Protein AF-0000000068386065 (afdb_homodimer)

pLDDT: mean 86.58, std 13.6, range [22.91, 98.44]

Nearest PDB structures (foldseek):
  5y2v-assembly1_C  TM=6.156E-01  e=4.822E-22  Synechocystis sp. PCC 6803 substr. Kazusa
  6g4r-assembly1_E  TM=5.738E-01  e=4.727E-23  Corynebacterium glutamicum
  6g1d-assembly1_A  TM=5.839E-01  e=2.574E-22  Corynebacterium glutamicum
  1ixc-assembly1_B-2  TM=5.830E-01  e=2.316E-21  Cupriavidus necator
  3fxq-assembly1_A  TM=6.318E-01  e=1.726E-20  Comamonas testosteroni

Radius of gyration: 25.47 Å; Cα contacts (8 Å, |Δi|>4): 1152; chains: 2; bounding box: 67×70×61 Å

Structure (mmCIF, N/CA/C/O backbone):
data_AF-0000000068386065-model_v1
#
loop_
_entity.id
_entity.type
_entity.pdbx_description
1 polymer 'HTH-type transcriptional regulator TtuA'
#
loop_
_atom_site.group_PDB
_atom_site.id
_atom_site.type_symbol
_atom_site.label_atom_id
_atom_site.label_alt_id
_atom_site.label_comp_id
_atom_site.label_asym_id
_atom_site.label_entity_id
_atom_site.label_seq_id
_atom_site.pdbx_PDB_ins_code
_atom_site.Cartn_x
_atom_site.Cartn_y
_atom_site.Cartn_z
_atom_site.occupancy
_atom_site.B_iso_or_equiv
_atom_site.auth_seq_id
_atom_site.auth_comp_id
_atom_site.auth_asym_id
_atom_site.auth_atom_id
_atom_site.pdbx_PDB_model_num
ATOM 1 N N . MET A 1 1 ? 26.328 -14.094 -19.797 1 71.75 1 MET A N 1
ATOM 2 C CA . MET A 1 1 ? 26.078 -14.953 -18.641 1 71.75 1 MET A CA 1
ATOM 3 C C . MET A 1 1 ? 25.328 -14.188 -17.547 1 71.75 1 MET A C 1
ATOM 5 O O . MET A 1 1 ? 24.297 -14.656 -17.062 1 71.75 1 MET A O 1
ATOM 9 N N . ILE A 1 2 ? 25.672 -12.969 -17.375 1 74.25 2 ILE A N 1
ATOM 10 C CA . ILE A 1 2 ? 25.078 -12.211 -16.281 1 74.25 2 ILE A CA 1
ATOM 11 C C . ILE A 1 2 ? 23.594 -11.977 -16.547 1 74.25 2 ILE A C 1
ATOM 13 O O . ILE A 1 2 ? 22.766 -12.117 -15.656 1 74.25 2 ILE A O 1
ATOM 17 N N . ASP A 1 3 ? 23.312 -11.727 -17.766 1 85.31 3 ASP A N 1
ATOM 18 C CA . ASP A 1 3 ? 21.922 -11.508 -18.141 1 85.31 3 ASP A CA 1
ATOM 19 C C . ASP A 1 3 ? 21.078 -12.758 -17.891 1 85.31 3 ASP A C 1
ATOM 21 O O . ASP A 1 3 ? 19.922 -12.656 -17.453 1 85.31 3 ASP A O 1
ATOM 25 N N . LYS A 1 4 ? 21.703 -13.789 -18.219 1 86.62 4 LYS A N 1
ATOM 26 C CA . LYS A 1 4 ? 21 -15.047 -18 1 86.62 4 LYS A CA 1
ATOM 27 C C . LYS A 1 4 ? 20.766 -15.312 -16.516 1 86.62 4 LYS A C 1
ATOM 29 O O . LYS A 1 4 ? 19.719 -15.836 -16.125 1 86.62 4 LYS A O 1
ATOM 34 N N . LEU A 1 5 ? 21.734 -14.969 -15.719 1 84.88 5 LEU A N 1
ATOM 35 C CA . LEU A 1 5 ? 21.578 -15.102 -14.273 1 84.88 5 LEU A CA 1
ATOM 36 C C . LEU A 1 5 ? 20.484 -14.18 -13.758 1 84.88 5 LEU A C 1
ATOM 38 O O . LEU A 1 5 ? 19.719 -14.555 -12.867 1 84.88 5 LEU A O 1
ATOM 42 N N . GLU A 1 6 ? 20.391 -13.031 -14.312 1 88.75 6 GLU A N 1
ATOM 43 C CA . GLU A 1 6 ? 19.312 -12.102 -13.969 1 88.75 6 GLU A CA 1
ATOM 44 C C . GLU A 1 6 ? 17.938 -12.68 -14.344 1 88.75 6 GLU A C 1
ATOM 46 O O . GLU A 1 6 ? 16.984 -12.578 -13.57 1 88.75 6 GLU A O 1
ATOM 51 N N . PHE A 1 7 ? 17.953 -13.219 -15.531 1 89.62 7 PHE A N 1
ATOM 52 C CA . PHE A 1 7 ? 16.719 -13.859 -15.984 1 89.62 7 PHE A CA 1
ATOM 53 C C . PHE A 1 7 ? 16.328 -15 -15.055 1 89.62 7 PHE A C 1
ATOM 55 O O . PHE A 1 7 ? 15.148 -15.172 -14.75 1 89.62 7 PHE A O 1
ATOM 62 N N . PHE A 1 8 ? 17.234 -15.711 -14.617 1 90.38 8 PHE A N 1
ATOM 63 C CA . PHE A 1 8 ? 17 -16.859 -13.742 1 90.38 8 PHE A CA 1
ATOM 64 C C . PHE A 1 8 ? 16.453 -16.391 -12.398 1 90.38 8 PHE A C 1
ATOM 66 O O . PHE A 1 8 ? 15.531 -17.016 -11.852 1 90.38 8 PHE A O 1
ATOM 73 N N . ILE A 1 9 ? 17 -15.344 -11.844 1 86.38 9 ILE A N 1
ATOM 74 C CA . ILE A 1 9 ? 16.5 -14.781 -10.594 1 86.38 9 ILE A CA 1
ATOM 75 C C . ILE A 1 9 ? 15.047 -14.344 -10.766 1 86.38 9 ILE A C 1
ATOM 77 O O . ILE A 1 9 ? 14.195 -14.641 -9.922 1 86.38 9 ILE A O 1
ATOM 81 N N . ALA A 1 10 ? 14.781 -13.609 -11.836 1 89.38 10 ALA A N 1
ATOM 82 C CA . ALA A 1 10 ? 13.43 -13.156 -12.133 1 89.38 10 ALA A CA 1
ATOM 83 C C . ALA A 1 10 ? 12.461 -14.336 -12.234 1 89.38 10 ALA A C 1
ATOM 85 O O . ALA A 1 10 ? 11.344 -14.273 -11.719 1 89.38 10 ALA A O 1
ATOM 86 N N . LEU A 1 11 ? 12.914 -15.359 -12.883 1 88.94 11 LEU A N 1
ATOM 87 C CA . LEU A 1 11 ? 12.094 -16.547 -13.055 1 88.94 11 LEU A CA 1
ATOM 88 C C . LEU A 1 11 ? 11.836 -17.219 -11.711 1 88.94 11 LEU A C 1
ATOM 90 O O . LEU A 1 11 ? 10.711 -17.656 -11.438 1 88.94 11 LEU A O 1
ATOM 94 N N . ALA A 1 12 ? 12.82 -17.359 -10.922 1 86.62 12 ALA A N 1
ATOM 95 C CA . ALA A 1 12 ? 12.68 -17.969 -9.609 1 86.62 12 ALA A CA 1
ATOM 96 C C . ALA A 1 12 ? 11.672 -17.219 -8.75 1 86.62 12 ALA A C 1
ATOM 98 O O . ALA A 1 12 ? 10.938 -17.828 -7.969 1 86.62 12 ALA A O 1
ATOM 99 N N . ARG A 1 13 ? 11.695 -16.047 -8.969 1 83 13 ARG A N 1
ATOM 100 C CA . ARG A 1 13 ? 10.805 -15.18 -8.203 1 83 13 ARG A CA 1
ATOM 101 C C . ARG A 1 13 ? 9.383 -15.234 -8.75 1 83 13 ARG A C 1
ATOM 103 O O . ARG A 1 13 ? 8.43 -15.422 -7.996 1 83 13 ARG A O 1
ATOM 110 N N . ALA A 1 14 ? 9.312 -14.992 -10.031 1 82.5 14 ALA A N 1
ATOM 111 C CA . ALA A 1 14 ? 8.016 -14.906 -10.688 1 82.5 14 ALA A CA 1
ATOM 112 C C . ALA A 1 14 ? 7.355 -16.281 -10.781 1 82.5 14 ALA A C 1
ATOM 114 O O . ALA A 1 14 ? 6.129 -16.391 -10.875 1 82.5 14 ALA A O 1
ATOM 115 N N . GLU A 1 15 ? 8.18 -17.25 -10.852 1 81.44 15 GLU A N 1
ATOM 116 C CA . GLU A 1 15 ? 7.781 -18.641 -11.008 1 81.44 15 GLU A CA 1
ATOM 117 C C . GLU A 1 15 ? 6.918 -18.844 -12.25 1 81.44 15 GLU A C 1
ATOM 119 O O . GLU A 1 15 ? 5.984 -19.641 -12.25 1 81.44 15 GLU A O 1
ATOM 124 N N . HIS A 1 16 ? 7.113 -17.953 -13.164 1 80.62 16 HIS A N 1
ATOM 125 C CA . HIS A 1 16 ? 6.406 -17.922 -14.438 1 80.62 16 HIS A CA 1
ATOM 126 C C . HIS A 1 16 ? 7.277 -17.328 -15.539 1 80.62 16 HIS A C 1
ATOM 128 O O . HIS A 1 16 ? 7.703 -16.172 -15.445 1 80.62 16 HIS A O 1
ATOM 134 N N . PHE A 1 17 ? 7.449 -18.172 -16.594 1 84.62 17 PHE A N 1
ATOM 135 C CA . PHE A 1 17 ? 8.359 -17.734 -17.656 1 84.62 17 PHE A CA 1
ATOM 136 C C . PHE A 1 17 ? 7.863 -16.453 -18.312 1 84.62 17 PHE A C 1
ATOM 138 O O . PHE A 1 17 ? 8.648 -15.531 -18.547 1 84.62 17 PHE A O 1
ATOM 145 N N . GLY A 1 18 ? 6.57 -16.422 -18.531 1 84.75 18 GLY A N 1
ATOM 146 C CA . GLY A 1 18 ? 6.016 -15.234 -19.156 1 84.75 18 GLY A CA 1
ATOM 147 C C . GLY A 1 18 ? 6.148 -13.984 -18.312 1 84.75 18 GLY A C 1
ATOM 148 O O . GLY A 1 18 ? 6.609 -12.945 -18.781 1 84.75 18 GLY A O 1
ATOM 149 N N . ARG A 1 19 ? 5.816 -14.102 -17.109 1 85.19 19 ARG A N 1
ATOM 150 C CA . ARG A 1 19 ? 5.902 -12.969 -16.188 1 85.19 19 ARG A CA 1
ATOM 151 C C . ARG A 1 19 ? 7.348 -12.531 -15.992 1 85.19 19 ARG A C 1
ATOM 153 O O . ARG A 1 19 ? 7.637 -11.336 -15.922 1 85.19 19 ARG A O 1
ATOM 160 N N . ALA A 1 20 ? 8.148 -13.469 -15.812 1 88.06 20 ALA A N 1
ATOM 161 C CA . ALA A 1 20 ? 9.57 -13.172 -15.656 1 88.06 20 ALA A CA 1
ATOM 162 C C . ALA A 1 20 ? 10.109 -12.422 -16.875 1 88.06 20 ALA A C 1
ATOM 164 O O . ALA A 1 20 ? 10.875 -11.469 -16.734 1 88.06 20 ALA A O 1
ATOM 165 N N . ALA A 1 21 ? 9.641 -12.836 -18.016 1 88.5 21 ALA A N 1
ATOM 166 C CA . ALA A 1 21 ? 10.07 -12.18 -19.25 1 88.5 21 ALA A CA 1
ATOM 167 C C . ALA A 1 21 ? 9.602 -10.734 -19.281 1 88.5 21 ALA A C 1
ATOM 169 O O . ALA A 1 21 ? 10.367 -9.836 -19.656 1 88.5 21 ALA A O 1
ATOM 170 N N . GLU A 1 22 ? 8.406 -10.547 -18.859 1 84.94 22 GLU A N 1
ATOM 171 C CA . GLU A 1 22 ? 7.844 -9.203 -18.797 1 84.94 22 GLU A CA 1
ATOM 172 C C . GLU A 1 22 ? 8.641 -8.305 -17.844 1 84.94 22 GLU A C 1
ATOM 174 O O . GLU A 1 22 ? 8.945 -7.16 -18.172 1 84.94 22 GLU A O 1
ATOM 179 N N . GLU A 1 23 ? 8.984 -8.875 -16.828 1 81.81 23 GLU A N 1
ATOM 180 C CA . GLU A 1 23 ? 9.758 -8.148 -15.82 1 81.81 23 GLU A CA 1
ATOM 181 C C . GLU A 1 23 ? 11.133 -7.766 -16.344 1 81.81 23 GLU A C 1
ATOM 183 O O . GLU A 1 23 ? 11.688 -6.727 -15.984 1 81.81 23 GLU A O 1
ATOM 188 N N . CYS A 1 24 ? 11.617 -8.641 -17.172 1 87.19 24 CYS A N 1
ATOM 189 C CA . CYS A 1 24 ? 12.969 -8.438 -17.688 1 87.19 24 CYS A CA 1
ATOM 190 C C . CYS A 1 24 ? 12.938 -7.672 -19 1 87.19 24 CYS A C 1
ATOM 192 O O . CYS A 1 24 ? 13.984 -7.348 -19.562 1 87.19 24 CYS A O 1
ATOM 194 N N . GLY A 1 25 ? 11.75 -7.406 -19.5 1 84 25 GLY A N 1
ATOM 195 C CA . GLY A 1 25 ? 11.617 -6.648 -20.734 1 84 25 GLY A CA 1
ATOM 196 C C . GLY A 1 25 ? 11.984 -7.449 -21.969 1 84 25 GLY A C 1
ATOM 197 O O . GLY A 1 25 ? 12.547 -6.906 -22.922 1 84 25 GLY A O 1
ATOM 198 N N . VAL A 1 26 ? 11.805 -8.719 -21.906 1 87.5 26 VAL A N 1
ATOM 199 C CA . VAL A 1 26 ? 12.117 -9.578 -23.047 1 87.5 26 VAL A CA 1
ATOM 200 C C . VAL A 1 26 ? 10.922 -10.492 -23.344 1 87.5 26 VAL A C 1
ATOM 202 O O . VAL A 1 26 ? 9.945 -10.508 -22.594 1 87.5 26 VAL A O 1
ATOM 205 N N . SER A 1 27 ? 10.93 -11.062 -24.5 1 89.5 27 SER A N 1
ATOM 206 C CA . SER A 1 27 ? 9.875 -12.016 -24.828 1 89.5 27 SER A CA 1
ATOM 207 C C . SER A 1 27 ? 10.047 -13.32 -24.062 1 89.5 27 SER A C 1
ATOM 209 O O . SER A 1 27 ? 11.148 -13.648 -23.609 1 89.5 27 SER A O 1
ATOM 211 N N . GLN A 1 28 ? 8.992 -13.969 -23.891 1 88.19 28 GLN A N 1
ATOM 212 C CA . GLN A 1 28 ? 9.023 -15.227 -23.141 1 88.19 28 GLN A CA 1
ATOM 213 C C . GLN A 1 28 ? 9.945 -16.234 -23.828 1 88.19 28 GLN A C 1
ATOM 215 O O . GLN A 1 28 ? 10.742 -16.906 -23.156 1 88.19 28 GLN A O 1
ATOM 220 N N . PRO A 1 29 ? 9.922 -16.406 -25.172 1 89.81 29 PRO A N 1
ATOM 221 C CA . PRO A 1 29 ? 10.859 -17.344 -25.797 1 89.81 29 PRO A CA 1
ATOM 222 C C . PRO A 1 29 ? 12.32 -16.953 -25.562 1 89.81 29 PRO A C 1
ATOM 224 O O . PRO A 1 29 ? 13.172 -17.828 -25.406 1 89.81 29 PRO A O 1
ATOM 227 N N . SER A 1 30 ? 12.562 -15.664 -25.547 1 88.25 30 SER A N 1
ATOM 228 C CA . SER A 1 30 ? 13.922 -15.18 -25.297 1 88.25 30 SER A CA 1
ATOM 229 C C . SER A 1 30 ? 14.391 -15.57 -23.891 1 88.25 30 SER A C 1
ATOM 231 O O . SER A 1 30 ? 15.516 -16.031 -23.719 1 88.25 30 SER A O 1
ATOM 233 N N . LEU A 1 31 ? 13.531 -15.359 -22.938 1 91.31 31 LEU A N 1
ATOM 234 C CA . LEU A 1 31 ? 13.875 -15.719 -21.562 1 91.31 31 LEU A CA 1
ATOM 235 C C . LEU A 1 31 ? 14.07 -17.234 -21.438 1 91.31 31 LEU A C 1
ATOM 237 O O . LEU A 1 31 ? 15.023 -17.688 -20.797 1 91.31 31 LEU A O 1
ATOM 241 N N . SER A 1 32 ? 13.156 -17.984 -22.016 1 90.31 32 SER A N 1
ATO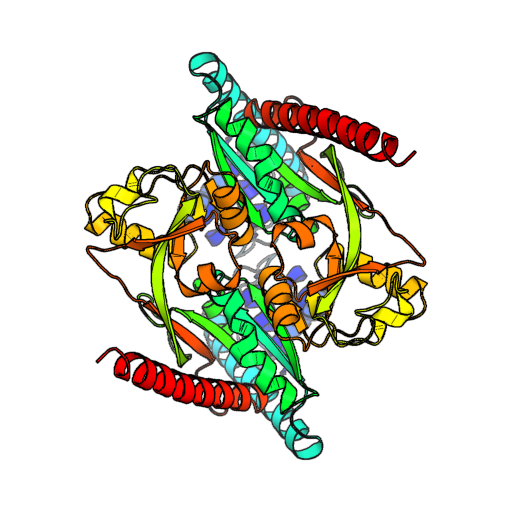M 242 C CA . SER A 1 32 ? 13.234 -19.438 -21.969 1 90.31 32 SER A CA 1
ATOM 243 C C . SER A 1 32 ? 14.539 -19.953 -22.578 1 90.31 32 SER A C 1
ATOM 245 O O . SER A 1 32 ? 15.188 -20.844 -22.031 1 90.31 32 SER A O 1
ATOM 247 N N . ALA A 1 33 ? 14.883 -19.406 -23.719 1 90.06 33 ALA A N 1
ATOM 248 C CA . ALA A 1 33 ? 16.125 -19.781 -24.391 1 90.06 33 ALA A CA 1
ATOM 249 C C . ALA A 1 33 ? 17.344 -19.438 -23.531 1 90.06 33 ALA A C 1
ATOM 251 O O . ALA A 1 33 ? 18.297 -20.203 -23.484 1 90.06 33 ALA A O 1
ATOM 252 N N . ALA A 1 34 ? 17.266 -18.312 -22.969 1 90.44 34 ALA A N 1
ATOM 253 C CA . ALA A 1 34 ? 18.375 -17.875 -22.125 1 90.44 34 ALA A CA 1
ATOM 254 C C . ALA A 1 34 ? 18.562 -18.828 -20.953 1 90.44 34 ALA A C 1
ATOM 256 O O . ALA A 1 34 ? 19.703 -19.141 -20.578 1 90.44 34 ALA A O 1
ATOM 257 N N . ILE A 1 35 ? 17.484 -19.25 -20.391 1 91.44 35 ILE A N 1
ATOM 258 C CA . ILE A 1 35 ? 17.547 -20.172 -19.25 1 91.44 35 ILE A CA 1
ATOM 259 C C . ILE A 1 35 ? 18.125 -21.516 -19.703 1 91.44 35 ILE A C 1
ATOM 261 O O . ILE A 1 35 ? 18.953 -22.094 -19.016 1 91.44 35 ILE A O 1
ATOM 265 N N . ARG A 1 36 ? 17.688 -22 -20.812 1 90.12 36 ARG A N 1
ATOM 266 C CA . ARG A 1 36 ? 18.234 -23.25 -21.359 1 90.12 36 ARG A CA 1
ATOM 267 C C . ARG A 1 36 ? 19.734 -23.125 -21.625 1 90.12 36 ARG A C 1
ATOM 269 O O . ARG A 1 36 ? 20.484 -24.062 -21.359 1 90.12 36 ARG A O 1
ATOM 276 N N . GLN A 1 37 ? 20.094 -22.047 -22.172 1 87.56 37 GLN A N 1
ATOM 277 C CA . GLN A 1 37 ? 21.516 -21.797 -22.422 1 87.56 37 GLN A CA 1
ATOM 278 C C . GLN A 1 37 ? 22.312 -21.797 -21.125 1 87.56 37 GLN A C 1
ATOM 280 O O . GLN A 1 37 ? 23.438 -22.297 -21.078 1 87.56 37 GLN A O 1
ATOM 285 N N . LEU A 1 38 ? 21.766 -21.172 -20.172 1 88.75 38 LEU A N 1
ATOM 286 C CA . LEU A 1 38 ? 22.406 -21.141 -18.859 1 88.75 38 LEU A CA 1
ATOM 287 C C . LEU A 1 38 ? 22.578 -22.547 -18.312 1 88.75 38 LEU A C 1
ATOM 289 O O . LEU A 1 38 ? 23.641 -22.891 -17.766 1 88.75 38 LEU A O 1
ATOM 293 N N . GLU A 1 39 ? 21.516 -23.359 -18.406 1 89.25 39 GLU A N 1
ATOM 294 C CA . GLU A 1 39 ? 21.562 -24.75 -17.969 1 89.25 39 GLU A CA 1
ATOM 295 C C . GLU A 1 39 ? 22.641 -25.531 -18.734 1 89.25 39 GLU A C 1
ATOM 297 O O . GLU A 1 39 ? 23.406 -26.297 -18.141 1 89.25 39 GLU A O 1
ATOM 302 N N . ASP A 1 40 ? 22.703 -25.312 -20 1 84.69 40 ASP A N 1
ATOM 303 C CA . ASP A 1 40 ? 23.703 -25.953 -20.844 1 84.69 40 ASP A CA 1
ATOM 304 C C . ASP A 1 40 ? 25.109 -25.562 -20.438 1 84.69 40 ASP A C 1
ATOM 306 O O . ASP A 1 40 ? 26 -26.406 -20.359 1 84.69 40 ASP A O 1
ATOM 310 N N . GLN A 1 41 ? 25.312 -24.359 -20.219 1 83.19 41 GLN A N 1
ATOM 311 C CA . GLN A 1 41 ? 26.609 -23.828 -19.828 1 83.19 41 GLN A CA 1
ATOM 312 C C . GLN A 1 41 ? 27.062 -24.406 -18.484 1 83.19 41 GLN A C 1
ATOM 314 O O . GLN A 1 41 ? 28.25 -24.672 -18.281 1 83.19 41 GLN A O 1
ATOM 319 N N . LEU A 1 42 ? 26.094 -24.562 -17.641 1 85.12 42 LEU A N 1
ATOM 320 C CA . LEU A 1 42 ? 26.391 -25.062 -16.297 1 85.12 42 LEU A CA 1
ATOM 321 C C . LEU A 1 42 ? 26.391 -26.578 -16.266 1 85.12 42 LEU A C 1
ATOM 323 O O . LEU A 1 42 ? 26.906 -27.188 -15.32 1 85.12 42 LEU A O 1
ATOM 327 N N . GLY A 1 43 ? 25.766 -27.234 -17.203 1 83.62 43 GLY A N 1
ATOM 328 C CA . GLY A 1 43 ? 25.734 -28.688 -17.344 1 83.62 43 GLY A CA 1
ATOM 329 C C . GLY A 1 43 ? 24.719 -29.344 -16.438 1 83.62 43 GLY A C 1
ATOM 330 O O . GLY A 1 43 ? 24.828 -30.547 -16.141 1 83.62 43 GLY A O 1
ATOM 331 N N . VAL A 1 44 ? 23.953 -28.531 -15.836 1 84.56 44 VAL A N 1
ATOM 332 C CA . VAL A 1 44 ? 22.938 -29.078 -14.945 1 84.56 44 VAL A CA 1
ATOM 333 C C . VAL A 1 44 ? 21.594 -28.422 -15.258 1 84.56 44 VAL A C 1
ATOM 335 O O . VAL A 1 44 ? 21.531 -27.312 -15.797 1 84.56 44 VAL A O 1
ATOM 338 N N . GLY A 1 45 ? 20.5 -29.125 -14.977 1 88.88 45 GLY A N 1
ATOM 339 C CA . GLY A 1 45 ? 19.172 -28.531 -15.023 1 88.88 45 GLY A CA 1
ATOM 340 C C . GLY A 1 45 ? 18.859 -27.656 -13.82 1 88.88 45 GLY A C 1
ATOM 341 O O . GLY A 1 45 ? 19.203 -28 -12.688 1 88.88 45 GLY A O 1
ATOM 342 N N . LEU A 1 46 ? 18.359 -26.5 -14.172 1 89 46 LEU A N 1
ATOM 343 C CA . LEU A 1 46 ? 18.078 -25.547 -13.094 1 89 46 LEU A CA 1
ATOM 344 C C . LEU A 1 46 ? 16.594 -25.516 -12.758 1 89 46 LEU A C 1
ATOM 346 O O . LEU A 1 46 ? 16.219 -25.25 -11.617 1 89 46 LEU A O 1
ATOM 350 N N . VAL A 1 47 ? 15.875 -25.672 -13.789 1 89.94 47 VAL A N 1
ATOM 351 C CA . VAL A 1 47 ? 14.43 -25.516 -13.664 1 89.94 47 VAL A CA 1
ATOM 352 C C . VAL A 1 47 ? 13.742 -26.844 -13.961 1 89.94 47 VAL A C 1
ATOM 354 O O . VAL A 1 47 ? 14.125 -27.547 -14.906 1 89.94 47 VAL A O 1
ATOM 357 N N . VAL A 1 48 ? 12.992 -27.219 -13 1 81.25 48 VAL A N 1
ATOM 358 C CA . VAL A 1 48 ? 12.172 -28.391 -13.289 1 81.25 48 VAL A CA 1
ATOM 359 C C . VAL A 1 48 ? 11.109 -28.047 -14.32 1 81.25 48 VAL A C 1
ATOM 361 O O . VAL A 1 48 ? 10.219 -27.234 -14.055 1 81.25 48 VAL A O 1
ATOM 364 N N . ARG A 1 49 ? 11.594 -28.438 -15.555 1 69.69 49 ARG A N 1
ATOM 365 C CA . ARG A 1 49 ? 10.766 -28.047 -16.688 1 69.69 49 ARG A CA 1
ATOM 366 C C . ARG A 1 49 ? 9.805 -29.156 -17.078 1 69.69 49 ARG A C 1
ATOM 368 O O . ARG A 1 49 ? 10.211 -30.328 -17.172 1 69.69 49 ARG A O 1
ATOM 375 N N . ALA A 1 50 ? 8.656 -29.094 -16.812 1 60 50 ALA A N 1
ATOM 376 C CA . ALA A 1 50 ? 7.68 -29.844 -17.594 1 60 50 ALA A CA 1
ATOM 377 C C . ALA A 1 50 ? 6.977 -28.953 -18.609 1 60 50 ALA A C 1
ATOM 379 O O . ALA A 1 50 ? 7.617 -28.125 -19.266 1 60 50 ALA A O 1
ATOM 380 N N . ALA A 1 51 ? 5.934 -28.969 -18.859 1 56.41 51 ALA A N 1
ATOM 381 C CA . ALA A 1 51 ? 5.203 -28.062 -19.734 1 56.41 51 ALA A CA 1
ATOM 382 C C . ALA A 1 51 ? 5.223 -26.641 -19.188 1 56.41 51 ALA A C 1
ATOM 384 O O . ALA A 1 51 ? 5.152 -25.672 -19.953 1 56.41 51 ALA A O 1
ATOM 385 N N . ARG A 1 52 ? 5.469 -26.375 -17.969 1 62.47 52 ARG A N 1
ATOM 386 C CA . ARG A 1 52 ? 5.531 -25.062 -17.312 1 62.47 52 ARG A CA 1
ATOM 387 C C . ARG A 1 52 ? 6.547 -25.062 -16.172 1 62.47 52 ARG A C 1
ATOM 389 O O . ARG A 1 52 ? 7.152 -26.094 -15.875 1 62.47 52 ARG A O 1
ATOM 396 N N . TYR A 1 53 ? 6.91 -23.891 -15.625 1 71.31 53 TYR A N 1
ATOM 397 C CA . TYR A 1 53 ? 7.848 -23.719 -14.523 1 71.31 53 TYR A CA 1
ATOM 398 C C . TYR A 1 53 ? 7.406 -24.531 -13.312 1 71.31 53 TYR A C 1
ATOM 400 O O . TYR A 1 53 ? 6.262 -24.422 -12.859 1 71.31 53 TYR A O 1
ATOM 408 N N . GLN A 1 54 ? 8.102 -25.516 -12.859 1 70.25 54 GLN A N 1
ATOM 409 C CA . GLN A 1 54 ? 7.73 -26.359 -11.734 1 70.25 54 GLN A CA 1
ATOM 410 C C . GLN A 1 54 ? 8.664 -26.141 -10.547 1 70.25 54 GLN A C 1
ATOM 412 O O . GLN A 1 54 ? 8.719 -26.969 -9.633 1 70.25 54 GLN A O 1
ATOM 417 N N . GLY A 1 55 ? 9.242 -25.156 -10.5 1 82.44 55 GLY A N 1
ATOM 418 C CA . GLY A 1 55 ? 10.195 -24.875 -9.438 1 82.44 55 GLY A CA 1
ATOM 419 C C . GLY A 1 55 ? 11.641 -25.078 -9.859 1 82.44 55 GLY A C 1
ATOM 420 O O . GLY A 1 55 ? 11.922 -25.266 -11.039 1 82.44 55 GLY A O 1
ATOM 421 N N . LEU A 1 56 ? 12.484 -25.047 -8.836 1 86.75 56 LEU A N 1
ATOM 422 C CA . LEU A 1 56 ? 13.914 -25.172 -9.102 1 86.75 56 LEU A CA 1
ATOM 423 C C . LEU A 1 56 ? 14.406 -26.562 -8.711 1 86.75 56 LEU A C 1
ATOM 425 O O . LEU A 1 56 ? 13.898 -27.172 -7.762 1 86.75 56 LEU A O 1
ATOM 429 N N . THR A 1 57 ? 15.242 -27.172 -9.461 1 84.88 57 THR A N 1
ATOM 430 C CA . THR A 1 57 ? 15.992 -28.344 -9.031 1 84.88 57 THR A CA 1
ATOM 431 C C . THR A 1 57 ? 16.891 -28.016 -7.84 1 84.88 57 THR A C 1
ATOM 433 O O . THR A 1 57 ? 17.094 -26.844 -7.512 1 84.88 57 THR A O 1
ATOM 436 N N . PRO A 1 58 ? 17.344 -29.062 -7.098 1 81.38 58 PRO A N 1
ATOM 437 C CA . PRO A 1 58 ? 18.328 -28.781 -6.055 1 81.38 58 PRO A CA 1
ATOM 438 C C . PRO A 1 58 ? 19.5 -27.969 -6.566 1 81.38 58 PRO A C 1
ATOM 440 O O . PRO A 1 58 ? 19.984 -27.062 -5.875 1 81.38 58 PRO A O 1
ATOM 443 N N . GLU A 1 59 ? 19.969 -28.375 -7.688 1 83.5 59 GLU A N 1
ATOM 444 C CA . GLU A 1 59 ? 21.016 -27.594 -8.32 1 83.5 59 GLU A CA 1
ATOM 445 C C . GLU A 1 59 ? 20.547 -26.172 -8.625 1 83.5 59 GLU A C 1
ATOM 447 O O . GLU A 1 59 ? 21.312 -25.219 -8.484 1 83.5 59 GLU A O 1
ATOM 452 N N . GLY A 1 60 ? 19.312 -26.078 -9.047 1 87.56 60 GLY A N 1
ATOM 453 C CA . GLY A 1 60 ? 18.734 -24.766 -9.297 1 87.56 60 GLY A CA 1
ATOM 454 C C . GLY A 1 60 ? 18.734 -23.875 -8.07 1 87.56 60 GLY A C 1
ATOM 455 O O . GLY A 1 60 ? 19 -22.672 -8.172 1 87.56 60 GLY A O 1
ATOM 456 N N . GLN A 1 61 ? 18.562 -24.438 -6.984 1 85.19 61 GLN A N 1
ATOM 457 C CA . GLN A 1 61 ? 18.562 -23.688 -5.734 1 85.19 61 GLN A CA 1
ATOM 458 C C . GLN A 1 61 ? 19.969 -23.172 -5.414 1 85.19 61 GLN A C 1
ATOM 460 O O . GLN A 1 61 ? 20.125 -22.031 -4.965 1 85.19 61 GLN A O 1
ATOM 465 N N . ARG A 1 62 ? 20.922 -23.984 -5.617 1 81.44 62 ARG A N 1
ATOM 466 C CA . ARG A 1 62 ? 22.297 -23.594 -5.387 1 81.44 62 ARG A CA 1
ATOM 467 C C . ARG A 1 62 ? 22.719 -22.484 -6.352 1 81.44 62 ARG A C 1
ATOM 469 O O . ARG A 1 62 ? 23.359 -21.516 -5.945 1 81.44 62 ARG A O 1
ATOM 476 N N . VAL A 1 63 ? 22.328 -22.688 -7.578 1 83.62 63 VAL A N 1
ATOM 477 C CA . VAL A 1 63 ? 22.688 -21.703 -8.594 1 83.62 63 VAL A CA 1
ATOM 478 C C . VAL A 1 63 ? 22 -20.375 -8.297 1 83.62 63 VAL A C 1
ATOM 480 O O . VAL A 1 63 ? 22.562 -19.297 -8.531 1 83.62 63 VAL A O 1
ATOM 483 N N . LEU A 1 64 ? 20.797 -20.484 -7.781 1 88.06 64 LEU A N 1
ATOM 484 C CA . LEU A 1 64 ? 20.094 -19.266 -7.434 1 88.06 64 LEU A CA 1
ATOM 485 C C . LEU A 1 64 ? 20.875 -18.438 -6.418 1 88.06 64 LEU A C 1
ATOM 487 O O . LEU A 1 64 ? 20.969 -17.219 -6.535 1 88.06 64 LEU A O 1
ATOM 491 N N . GLU A 1 65 ? 21.469 -19.094 -5.504 1 80.75 65 GLU A N 1
ATOM 492 C CA . GLU A 1 65 ? 22.312 -18.422 -4.52 1 80.75 65 GLU A CA 1
ATOM 493 C C . GLU A 1 65 ? 23.516 -17.75 -5.188 1 80.75 65 GLU A C 1
ATOM 495 O O . GLU A 1 65 ? 23.828 -16.594 -4.895 1 80.75 65 GLU A O 1
ATOM 500 N N . TRP A 1 66 ? 24.078 -18.453 -6.055 1 79.38 66 TRP A N 1
ATOM 501 C CA . TRP A 1 66 ? 25.219 -17.906 -6.793 1 79.38 66 TRP A CA 1
ATOM 502 C C . TRP A 1 66 ? 24.797 -16.766 -7.695 1 79.38 66 TRP A C 1
ATOM 504 O O . TRP A 1 66 ? 25.5 -15.75 -7.801 1 79.38 66 TRP A O 1
ATOM 514 N N . ALA A 1 67 ? 23.672 -17 -8.328 1 85.88 67 ALA A N 1
ATOM 515 C CA . ALA A 1 67 ? 23.156 -15.969 -9.234 1 85.88 67 ALA A CA 1
ATOM 516 C C . ALA A 1 67 ? 22.953 -14.648 -8.5 1 85.88 67 ALA A C 1
ATOM 518 O O . ALA A 1 67 ? 23.359 -13.594 -8.992 1 85.88 67 ALA A O 1
ATOM 519 N N . ARG A 1 68 ? 22.391 -14.758 -7.387 1 84.25 68 ARG A N 1
ATOM 520 C CA . ARG A 1 68 ? 22.172 -13.57 -6.574 1 84.25 68 ARG A CA 1
ATOM 521 C C . ARG A 1 68 ? 23.484 -12.898 -6.203 1 84.25 68 ARG A C 1
ATOM 523 O O . ARG A 1 68 ? 23.594 -11.672 -6.262 1 84.25 68 ARG A O 1
ATOM 530 N N . ARG A 1 69 ? 24.438 -13.672 -5.887 1 79.19 69 ARG A N 1
ATOM 531 C CA . ARG A 1 69 ? 25.75 -13.141 -5.516 1 79.19 69 ARG A CA 1
ATOM 532 C C . ARG A 1 69 ? 26.438 -12.484 -6.711 1 79.19 69 ARG A C 1
ATOM 534 O O . ARG A 1 69 ? 26.906 -11.352 -6.617 1 79.19 69 ARG A O 1
ATOM 541 N N . ILE A 1 70 ? 26.453 -13.164 -7.781 1 77.31 70 ILE A N 1
ATOM 542 C CA . ILE A 1 70 ? 27.172 -12.719 -8.961 1 77.31 70 ILE A CA 1
ATOM 543 C C . ILE A 1 70 ? 26.5 -11.469 -9.539 1 77.31 70 ILE A C 1
ATOM 545 O O . ILE A 1 70 ? 27.188 -10.492 -9.859 1 77.31 70 ILE A O 1
ATOM 549 N N . VAL A 1 71 ? 25.234 -11.555 -9.648 1 81.25 71 VAL A N 1
ATOM 550 C CA . VAL A 1 71 ? 24.5 -10.398 -10.164 1 81.25 71 VAL A CA 1
ATOM 551 C C . VAL A 1 71 ? 24.688 -9.211 -9.234 1 81.25 71 VAL A C 1
ATOM 553 O O . VAL A 1 71 ? 24.922 -8.086 -9.688 1 81.25 71 VAL A O 1
ATOM 556 N N . GLY A 1 72 ? 24.562 -9.445 -7.973 1 79.69 72 GLY A N 1
ATOM 557 C CA . GLY A 1 72 ? 24.812 -8.398 -6.992 1 79.69 72 GLY A CA 1
ATOM 558 C C . GLY A 1 72 ? 26.188 -7.789 -7.094 1 79.69 72 GLY A C 1
ATOM 559 O O . GLY A 1 72 ? 26.344 -6.566 -7.082 1 79.69 72 GLY A O 1
ATOM 560 N N . ASP A 1 73 ? 27.188 -8.633 -7.254 1 74.56 73 ASP A N 1
ATOM 561 C CA . ASP A 1 73 ? 28.562 -8.18 -7.383 1 74.56 73 ASP A CA 1
ATOM 562 C C . ASP A 1 73 ? 28.75 -7.363 -8.664 1 74.56 73 ASP A C 1
ATOM 564 O O . ASP A 1 73 ? 29.453 -6.352 -8.664 1 74.56 73 ASP A O 1
ATOM 568 N N . THR A 1 74 ? 28.172 -7.832 -9.664 1 75.38 74 THR A N 1
ATOM 569 C CA . THR A 1 74 ? 28.281 -7.133 -10.938 1 75.38 74 THR A CA 1
ATOM 570 C C . THR A 1 74 ? 27.656 -5.746 -10.844 1 75.38 74 THR A C 1
ATOM 572 O O . THR A 1 74 ? 28.219 -4.77 -11.344 1 75.38 74 THR A O 1
ATOM 575 N N . ARG A 1 75 ? 26.531 -5.734 -10.242 1 77.44 75 ARG A N 1
ATOM 576 C CA . ARG A 1 75 ? 25.875 -4.445 -10.039 1 77.44 75 ARG A CA 1
ATOM 577 C C . ARG A 1 75 ? 26.766 -3.506 -9.227 1 77.44 75 ARG A C 1
ATOM 579 O O . ARG A 1 75 ? 26.906 -2.33 -9.57 1 77.44 75 ARG A O 1
ATOM 586 N N . THR A 1 76 ? 27.328 -3.992 -8.25 1 74.12 76 THR A N 1
ATOM 587 C CA . THR A 1 76 ? 28.219 -3.215 -7.395 1 74.12 76 THR A CA 1
ATOM 588 C C . THR A 1 76 ? 29.422 -2.689 -8.188 1 74.12 76 THR A C 1
ATOM 590 O O . THR A 1 76 ? 29.766 -1.513 -8.086 1 74.12 76 THR A O 1
ATOM 593 N N . MET A 1 77 ? 29.984 -3.502 -8.906 1 69.56 77 MET A N 1
ATOM 594 C CA . MET A 1 77 ? 31.125 -3.129 -9.734 1 69.56 77 MET A CA 1
ATOM 595 C C . MET A 1 77 ? 30.766 -2.002 -10.695 1 69.56 77 MET A C 1
ATOM 597 O O . MET A 1 77 ? 31.484 -1.005 -10.781 1 69.56 77 MET A O 1
ATOM 601 N N . ARG A 1 78 ? 29.688 -2.146 -11.359 1 73.19 78 ARG A N 1
ATOM 602 C CA . ARG A 1 78 ? 29.25 -1.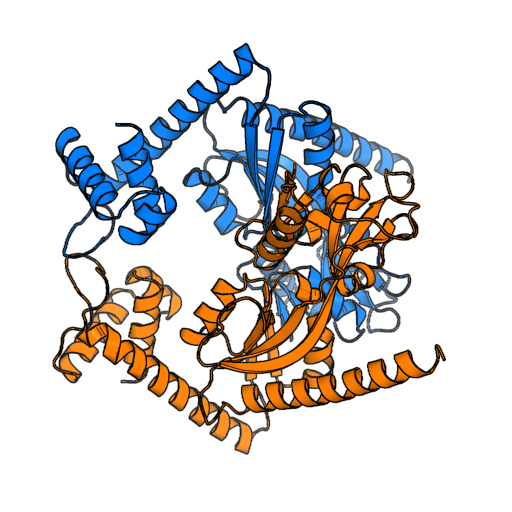139 -12.312 1 73.19 78 ARG A CA 1
ATOM 603 C C . ARG A 1 78 ? 29 0.2 -11.625 1 73.19 78 ARG A C 1
ATOM 605 O O . ARG A 1 78 ? 29.391 1.249 -12.141 1 73.19 78 ARG A O 1
ATOM 612 N N . GLU A 1 79 ? 28.359 0.135 -10.539 1 76.81 79 GLU A N 1
ATOM 613 C CA . GLU A 1 79 ? 28.062 1.351 -9.789 1 76.81 79 GLU A CA 1
ATOM 614 C C . GLU A 1 79 ? 29.328 2.021 -9.281 1 76.81 79 GLU A C 1
ATOM 616 O O . GLU A 1 79 ? 29.438 3.25 -9.273 1 76.81 79 GLU A O 1
ATOM 621 N N . GLU A 1 80 ? 30.281 1.265 -8.906 1 71.38 80 GLU A N 1
ATOM 622 C CA . GLU A 1 80 ? 31.547 1.808 -8.438 1 71.38 80 GLU A CA 1
ATOM 623 C C . GLU A 1 80 ? 32.281 2.529 -9.555 1 71.38 80 GLU A C 1
ATOM 625 O O . GLU A 1 80 ? 32.844 3.615 -9.352 1 71.38 80 GLU A O 1
ATOM 630 N N . MET A 1 81 ? 32.312 1.901 -10.602 1 72.12 81 MET A N 1
ATOM 631 C CA . MET A 1 81 ? 32.969 2.514 -11.742 1 72.12 81 MET A CA 1
ATOM 632 C C . MET A 1 81 ? 32.312 3.826 -12.125 1 72.12 81 MET A C 1
ATOM 634 O O . MET A 1 81 ? 33 4.809 -12.43 1 72.12 81 MET A O 1
ATOM 638 N N . ARG A 1 82 ? 31.047 3.826 -12.078 1 71.31 82 ARG A N 1
ATOM 639 C CA . ARG A 1 82 ? 30.297 5.027 -12.422 1 71.31 82 ARG A CA 1
ATOM 640 C C . ARG A 1 82 ? 30.531 6.133 -11.391 1 71.31 82 ARG A C 1
ATOM 642 O O . ARG A 1 82 ? 30.734 7.293 -11.758 1 71.31 82 ARG A O 1
ATOM 649 N N . ALA A 1 83 ? 30.5 5.777 -10.195 1 76.94 83 ALA A N 1
ATOM 650 C CA . ALA A 1 83 ? 30.672 6.734 -9.102 1 76.94 83 ALA A CA 1
ATOM 651 C C . ALA A 1 83 ? 32.062 7.344 -9.109 1 76.94 83 ALA A C 1
ATOM 653 O O . ALA A 1 83 ? 32.25 8.523 -8.797 1 76.94 83 ALA A O 1
ATOM 654 N N . ALA A 1 84 ? 33 6.629 -9.398 1 70.94 84 ALA A N 1
ATOM 655 C CA . ALA A 1 84 ? 34.406 7.102 -9.469 1 70.94 84 ALA A CA 1
ATOM 656 C C . ALA A 1 84 ? 34.562 8.133 -10.578 1 70.9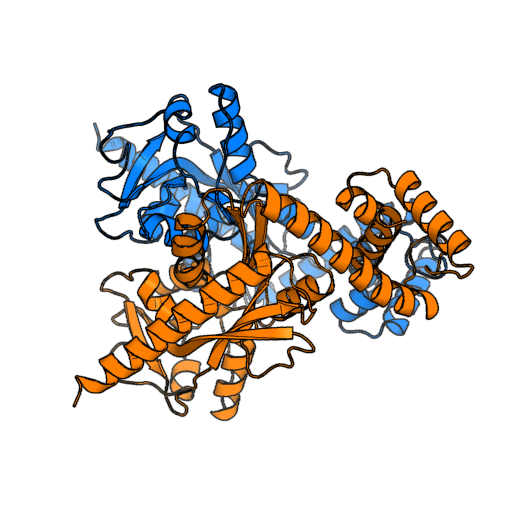4 84 ALA A C 1
ATOM 658 O O . ALA A 1 84 ? 35.344 9.078 -10.445 1 70.94 84 ALA A O 1
ATOM 659 N N . ARG A 1 85 ? 33.75 8.047 -11.5 1 66.94 85 ARG A N 1
ATOM 660 C CA . ARG A 1 85 ? 33.875 8.922 -12.656 1 66.94 85 ARG A CA 1
ATOM 661 C C . ARG A 1 85 ? 33.031 10.172 -12.508 1 66.94 85 ARG A C 1
ATOM 663 O O . ARG A 1 85 ? 33.469 11.281 -12.812 1 66.94 85 ARG A O 1
ATOM 670 N N . LYS A 1 86 ? 31.797 10.07 -12.008 1 76.31 86 LYS A N 1
ATOM 671 C CA . LYS A 1 86 ? 30.828 11.164 -12.109 1 76.31 86 LYS A CA 1
ATOM 672 C C . LYS A 1 86 ? 30.25 11.516 -10.742 1 76.31 86 LYS A C 1
ATOM 674 O O . LYS A 1 86 ? 29.453 12.438 -10.625 1 76.31 86 LYS A O 1
ATOM 679 N N . GLY A 1 87 ? 30.75 10.93 -9.758 1 80.69 87 GLY A N 1
ATOM 680 C CA . GLY A 1 87 ? 30.109 11.133 -8.469 1 80.69 87 GLY A CA 1
ATOM 681 C C . GLY A 1 87 ? 28.953 10.18 -8.234 1 80.69 87 GLY A C 1
ATOM 682 O O . GLY A 1 87 ? 28.625 9.367 -9.102 1 80.69 87 GLY A O 1
ATOM 683 N N . LEU A 1 88 ? 28.453 10.297 -7.066 1 87.94 88 LEU A N 1
ATOM 684 C CA . LEU A 1 88 ? 27.375 9.375 -6.715 1 87.94 88 LEU A CA 1
ATOM 685 C C . LEU A 1 88 ? 26.078 9.742 -7.449 1 87.94 88 LEU A C 1
ATOM 687 O O . LEU A 1 88 ? 25.609 10.883 -7.363 1 87.94 88 LEU A O 1
ATOM 691 N N . ALA A 1 89 ? 25.672 8.844 -8.305 1 88.5 89 ALA A N 1
ATOM 692 C CA . ALA A 1 89 ? 24.422 9 -9.062 1 88.5 89 ALA A CA 1
ATOM 693 C C . ALA A 1 89 ? 23.688 7.672 -9.195 1 88.5 89 ALA A C 1
ATOM 695 O O . ALA A 1 89 ? 24.297 6.605 -9.086 1 88.5 89 ALA A O 1
ATOM 696 N N . GLY A 1 90 ? 22.391 7.785 -9.328 1 91.25 90 GLY A N 1
ATOM 697 C CA . GLY A 1 90 ? 21.641 6.551 -9.523 1 91.25 90 GLY A CA 1
ATOM 698 C C . GLY A 1 90 ? 20.297 6.559 -8.828 1 91.25 90 GLY A C 1
ATOM 699 O O . GLY A 1 90 ? 19.75 7.621 -8.523 1 91.25 90 GLY A O 1
ATOM 700 N N . HIS A 1 91 ? 19.797 5.363 -8.75 1 93.44 91 HIS A N 1
ATOM 701 C CA . HIS A 1 91 ? 18.453 5.188 -8.234 1 93.44 91 HIS A CA 1
ATOM 702 C C . HIS A 1 91 ? 18.422 4.191 -7.078 1 93.44 91 HIS A C 1
ATOM 704 O O . HIS A 1 91 ? 18.984 3.098 -7.184 1 93.44 91 HIS A O 1
ATOM 710 N N . ILE A 1 92 ? 17.859 4.652 -5.949 1 95.81 92 ILE A N 1
ATOM 711 C CA . ILE A 1 92 ? 17.766 3.777 -4.789 1 95.81 92 ILE A CA 1
ATOM 712 C C . ILE A 1 92 ? 16.328 3.312 -4.609 1 95.81 92 ILE A C 1
ATOM 714 O O . ILE A 1 92 ? 15.406 4.133 -4.543 1 95.81 92 ILE A O 1
ATOM 718 N N . ARG A 1 93 ? 16.141 2.029 -4.574 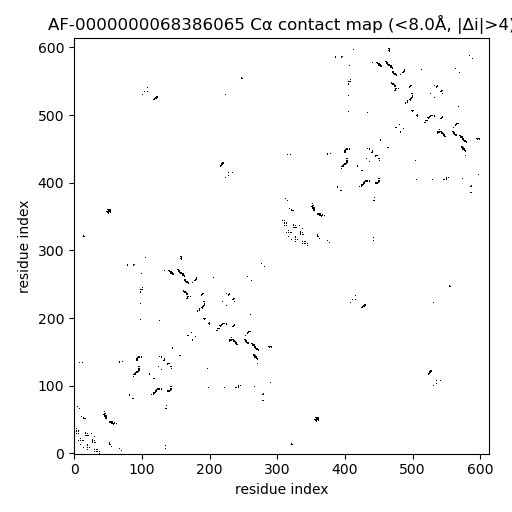1 97.5 93 ARG A N 1
ATOM 719 C CA . ARG A 1 93 ? 14.852 1.426 -4.281 1 97.5 93 ARG A CA 1
ATOM 720 C C . ARG A 1 93 ? 14.727 1.073 -2.801 1 97.5 93 ARG A C 1
ATOM 722 O O . ARG A 1 93 ? 15.453 0.205 -2.305 1 97.5 93 ARG A O 1
ATOM 729 N N . LEU A 1 94 ? 13.734 1.731 -2.109 1 98.06 94 LEU A N 1
ATOM 730 C CA . LEU A 1 94 ? 13.523 1.566 -0.676 1 98.06 94 LEU A CA 1
ATOM 731 C C . LEU A 1 94 ? 12.148 0.972 -0.397 1 98.06 94 LEU A C 1
ATOM 733 O O . LEU A 1 94 ? 11.133 1.507 -0.848 1 98.06 94 LEU A O 1
ATOM 737 N N . ALA A 1 95 ? 12.117 -0.181 0.239 1 98.44 95 ALA A N 1
ATOM 738 C CA . ALA A 1 95 ? 10.859 -0.722 0.748 1 98.44 95 ALA A CA 1
ATOM 739 C C . ALA A 1 95 ? 10.703 -0.432 2.238 1 98.44 95 ALA A C 1
ATOM 741 O O . ALA A 1 95 ? 11.641 -0.62 3.016 1 98.44 95 ALA A O 1
ATOM 742 N N . VAL A 1 96 ? 9.469 0.024 2.625 1 98.12 96 VAL A N 1
ATOM 743 C CA . VAL A 1 96 ? 9.281 0.55 3.973 1 98.12 96 VAL A CA 1
ATOM 744 C C . VAL A 1 96 ? 7.973 0.026 4.559 1 98.12 96 VAL A C 1
ATOM 746 O O . VAL A 1 96 ? 6.949 -0.015 3.869 1 98.12 96 VAL A O 1
ATOM 749 N N . ILE A 1 97 ? 8.039 -0.392 5.789 1 96.75 97 ILE A N 1
ATOM 750 C CA . ILE A 1 97 ? 6.809 -0.8 6.457 1 96.75 97 ILE A CA 1
ATOM 751 C C . ILE A 1 97 ? 5.891 0.408 6.633 1 96.75 97 ILE A C 1
ATOM 753 O O . ILE A 1 97 ? 6.363 1.535 6.797 1 96.75 97 ILE A O 1
ATOM 757 N N . PRO A 1 98 ? 4.594 0.185 6.715 1 95.81 98 PRO A N 1
ATOM 758 C CA . PRO A 1 98 ? 3.627 1.284 6.699 1 95.81 98 PRO A CA 1
ATOM 759 C C . PRO A 1 98 ? 3.83 2.266 7.852 1 95.81 98 PRO A C 1
ATOM 761 O O . PRO A 1 98 ? 3.719 3.48 7.66 1 95.81 98 PRO A O 1
ATOM 764 N N . THR A 1 99 ? 4.211 1.846 9.016 1 93.38 99 THR A N 1
ATOM 765 C CA . THR A 1 99 ? 4.293 2.701 10.195 1 93.38 99 THR A CA 1
ATOM 766 C C . THR A 1 99 ? 5.512 3.613 10.117 1 93.38 99 THR A C 1
ATOM 768 O O . THR A 1 99 ? 5.621 4.582 10.867 1 93.38 99 THR A O 1
ATOM 771 N N . ALA A 1 100 ? 6.414 3.338 9.195 1 94.56 100 ALA A N 1
ATOM 772 C CA . ALA A 1 100 ? 7.664 4.09 9.133 1 94.56 100 ALA A CA 1
ATOM 773 C C . ALA A 1 100 ? 7.676 5.039 7.941 1 94.56 100 ALA A C 1
ATOM 775 O O . ALA A 1 100 ? 8.633 5.793 7.746 1 94.56 100 ALA A O 1
ATOM 776 N N . LEU A 1 101 ? 6.66 5.051 7.156 1 95.25 101 LEU A N 1
ATOM 777 C CA . LEU A 1 101 ? 6.637 5.781 5.891 1 95.25 101 LEU A CA 1
ATOM 778 C C . LEU A 1 101 ? 6.84 7.273 6.121 1 95.25 101 LEU A C 1
ATOM 780 O O . LEU A 1 101 ? 7.547 7.934 5.355 1 95.25 101 LEU A O 1
ATOM 784 N N . ALA A 1 102 ? 6.254 7.801 7.156 1 91.62 102 ALA A N 1
ATOM 785 C CA . ALA A 1 102 ? 6.301 9.234 7.418 1 91.62 102 ALA A CA 1
ATOM 786 C C . ALA A 1 102 ? 7.699 9.672 7.848 1 91.62 102 ALA A C 1
ATOM 788 O O . ALA A 1 102 ? 8.016 10.867 7.855 1 91.62 102 ALA A O 1
ATOM 789 N N . MET A 1 103 ? 8.586 8.734 8.133 1 91.75 103 MET A N 1
ATOM 790 C CA . MET A 1 103 ? 9.914 9.047 8.641 1 91.75 103 MET A CA 1
ATOM 791 C C . MET A 1 103 ? 10.945 9.016 7.516 1 91.75 103 MET A C 1
ATOM 793 O O . MET A 1 103 ? 12.102 9.398 7.711 1 91.75 103 MET A O 1
ATOM 797 N N . VAL A 1 104 ? 10.57 8.672 6.336 1 95.25 104 VAL A N 1
ATOM 798 C CA . VAL A 1 104 ? 11.477 8.422 5.223 1 95.25 104 VAL A CA 1
ATOM 799 C C . VAL A 1 104 ? 12.234 9.703 4.871 1 95.25 104 VAL A C 1
ATOM 801 O O . VAL A 1 104 ? 13.43 9.664 4.574 1 95.25 104 VAL A O 1
ATOM 804 N N . PRO A 1 105 ? 11.57 10.883 4.949 1 94.25 105 PRO A N 1
ATOM 805 C CA . PRO A 1 105 ? 12.289 12.102 4.574 1 94.25 105 PRO A CA 1
ATOM 806 C C . PRO A 1 105 ? 13.484 12.383 5.477 1 94.25 105 PRO A C 1
ATOM 808 O O . PRO A 1 105 ? 14.438 13.047 5.059 1 94.25 105 PRO A O 1
ATOM 811 N N . ARG A 1 106 ? 13.445 11.867 6.672 1 91.12 106 ARG A N 1
ATOM 812 C CA . ARG A 1 106 ? 14.578 12.07 7.57 1 91.12 106 ARG A CA 1
ATOM 813 C C . ARG A 1 106 ? 15.867 11.508 6.961 1 91.12 106 ARG A C 1
ATOM 815 O O . ARG A 1 106 ? 16.953 11.984 7.266 1 91.12 106 ARG A O 1
ATOM 822 N N . LEU A 1 107 ? 15.688 10.57 6.141 1 94.38 107 LEU A N 1
ATOM 823 C CA . LEU A 1 107 ? 16.828 9.945 5.473 1 94.38 107 LEU A CA 1
ATOM 824 C C . LEU A 1 107 ? 17.016 10.531 4.078 1 94.38 107 LEU A C 1
ATOM 826 O O . LEU A 1 107 ? 18.125 10.938 3.721 1 94.38 107 LEU A O 1
ATOM 830 N N . THR A 1 108 ? 16.016 10.672 3.287 1 96.44 108 THR A N 1
ATOM 831 C CA . THR A 1 108 ? 16.109 11 1.868 1 96.44 108 THR A CA 1
ATOM 832 C C . THR A 1 108 ? 16.438 12.477 1.672 1 96.44 108 THR A C 1
ATOM 834 O O . THR A 1 108 ? 17.109 12.844 0.708 1 96.44 108 THR A O 1
ATOM 837 N N . GLU A 1 109 ? 15.906 13.328 2.561 1 94.44 109 GLU A N 1
ATOM 838 C CA . GLU A 1 109 ? 16.109 14.766 2.395 1 94.44 109 GLU A CA 1
ATOM 839 C C . GLU A 1 109 ? 17.578 15.125 2.42 1 94.44 109 GLU A C 1
ATOM 841 O O . GLU A 1 109 ? 18.109 15.711 1.466 1 94.44 109 GLU A O 1
ATOM 846 N N . SER A 1 110 ? 18.266 14.742 3.488 1 92.56 110 SER A N 1
ATOM 847 C CA . SER A 1 110 ? 19.688 15.039 3.619 1 92.56 110 SER A CA 1
ATOM 848 C C . SER A 1 110 ? 20.516 14.289 2.578 1 92.56 110 SER A C 1
ATOM 850 O O . SER A 1 110 ? 21.484 14.82 2.047 1 92.56 110 SER A O 1
ATOM 852 N N . PHE A 1 111 ? 20.141 13.156 2.262 1 95.5 111 PHE A N 1
ATOM 853 C CA . PHE A 1 111 ? 20.859 12.328 1.295 1 95.5 111 PHE A CA 1
ATOM 854 C C . PHE A 1 111 ? 20.859 12.984 -0.082 1 95.5 111 PHE A C 1
ATOM 856 O O . PHE A 1 111 ? 21.906 13.102 -0.721 1 95.5 111 PHE A O 1
ATOM 863 N N . GLN A 1 112 ? 19.688 13.383 -0.514 1 94.19 112 GLN A N 1
ATOM 864 C CA . GLN A 1 112 ? 19.578 13.961 -1.848 1 94.19 112 GLN A CA 1
ATOM 865 C C . GLN A 1 112 ? 20.172 15.367 -1.893 1 94.19 112 GLN A C 1
ATOM 867 O O . GLN A 1 112 ? 20.562 15.852 -2.959 1 94.19 112 GLN A O 1
ATOM 872 N N . ALA A 1 113 ? 20.203 16.078 -0.737 1 93.38 113 ALA A N 1
ATOM 873 C CA . ALA A 1 113 ? 20.906 17.359 -0.672 1 93.38 113 ALA A CA 1
ATOM 874 C C . ALA A 1 113 ? 22.391 17.188 -0.955 1 93.38 113 ALA A C 1
ATOM 876 O O . ALA A 1 113 ? 23 18 -1.642 1 93.38 113 ALA A O 1
ATOM 877 N N . ARG A 1 114 ? 22.969 16.125 -0.488 1 92 114 ARG A N 1
ATOM 878 C CA . ARG A 1 114 ? 24.391 15.82 -0.669 1 92 114 ARG A CA 1
ATOM 879 C C . ARG A 1 114 ? 24.641 15.18 -2.031 1 92 114 ARG A C 1
ATOM 881 O O . ARG A 1 114 ? 25.719 15.336 -2.604 1 92 114 ARG A O 1
ATOM 888 N N . HIS A 1 115 ? 23.656 14.477 -2.5 1 93.62 115 HIS A N 1
ATOM 889 C CA . HIS A 1 115 ? 23.781 13.766 -3.766 1 93.62 115 HIS A CA 1
ATOM 890 C C . HIS A 1 115 ? 22.594 14.055 -4.676 1 93.62 115 HIS A C 1
ATOM 892 O O . HIS A 1 115 ? 21.734 13.188 -4.871 1 93.62 115 HIS A O 1
ATOM 898 N N . PRO A 1 116 ? 22.594 15.125 -5.352 1 92.06 116 PRO A N 1
ATOM 899 C CA . PRO A 1 116 ? 21.422 15.602 -6.094 1 92.06 116 PRO A CA 1
ATOM 900 C C . PRO A 1 116 ? 21.078 14.711 -7.285 1 92.06 116 PRO A C 1
ATOM 902 O O . PRO A 1 116 ? 19.953 14.766 -7.801 1 92.06 116 PRO A O 1
ATOM 905 N N . ASP A 1 117 ? 22.031 13.867 -7.676 1 91.81 117 ASP A N 1
ATOM 906 C CA . ASP A 1 117 ? 21.797 13.047 -8.859 1 91.81 117 ASP A CA 1
ATOM 907 C C . ASP A 1 117 ? 21.266 11.672 -8.477 1 91.81 117 ASP A C 1
ATOM 909 O O . ASP A 1 117 ? 21.125 10.797 -9.328 1 91.81 117 ASP A O 1
ATOM 913 N N . VAL A 1 118 ? 20.953 11.516 -7.203 1 94.5 118 VAL A N 1
ATOM 914 C CA . VAL A 1 118 ? 20.359 10.266 -6.738 1 94.5 118 VAL A CA 1
ATOM 915 C C . VAL A 1 118 ? 18.844 10.43 -6.609 1 94.5 118 VAL A C 1
ATOM 917 O O . VAL A 1 118 ? 18.359 11.445 -6.098 1 94.5 118 VAL A O 1
ATOM 920 N N . THR A 1 119 ? 18.141 9.5 -7.176 1 95.94 119 THR A N 1
ATOM 921 C CA . THR A 1 119 ? 16.688 9.484 -7.062 1 95.94 119 THR A CA 1
ATOM 922 C C . THR A 1 119 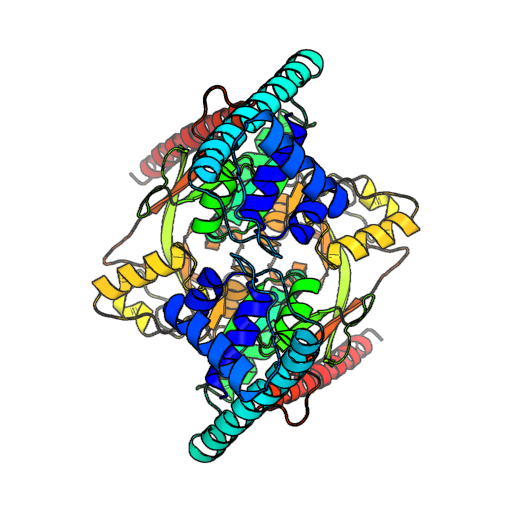? 16.219 8.289 -6.234 1 95.94 119 THR A C 1
ATOM 924 O O . THR A 1 119 ? 17 7.355 -5.996 1 95.94 119 THR A O 1
ATOM 927 N N . PHE A 1 120 ? 14.969 8.367 -5.688 1 97.56 120 PHE A N 1
ATOM 928 C CA . PHE A 1 120 ? 14.445 7.316 -4.828 1 97.56 120 PHE A CA 1
ATOM 929 C C . PHE A 1 120 ? 13.117 6.789 -5.359 1 97.56 120 PHE A C 1
ATOM 931 O O . PHE A 1 120 ? 12.305 7.555 -5.867 1 97.56 120 PHE A O 1
ATOM 938 N N . SER A 1 121 ? 12.945 5.531 -5.262 1 98 121 SER A N 1
ATOM 939 C CA . SER A 1 121 ? 11.633 4.887 -5.223 1 98 121 SER A CA 1
ATOM 940 C C . SER A 1 121 ? 11.352 4.289 -3.85 1 98 121 SER A C 1
ATOM 942 O O . SER A 1 121 ? 12.109 3.447 -3.365 1 98 121 SER A O 1
ATOM 944 N N . VAL A 1 122 ? 10.289 4.754 -3.213 1 98.38 122 VAL A N 1
ATOM 945 C CA . VAL A 1 122 ? 9.914 4.297 -1.88 1 98.38 122 VAL A CA 1
ATOM 946 C C . VAL A 1 122 ? 8.578 3.551 -1.948 1 98.38 122 VAL A C 1
ATOM 948 O O . VAL A 1 122 ? 7.559 4.125 -2.328 1 98.38 122 VAL A O 1
ATOM 951 N N . THR A 1 123 ? 8.617 2.312 -1.541 1 98 123 THR A N 1
ATOM 952 C CA . THR A 1 123 ? 7.391 1.528 -1.623 1 98 123 THR A CA 1
ATOM 953 C C . THR A 1 123 ? 6.98 1.02 -0.244 1 98 123 THR A C 1
ATOM 955 O O . THR A 1 123 ? 7.832 0.63 0.558 1 98 123 THR A O 1
ATOM 958 N N . SER A 1 124 ? 5.676 1.079 0.034 1 97.88 124 SER A N 1
ATOM 959 C CA . SER A 1 124 ? 5.102 0.485 1.237 1 97.88 124 SER A CA 1
ATOM 960 C C . SER A 1 124 ? 4.98 -1.028 1.102 1 97.88 124 SER A C 1
ATOM 962 O O . SER A 1 124 ? 4.363 -1.524 0.156 1 97.88 124 SER A O 1
ATOM 964 N N . ARG A 1 125 ? 5.613 -1.74 2.031 1 97.06 125 ARG A N 1
ATOM 965 C CA . ARG A 1 125 ? 5.637 -3.199 2.008 1 97.06 125 ARG A CA 1
ATOM 966 C C . ARG A 1 125 ? 5.531 -3.77 3.418 1 97.06 125 ARG A C 1
ATOM 968 O O . ARG A 1 125 ? 5.824 -3.078 4.398 1 97.06 125 ARG A O 1
ATOM 975 N N . THR A 1 126 ? 5.074 -5.031 3.506 1 95.81 126 THR A N 1
ATOM 976 C CA . THR A 1 126 ? 5.156 -5.742 4.777 1 95.81 126 THR A CA 1
ATOM 977 C C . THR A 1 126 ? 6.605 -6.066 5.125 1 95.81 126 THR A C 1
ATOM 979 O O . THR A 1 126 ? 7.473 -6.07 4.246 1 95.81 126 THR A O 1
ATOM 982 N N . SER A 1 127 ? 6.77 -6.371 6.383 1 95.06 127 SER A N 1
ATOM 983 C CA . SER A 1 127 ? 8.109 -6.742 6.824 1 95.06 127 SER A CA 1
ATOM 984 C C . SER A 1 127 ? 8.625 -7.969 6.074 1 95.06 127 SER A C 1
ATOM 986 O O . SER A 1 127 ? 9.789 -8.031 5.695 1 95.06 127 SER A O 1
ATOM 988 N N . LEU A 1 128 ? 7.793 -8.93 5.828 1 92.38 128 LEU A N 1
ATOM 989 C CA . LEU A 1 128 ? 8.164 -10.141 5.105 1 92.38 128 LEU A CA 1
ATOM 990 C C . LEU A 1 128 ? 8.539 -9.82 3.662 1 92.38 128 LEU A C 1
ATOM 992 O O . LEU A 1 128 ? 9.516 -10.352 3.135 1 92.38 128 LEU A O 1
ATOM 996 N N . GLN A 1 129 ? 7.781 -8.984 3.059 1 93.56 129 GLN A N 1
ATOM 997 C CA . GLN A 1 129 ? 8.078 -8.57 1.691 1 93.56 129 GLN A CA 1
ATOM 998 C C . GLN A 1 129 ? 9.414 -7.828 1.621 1 93.56 129 GLN A C 1
ATOM 1000 O O . GLN A 1 129 ? 10.18 -8.008 0.673 1 93.56 129 GLN A O 1
ATOM 1005 N N . VAL A 1 130 ? 9.68 -6.977 2.557 1 95.81 130 VAL A N 1
ATOM 1006 C CA . VAL A 1 130 ? 10.93 -6.234 2.604 1 95.81 130 VAL A CA 1
ATOM 1007 C C . VAL A 1 130 ? 12.109 -7.207 2.598 1 95.81 130 VAL A C 1
ATOM 1009 O O . VAL A 1 130 ? 13.031 -7.078 1.785 1 95.81 130 VAL A O 1
ATOM 1012 N N . LEU A 1 131 ? 12.062 -8.195 3.422 1 91.62 131 LEU A N 1
ATOM 1013 C CA . LEU A 1 131 ? 13.156 -9.156 3.531 1 91.62 131 LEU A CA 1
ATOM 1014 C C . LEU A 1 131 ? 13.289 -9.977 2.25 1 91.62 131 LEU A C 1
ATOM 1016 O O . LEU A 1 131 ? 14.398 -10.18 1.754 1 91.62 131 LEU A O 1
ATOM 1020 N N . GLY A 1 132 ? 12.172 -10.406 1.771 1 88.88 132 GLY A N 1
ATOM 1021 C CA . GLY A 1 132 ? 12.195 -11.148 0.52 1 88.88 132 GLY A CA 1
ATOM 1022 C C . GLY A 1 132 ? 12.758 -10.344 -0.639 1 88.88 132 GLY A C 1
ATOM 1023 O O . GLY A 1 132 ? 13.523 -10.867 -1.451 1 88.88 132 GLY A O 1
ATOM 1024 N N . GLN A 1 133 ? 12.422 -9.117 -0.736 1 92.38 133 GLN A N 1
ATOM 1025 C CA . GLN A 1 133 ? 12.859 -8.258 -1.831 1 92.38 133 GLN A CA 1
ATOM 1026 C C . GLN A 1 133 ? 14.344 -7.941 -1.719 1 92.38 133 GLN A C 1
ATOM 1028 O O . GLN A 1 133 ? 15.023 -7.754 -2.73 1 92.38 133 GLN A O 1
ATOM 1033 N N . ILE A 1 134 ? 14.859 -7.836 -0.522 1 89.75 134 ILE A N 1
ATOM 1034 C CA . ILE A 1 134 ? 16.297 -7.676 -0.324 1 89.75 134 ILE A CA 1
ATOM 1035 C C . ILE A 1 134 ? 17.031 -8.906 -0.841 1 89.75 134 ILE A C 1
ATOM 1037 O O . ILE A 1 134 ? 18.016 -8.789 -1.582 1 89.75 134 ILE A O 1
ATOM 1041 N N . GLU A 1 135 ? 16.562 -10.023 -0.523 1 83 135 GLU A N 1
ATOM 1042 C CA . GLU A 1 135 ? 17.188 -11.289 -0.909 1 83 135 GLU A CA 1
ATOM 1043 C C . GLU A 1 135 ? 17.188 -11.461 -2.424 1 83 135 GLU A C 1
ATOM 1045 O O . GLU A 1 135 ? 18.156 -11.977 -2.994 1 83 135 GLU A O 1
ATOM 1050 N N . ASN A 1 136 ? 16.109 -11 -3 1 81.88 136 ASN A N 1
ATOM 1051 C CA . ASN A 1 136 ? 15.938 -11.164 -4.438 1 81.88 136 ASN A CA 1
ATOM 1052 C C . ASN A 1 136 ? 16.516 -9.977 -5.207 1 81.88 136 ASN A C 1
ATOM 1054 O O . ASN A 1 136 ? 16.344 -9.883 -6.426 1 81.88 136 ASN A O 1
ATOM 1058 N N . LEU A 1 137 ? 17.125 -9.078 -4.555 1 84.38 137 LEU A N 1
ATOM 1059 C CA . LEU A 1 137 ? 17.781 -7.918 -5.137 1 84.38 137 LEU A CA 1
ATOM 1060 C C . LEU A 1 137 ? 16.781 -7.035 -5.883 1 84.38 137 LEU A C 1
ATOM 1062 O O . LEU A 1 137 ? 17.125 -6.441 -6.91 1 84.38 137 LEU A O 1
ATOM 1066 N N . GLU A 1 138 ? 15.555 -7.078 -5.336 1 90.31 138 GLU A N 1
ATOM 1067 C CA . GLU A 1 138 ? 14.492 -6.27 -5.941 1 90.31 138 GLU A CA 1
ATOM 1068 C C . GLU A 1 138 ? 14.5 -4.848 -5.383 1 90.31 138 GLU A C 1
ATOM 1070 O O . GLU A 1 138 ? 13.922 -3.939 -5.984 1 90.31 138 GLU A O 1
ATOM 1075 N N . ILE A 1 139 ? 15.094 -4.715 -4.211 1 94.62 139 ILE A N 1
ATOM 1076 C CA . ILE A 1 139 ? 15.273 -3.408 -3.586 1 94.62 139 ILE A CA 1
ATOM 1077 C C . ILE A 1 139 ? 16.719 -3.271 -3.096 1 94.62 139 ILE A C 1
ATOM 1079 O O . ILE A 1 139 ? 17.453 -4.258 -3.02 1 94.62 139 ILE A O 1
ATOM 1083 N N . ASP A 1 140 ? 17.109 -2.045 -2.867 1 94.06 140 ASP A N 1
ATOM 1084 C CA . ASP A 1 140 ? 18.469 -1.768 -2.422 1 94.06 140 ASP A CA 1
ATOM 1085 C C . ASP A 1 140 ? 18.562 -1.768 -0.898 1 94.06 140 ASP A C 1
ATOM 1087 O O . ASP A 1 140 ? 19.594 -2.129 -0.333 1 94.06 140 ASP A O 1
ATOM 1091 N N . ALA A 1 141 ? 17.484 -1.329 -0.264 1 96.75 141 ALA A N 1
ATOM 1092 C CA . ALA A 1 141 ? 17.406 -1.301 1.194 1 96.75 141 ALA A CA 1
ATOM 1093 C C . ALA A 1 141 ? 15.953 -1.279 1.664 1 96.75 141 ALA A C 1
ATOM 1095 O O . ALA A 1 141 ? 15.039 -1.076 0.863 1 96.75 141 ALA A O 1
ATOM 1096 N N . GLY A 1 142 ? 15.805 -1.587 2.912 1 97.69 142 GLY A N 1
ATOM 1097 C CA . GLY A 1 142 ? 14.492 -1.542 3.523 1 97.69 142 GLY A CA 1
ATOM 1098 C C . GLY A 1 142 ? 14.484 -0.875 4.887 1 97.69 142 GLY A C 1
ATOM 1099 O O . GLY A 1 142 ? 15.539 -0.696 5.5 1 97.69 142 GLY A O 1
ATOM 1100 N N . ILE A 1 143 ? 13.336 -0.365 5.301 1 97.19 143 ILE A N 1
ATOM 1101 C CA . ILE A 1 143 ? 13.109 0.083 6.668 1 97.19 143 ILE A CA 1
ATOM 1102 C C . ILE A 1 143 ? 12.047 -0.788 7.328 1 97.19 143 ILE A C 1
ATOM 1104 O O . ILE A 1 143 ? 10.898 -0.836 6.867 1 97.19 143 ILE A O 1
ATOM 1108 N N . SER A 1 144 ? 12.461 -1.508 8.344 1 96.62 144 SER A N 1
ATOM 1109 C CA . SER A 1 144 ? 11.578 -2.453 9.016 1 96.62 144 SER A CA 1
ATOM 1110 C C . SER A 1 144 ? 11.938 -2.602 10.484 1 96.62 144 SER A C 1
ATOM 1112 O O . SER A 1 144 ? 12.859 -1.941 10.977 1 96.62 144 SER A O 1
ATOM 1114 N N . TYR A 1 145 ? 11.102 -3.406 11.156 1 95.12 145 TYR A N 1
ATOM 1115 C CA . TYR A 1 145 ? 11.414 -3.736 12.547 1 95.12 145 TYR A CA 1
ATOM 1116 C C . TYR A 1 145 ? 12.703 -4.547 12.633 1 95.12 145 TYR A C 1
ATOM 1118 O O . TYR A 1 145 ? 12.945 -5.434 11.812 1 95.12 145 TYR A O 1
ATOM 1126 N N . LEU A 1 146 ? 13.508 -4.242 13.602 1 94 146 LEU A N 1
ATOM 1127 C CA . LEU A 1 146 ? 14.773 -4.945 13.773 1 94 146 LEU A CA 1
ATOM 1128 C C . LEU A 1 146 ? 14.656 -6.02 14.852 1 94 146 LEU A C 1
ATOM 1130 O O . LEU A 1 146 ? 15.555 -6.852 15.008 1 94 146 LEU A O 1
ATOM 1134 N N . ASP A 1 147 ? 13.531 -5.957 15.5 1 85.62 147 ASP A N 1
ATOM 1135 C CA . ASP A 1 147 ? 13.359 -6.949 16.562 1 85.62 147 ASP A CA 1
ATOM 1136 C C . ASP A 1 147 ? 12.125 -7.812 16.297 1 85.62 147 ASP A C 1
ATOM 1138 O O . ASP A 1 147 ? 11.438 -7.645 15.289 1 85.62 147 ASP A O 1
ATOM 1142 N N . ASN A 1 148 ? 11.953 -8.93 17.047 1 72.75 148 ASN A N 1
ATOM 1143 C CA . ASN A 1 148 ? 10.773 -9.789 17.141 1 72.75 148 ASN A CA 1
ATOM 1144 C C . ASN A 1 148 ? 10.773 -10.859 16.062 1 72.75 148 ASN A C 1
ATOM 1146 O O . ASN A 1 148 ? 10.219 -11.945 16.25 1 72.75 148 ASN A O 1
ATOM 1150 N N . GLU A 1 149 ? 11.32 -10.484 14.883 1 74.06 149 GLU A N 1
ATOM 1151 C CA . GLU A 1 149 ? 11.352 -11.477 13.812 1 74.06 149 GLU A CA 1
ATOM 1152 C C . GLU A 1 149 ? 12.75 -11.609 13.219 1 74.06 149 GLU A C 1
ATOM 1154 O O . GLU A 1 149 ? 13.5 -10.633 13.172 1 74.06 149 GLU A O 1
ATOM 1159 N N . PRO A 1 150 ? 13.023 -12.859 12.883 1 79.62 150 PRO A N 1
ATOM 1160 C CA . PRO A 1 150 ? 14.359 -13.062 12.305 1 79.62 150 PRO A CA 1
ATOM 1161 C C . PRO A 1 150 ? 14.562 -12.273 11.016 1 79.62 150 PRO A C 1
ATOM 1163 O O . PRO A 1 150 ? 13.68 -12.242 10.156 1 79.62 150 PRO A O 1
ATOM 1166 N N . LEU A 1 151 ? 15.68 -11.68 10.93 1 83.38 151 LEU A N 1
ATOM 1167 C CA . LEU A 1 151 ? 16 -10.875 9.758 1 83.38 151 LEU A CA 1
ATOM 1168 C C . LEU A 1 151 ? 16.875 -11.656 8.781 1 83.38 151 LEU A C 1
ATOM 1170 O O . LEU A 1 151 ? 16.953 -11.32 7.598 1 83.38 151 LEU A O 1
ATOM 1174 N N . GLY A 1 152 ? 17.422 -12.664 9.219 1 80.69 152 GLY A N 1
ATOM 1175 C CA . GLY A 1 152 ? 18.391 -13.359 8.398 1 80.69 152 GLY A CA 1
ATOM 1176 C C . GLY A 1 152 ? 19.719 -12.633 8.281 1 80.69 152 GLY A C 1
ATOM 1177 O O . GLY A 1 152 ? 20.188 -12.023 9.25 1 80.69 152 GLY A O 1
ATOM 1178 N N . ARG A 1 153 ? 20.453 -12.844 7.129 1 81.94 153 ARG A N 1
ATOM 1179 C CA . ARG A 1 153 ? 21.766 -12.234 6.906 1 81.94 153 ARG A CA 1
ATOM 1180 C C . ARG A 1 153 ? 21.609 -10.852 6.273 1 81.94 153 ARG A C 1
ATOM 1182 O O . ARG A 1 153 ? 21.609 -10.719 5.051 1 81.94 153 ARG A O 1
ATOM 1189 N N . VAL A 1 154 ? 21.469 -9.875 7.18 1 90.12 154 VAL A N 1
ATOM 1190 C CA . VAL A 1 154 ? 21.312 -8.508 6.688 1 90.12 154 VAL A CA 1
ATOM 1191 C C . VAL A 1 154 ? 22.172 -7.562 7.531 1 90.12 154 VAL A C 1
ATOM 1193 O O . VAL A 1 154 ? 22.516 -7.879 8.672 1 90.12 154 VAL A O 1
ATOM 1196 N N . THR A 1 155 ? 22.578 -6.5 6.941 1 92.31 155 THR A N 1
ATOM 1197 C CA . THR A 1 155 ? 23.141 -5.367 7.664 1 92.31 155 THR A CA 1
ATOM 1198 C C . THR A 1 155 ? 22.031 -4.441 8.164 1 92.31 155 THR A C 1
ATOM 1200 O O . THR A 1 155 ? 21.078 -4.172 7.445 1 92.31 155 THR A O 1
ATOM 1203 N N . THR A 1 156 ? 22.188 -4.051 9.422 1 94.31 156 THR A N 1
ATOM 1204 C CA . THR A 1 156 ? 21.125 -3.217 9.984 1 94.31 156 THR A CA 1
ATOM 1205 C C . THR A 1 156 ? 21.719 -1.946 10.594 1 94.31 156 THR A C 1
ATOM 1207 O O . THR A 1 156 ? 22.859 -1.942 11.055 1 94.31 156 THR A O 1
ATOM 1210 N N . VAL A 1 157 ? 20.984 -0.829 10.562 1 95.19 157 VAL A N 1
ATOM 1211 C CA . VAL A 1 157 ? 21.25 0.419 11.273 1 95.19 157 VAL A CA 1
ATOM 1212 C C . VAL A 1 157 ? 19.984 0.871 12.008 1 95.19 157 VAL A C 1
ATOM 1214 O O . VAL A 1 157 ? 19 1.246 11.383 1 95.19 157 VAL A O 1
ATOM 1217 N N . PRO A 1 158 ? 20.016 0.83 13.375 1 94.94 158 PRO A N 1
ATOM 1218 C CA . PRO A 1 158 ? 18.859 1.337 14.109 1 94.94 158 PRO A CA 1
ATOM 1219 C C . PRO A 1 158 ? 18.578 2.811 13.82 1 94.94 158 PRO A C 1
ATOM 1221 O O . PRO A 1 158 ? 19.5 3.619 13.758 1 94.94 158 PRO A O 1
ATOM 1224 N N . LEU A 1 159 ? 17.328 3.133 13.602 1 94.31 159 LEU A N 1
ATOM 1225 C CA . LEU A 1 159 ? 16.953 4.512 13.312 1 94.31 159 LEU A CA 1
ATOM 1226 C C . LEU A 1 159 ? 16.188 5.125 14.484 1 94.31 159 LEU A C 1
ATOM 1228 O O . LEU A 1 159 ? 16.484 6.242 14.906 1 94.31 159 LEU A O 1
ATOM 1232 N N . TYR A 1 160 ? 15.148 4.449 14.977 1 91.25 160 TYR A N 1
ATOM 1233 C CA . TYR A 1 160 ? 14.352 4.945 16.094 1 91.25 160 TYR A CA 1
ATOM 1234 C C . TYR A 1 160 ? 13.547 3.82 16.734 1 91.25 160 TYR A C 1
ATOM 1236 O O . TYR A 1 160 ? 13.5 2.707 16.203 1 91.25 160 TYR A O 1
ATOM 1244 N N . SER A 1 161 ? 12.961 4.145 17.891 1 91.81 161 SER A N 1
ATOM 1245 C CA . SER A 1 161 ? 12.07 3.213 18.562 1 91.81 161 SER A CA 1
ATOM 1246 C C . SER A 1 161 ? 10.625 3.693 18.531 1 91.81 161 SER A C 1
ATOM 1248 O O . SER A 1 161 ? 10.359 4.891 18.672 1 91.81 161 SER A O 1
ATOM 1250 N N . GLU A 1 162 ? 9.75 2.662 18.312 1 89.69 162 GLU A N 1
ATOM 1251 C CA . GLU A 1 162 ? 8.32 2.957 18.297 1 89.69 162 GLU A CA 1
ATOM 1252 C C . GLU A 1 162 ? 7.664 2.562 19.609 1 89.69 162 GLU A C 1
ATOM 1254 O O . GLU A 1 162 ? 7.945 1.492 20.156 1 89.69 162 GLU A O 1
ATOM 1259 N N . ARG A 1 163 ? 6.891 3.553 20.141 1 92.06 163 ARG A N 1
ATOM 1260 C CA . ARG A 1 163 ? 6.02 3.283 21.281 1 92.06 163 ARG A CA 1
ATOM 1261 C C . ARG A 1 163 ? 4.551 3.377 20.875 1 92.06 163 ARG A C 1
ATOM 1263 O O . ARG A 1 163 ? 4.168 4.262 20.109 1 92.06 163 ARG A O 1
ATOM 1270 N N . TYR A 1 164 ? 3.752 2.432 21.438 1 93.25 164 TYR A N 1
ATOM 1271 C CA . TYR A 1 164 ? 2.371 2.33 20.969 1 93.25 164 TYR A CA 1
ATOM 1272 C C . TYR A 1 164 ? 1.451 3.209 21.812 1 93.25 164 TYR A C 1
ATOM 1274 O O . TYR A 1 164 ? 1.586 3.271 23.031 1 93.25 164 TYR A O 1
ATOM 1282 N N . HIS A 1 165 ? 0.563 3.857 21.156 1 95.31 165 HIS A N 1
ATOM 1283 C CA . HIS A 1 165 ? -0.419 4.762 21.75 1 95.31 165 HIS A CA 1
ATOM 1284 C C . HIS A 1 165 ? -1.819 4.469 21.219 1 95.31 165 HIS A C 1
ATOM 1286 O O . HIS A 1 165 ? -1.975 3.973 20.094 1 95.31 165 HIS A O 1
ATOM 1292 N N . LEU A 1 166 ? -2.756 4.715 22.094 1 96.75 166 LEU A N 1
ATOM 1293 C CA . LEU A 1 166 ? -4.141 4.812 21.656 1 96.75 166 LEU A CA 1
ATOM 1294 C C . LEU A 1 166 ? -4.391 6.133 20.938 1 96.75 166 LEU A C 1
ATOM 1296 O O . LEU A 1 166 ? -4.082 7.203 21.469 1 96.75 166 LEU A O 1
ATOM 1300 N N . ILE A 1 167 ? -4.844 6.051 19.75 1 95.12 167 ILE A N 1
ATOM 1301 C CA . ILE A 1 167 ? -5.266 7.23 19 1 95.12 167 ILE A CA 1
ATOM 1302 C C . ILE A 1 167 ? -6.781 7.227 18.844 1 95.12 167 ILE A C 1
ATOM 1304 O O . ILE A 1 167 ? -7.352 6.293 18.266 1 95.12 167 ILE A O 1
ATOM 1308 N N . THR A 1 168 ? -7.379 8.266 19.344 1 95.44 168 THR A N 1
ATOM 1309 C CA . THR A 1 168 ? -8.836 8.336 19.312 1 95.44 168 THR A CA 1
ATOM 1310 C C . THR A 1 168 ? -9.305 9.789 19.266 1 95.44 168 THR A C 1
ATOM 1312 O O . THR A 1 168 ? -8.5 10.711 19.438 1 95.44 168 THR A O 1
ATOM 1315 N N . ALA A 1 169 ? -10.562 10 18.891 1 93.06 169 ALA A N 1
ATOM 1316 C CA . ALA A 1 169 ? -11.133 11.344 18.859 1 93.06 169 ALA A CA 1
ATOM 1317 C C . ALA A 1 169 ? -11.453 11.828 20.281 1 93.06 169 ALA A C 1
ATOM 1319 O O . ALA A 1 169 ? -11.727 11.016 21.172 1 93.06 169 ALA A O 1
ATOM 1320 N N . GLY A 1 170 ? -11.391 13.133 20.406 1 92.19 170 GLY A N 1
ATOM 1321 C CA . GLY A 1 170 ? -11.844 13.711 21.672 1 92.19 170 GLY A CA 1
ATOM 1322 C C . GLY A 1 170 ? -13.297 13.406 21.984 1 92.19 170 GLY A C 1
ATOM 1323 O O . GLY A 1 170 ? -14.117 13.297 21.062 1 92.19 170 GLY A O 1
ATOM 1324 N N . GLY A 1 171 ? -13.594 13.25 23.266 1 91.75 171 GLY A N 1
ATOM 1325 C CA . GLY A 1 171 ? -14.977 13.023 23.672 1 91.75 171 GLY A CA 1
ATOM 1326 C C . GLY A 1 171 ? -15.398 11.57 23.562 1 91.75 171 GLY A C 1
ATOM 1327 O O . GLY A 1 171 ? -16.562 11.242 23.781 1 91.75 171 GLY A O 1
ATOM 1328 N N . THR A 1 172 ? -14.492 10.711 23.188 1 93.25 172 THR A N 1
ATOM 1329 C CA . THR A 1 172 ? -14.781 9.281 23.062 1 93.25 172 THR A CA 1
ATOM 1330 C C . THR A 1 172 ? -14.266 8.523 24.281 1 93.25 172 THR A C 1
ATOM 1332 O O . THR A 1 172 ? -13.523 9.078 25.109 1 93.25 172 THR A O 1
ATOM 1335 N N . PRO A 1 173 ? -14.664 7.34 24.453 1 93.44 173 PRO A N 1
ATOM 1336 C CA . PRO A 1 173 ? -14.195 6.57 25.609 1 93.44 173 PRO A CA 1
ATOM 1337 C C . PRO A 1 173 ? -12.672 6.531 25.719 1 93.44 173 PRO A C 1
ATOM 1339 O O . PRO A 1 173 ? -11.984 6.363 24.719 1 93.44 173 PRO A O 1
ATOM 1342 N N . LEU A 1 174 ? -12.172 6.758 26.906 1 96.06 174 LEU A N 1
ATOM 1343 C CA . LEU A 1 174 ? -10.773 6.656 27.297 1 96.06 174 LEU A CA 1
ATOM 1344 C C . LEU A 1 174 ? -9.984 7.863 26.797 1 96.06 174 LEU A C 1
ATOM 1346 O O . LEU A 1 174 ? -8.797 7.996 27.094 1 96.06 174 LEU A O 1
ATOM 1350 N N . ALA A 1 175 ? -10.617 8.789 26.078 1 95.12 175 ALA A N 1
ATOM 1351 C CA . ALA A 1 175 ? -9.93 9.898 25.438 1 95.12 175 ALA A CA 1
ATOM 1352 C C . ALA A 1 175 ? -9.312 10.844 26.469 1 95.12 175 ALA A C 1
ATOM 1354 O O . ALA A 1 175 ? -8.344 11.539 26.172 1 95.12 175 ALA A O 1
ATOM 1355 N N . ASP A 1 176 ? -9.828 10.82 27.641 1 94.5 176 ASP A N 1
ATOM 1356 C CA . ASP A 1 176 ? -9.383 11.797 28.625 1 94.5 176 ASP A CA 1
ATOM 1357 C C . ASP A 1 176 ? -8.484 11.148 29.672 1 94.5 176 ASP A C 1
ATOM 1359 O O . ASP A 1 176 ? -8.117 11.789 30.672 1 94.5 176 ASP A O 1
ATOM 1363 N N . GLN A 1 177 ? -8.141 9.977 29.453 1 96.44 177 GLN A N 1
ATOM 1364 C CA . GLN A 1 177 ? -7.25 9.281 30.391 1 96.44 177 GLN A CA 1
ATOM 1365 C C . GLN A 1 177 ? -5.797 9.688 30.156 1 96.44 177 GLN A C 1
ATOM 1367 O O . GLN A 1 177 ? -5.402 10.008 29.031 1 96.44 177 GLN A O 1
ATOM 1372 N N . GLU A 1 178 ? -5.082 9.68 31.203 1 96.19 178 GLU A N 1
ATOM 1373 C CA . GLU A 1 178 ? -3.65 9.953 31.094 1 96.19 178 GLU A CA 1
ATOM 1374 C C . GLU A 1 178 ? -2.914 8.789 30.438 1 96.19 178 GLU A C 1
ATOM 1376 O O . GLU A 1 178 ? -1.952 8.992 29.688 1 96.19 178 GLU A O 1
ATOM 1381 N N . SER A 1 179 ? -3.328 7.621 30.781 1 97.31 179 SER A N 1
ATOM 1382 C CA . SER A 1 179 ? -2.836 6.375 30.203 1 97.31 179 SER A CA 1
ATOM 1383 C C . SER A 1 179 ? -3.92 5.305 30.203 1 97.31 179 SER A C 1
ATOM 1385 O O . SER A 1 179 ? -4.91 5.41 30.922 1 97.31 179 SER A O 1
ATOM 1387 N N . VAL A 1 180 ? -3.781 4.344 29.328 1 98 180 VAL A N 1
ATOM 1388 C CA . VAL A 1 180 ? -4.73 3.238 29.234 1 98 180 VAL A CA 1
ATOM 1389 C C . VAL A 1 180 ? -3.975 1.914 29.156 1 98 180 VAL A C 1
ATOM 1391 O O . VAL A 1 180 ? -2.789 1.886 28.812 1 98 180 VAL A O 1
ATOM 1394 N N . THR A 1 181 ? -4.656 0.859 29.516 1 97.62 181 THR A N 1
ATOM 1395 C CA . THR A 1 181 ? -4.062 -0.47 29.406 1 97.62 181 THR A CA 1
ATOM 1396 C C . THR A 1 181 ? -4.484 -1.152 28.109 1 97.62 181 THR A C 1
ATOM 1398 O O . THR A 1 181 ? -5.469 -0.755 27.484 1 97.62 181 THR A O 1
ATOM 1401 N N . TRP A 1 182 ? -3.705 -2.191 27.766 1 97.5 182 TRP A N 1
ATOM 1402 C CA . TRP A 1 182 ? -4.051 -3 26.609 1 97.5 182 TRP A CA 1
ATOM 1403 C C . TRP A 1 182 ? -5.441 -3.604 26.75 1 97.5 182 TRP A C 1
ATOM 1405 O O . TRP A 1 182 ? -6.207 -3.668 25.781 1 97.5 182 TRP A O 1
ATOM 1415 N N . LYS A 1 183 ? -5.758 -4.016 27.906 1 96.94 183 LYS A N 1
ATOM 1416 C CA . LYS A 1 183 ? -7.066 -4.598 28.203 1 96.94 183 LYS A CA 1
ATOM 1417 C C . LYS A 1 183 ? -8.18 -3.586 27.953 1 96.94 183 LYS A C 1
ATOM 1419 O O . LYS A 1 183 ? -9.203 -3.91 27.344 1 96.94 183 LYS A O 1
ATOM 1424 N N . GLN A 1 184 ? -8.031 -2.412 28.438 1 97.19 184 GLN A N 1
ATOM 1425 C CA . GLN A 1 184 ? -9.023 -1.362 28.25 1 97.19 184 GLN A CA 1
ATOM 1426 C C . GLN A 1 184 ? -9.227 -1.047 26.781 1 97.19 184 GLN A C 1
ATOM 1428 O O . GLN A 1 184 ? -10.359 -0.899 26.312 1 97.19 184 GLN A O 1
ATOM 1433 N N . VAL A 1 185 ? -8.148 -1.002 26.047 1 97.69 185 VAL A N 1
ATOM 1434 C CA . VAL A 1 185 ? -8.164 -0.607 24.641 1 97.69 185 VAL A CA 1
ATOM 1435 C C . VAL A 1 185 ? -8.883 -1.669 23.812 1 97.69 185 VAL A C 1
ATOM 1437 O O . VAL A 1 185 ? -9.555 -1.348 22.828 1 97.69 185 VAL A O 1
ATOM 1440 N N . SER A 1 186 ? -8.766 -2.91 24.219 1 96.25 186 SER A N 1
ATOM 1441 C CA . SER A 1 186 ? -9.312 -4.027 23.469 1 96.25 186 SER A CA 1
ATOM 1442 C C . SER A 1 186 ? -10.836 -3.945 23.375 1 96.25 186 SER A C 1
ATOM 1444 O O . SER A 1 186 ? -11.445 -4.57 22.516 1 96.25 186 SER A O 1
ATOM 1446 N N . GLY A 1 187 ? -11.422 -3.172 24.234 1 95.69 187 GLY A N 1
ATOM 1447 C CA . GLY A 1 187 ? -12.875 -3.074 24.266 1 95.69 187 GLY A CA 1
ATOM 1448 C C . GLY A 1 187 ? -13.422 -2.002 23.328 1 95.69 187 GLY A C 1
ATOM 1449 O O . GLY A 1 187 ? -14.633 -1.898 23.141 1 95.69 187 GLY A O 1
ATOM 1450 N N . LEU A 1 188 ? -12.57 -1.264 22.734 1 97.06 188 LEU A N 1
ATOM 1451 C CA . LEU A 1 188 ? -12.977 -0.167 21.859 1 97.06 188 LEU A CA 1
ATOM 1452 C C . LEU A 1 188 ? -13.273 -0.672 20.453 1 97.06 188 LEU A C 1
ATOM 1454 O O . LEU A 1 188 ? -12.891 -1.79 20.094 1 97.06 188 LEU A O 1
ATOM 1458 N N . ARG A 1 189 ? -14.062 0.147 19.719 1 96.81 189 ARG A N 1
ATOM 1459 C CA . ARG A 1 189 ? -14.203 -0.089 18.281 1 96.81 189 ARG A CA 1
ATOM 1460 C C . ARG A 1 189 ? -12.914 0.259 17.547 1 96.81 189 ARG A C 1
ATOM 1462 O O . ARG A 1 189 ? -12.617 1.436 17.328 1 96.81 189 ARG A O 1
ATOM 1469 N N . LEU A 1 190 ? -12.25 -0.828 17.094 1 98 190 LEU A N 1
ATOM 1470 C CA . LEU A 1 190 ? -10.891 -0.617 16.625 1 98 190 LEU A CA 1
ATOM 1471 C C . LEU A 1 190 ? -10.812 -0.764 15.102 1 98 190 LEU A C 1
ATOM 1473 O O . LEU A 1 190 ? -11.5 -1.6 14.516 1 98 190 LEU A O 1
ATOM 1477 N N . CYS A 1 191 ? -10.039 0.063 14.469 1 98.19 191 CYS A N 1
ATOM 1478 C CA . CYS A 1 191 ? -9.469 -0.176 13.148 1 98.19 191 CYS A CA 1
ATOM 1479 C C . CYS A 1 191 ? -7.969 -0.411 13.227 1 98.19 191 CYS A C 1
ATOM 1481 O O . CYS A 1 191 ? -7.246 0.372 13.852 1 98.19 191 CYS A O 1
ATOM 1483 N N . LEU A 1 192 ? -7.492 -1.515 12.68 1 98.31 192 LEU A N 1
ATOM 1484 C CA . LEU A 1 192 ? -6.102 -1.935 12.789 1 98.31 192 LEU A CA 1
ATOM 1485 C C . LEU A 1 192 ? -5.543 -2.346 11.43 1 98.31 192 LEU A C 1
ATOM 1487 O O . LEU A 1 192 ? -6.293 -2.48 10.461 1 98.31 192 LEU A O 1
ATOM 1491 N N . LEU A 1 193 ? -4.203 -2.438 11.383 1 97.81 193 LEU A N 1
ATOM 1492 C CA . LEU A 1 193 ? -3.574 -2.947 10.172 1 97.81 193 LEU A CA 1
ATOM 1493 C C . LEU A 1 193 ? -3.906 -4.422 9.969 1 97.81 193 LEU A C 1
ATOM 1495 O O . LEU A 1 193 ? -4.312 -5.109 10.906 1 97.81 193 LEU A O 1
ATOM 1499 N N . THR A 1 194 ? -3.744 -4.906 8.742 1 96.88 194 THR A N 1
ATOM 1500 C CA . THR A 1 194 ? -4.035 -6.293 8.406 1 96.88 194 THR A CA 1
ATOM 1501 C C . THR A 1 194 ? -3.082 -7.238 9.133 1 96.88 194 THR A C 1
ATOM 1503 O O . THR A 1 194 ? -1.973 -6.848 9.5 1 96.88 194 THR A O 1
ATOM 1506 N N . PRO A 1 195 ? -3.475 -8.461 9.25 1 94.5 195 PRO A N 1
ATOM 1507 C CA . PRO A 1 195 ? -2.715 -9.398 10.086 1 94.5 195 PRO A CA 1
ATOM 1508 C C . PRO A 1 195 ? -1.346 -9.727 9.492 1 94.5 195 PRO A C 1
ATOM 1510 O O . PRO A 1 195 ? -0.472 -10.234 10.203 1 94.5 195 PRO A O 1
ATOM 1513 N N . ASP A 1 196 ? -1.177 -9.469 8.219 1 92.56 196 ASP A N 1
ATOM 1514 C CA . ASP A 1 196 ? 0.108 -9.781 7.598 1 92.56 196 ASP A CA 1
ATOM 1515 C C . ASP A 1 196 ? 1.161 -8.734 7.965 1 92.56 196 ASP A C 1
ATOM 1517 O O . ASP A 1 196 ? 2.346 -8.914 7.672 1 92.56 196 ASP A O 1
ATOM 1521 N N . MET A 1 197 ? 0.75 -7.738 8.578 1 94.31 197 MET A N 1
ATOM 1522 C CA . MET A 1 197 ? 1.666 -6.684 9.008 1 94.31 197 MET A CA 1
ATOM 1523 C C . MET A 1 197 ? 2.299 -7.027 10.352 1 94.31 197 MET A C 1
ATOM 1525 O O . MET A 1 197 ? 1.622 -7.52 11.25 1 94.31 197 MET A O 1
ATOM 1529 N N . GLN A 1 198 ? 3.635 -6.82 10.461 1 92.56 198 GLN A N 1
ATOM 1530 C CA . GLN A 1 198 ? 4.324 -7.102 11.719 1 92.56 198 GLN A CA 1
ATOM 1531 C C . GLN A 1 198 ? 3.766 -6.242 12.852 1 92.56 198 GLN A C 1
ATOM 1533 O O . GLN A 1 198 ? 3.646 -6.711 13.992 1 92.56 198 GLN A O 1
ATOM 1538 N N . ASN A 1 199 ? 3.441 -4.98 12.594 1 93.5 199 ASN A N 1
ATOM 1539 C CA . ASN A 1 199 ? 2.803 -4.125 13.586 1 93.5 199 ASN A CA 1
ATOM 1540 C C . ASN A 1 199 ? 1.562 -4.785 14.18 1 93.5 199 ASN A C 1
ATOM 1542 O O . ASN A 1 199 ? 1.361 -4.762 15.391 1 93.5 199 ASN A O 1
ATOM 1546 N N . ARG A 1 200 ? 0.741 -5.402 13.367 1 95.88 200 ARG A N 1
ATOM 1547 C CA . ARG A 1 200 ? -0.47 -6.09 13.797 1 95.88 200 ARG A CA 1
ATOM 1548 C C . ARG A 1 200 ? -0.135 -7.281 14.688 1 95.88 200 ARG A C 1
ATOM 1550 O O . ARG A 1 200 ? -0.796 -7.512 15.703 1 95.88 200 ARG A O 1
ATOM 1557 N N . ARG A 1 201 ? 0.843 -8 14.289 1 94.5 201 ARG A N 1
ATOM 1558 C CA . ARG A 1 201 ? 1.255 -9.156 15.086 1 94.5 201 ARG A CA 1
ATOM 1559 C C . ARG A 1 201 ? 1.787 -8.711 16.438 1 94.5 201 ARG A C 1
ATOM 1561 O O . ARG A 1 201 ? 1.574 -9.391 17.453 1 94.5 201 ARG A O 1
ATOM 1568 N N . ILE A 1 202 ? 2.447 -7.617 16.484 1 93.94 202 ILE A N 1
ATOM 1569 C CA . ILE A 1 202 ? 2.947 -7.043 17.734 1 93.94 202 ILE A CA 1
ATOM 1570 C C . ILE A 1 202 ? 1.772 -6.648 18.625 1 93.94 202 ILE A C 1
ATOM 1572 O O . ILE A 1 202 ? 1.753 -6.977 19.812 1 93.94 202 ILE A O 1
ATOM 1576 N N . ILE A 1 203 ? 0.799 -5.996 18.078 1 95.62 203 ILE A N 1
ATOM 1577 C CA . ILE A 1 203 ? -0.393 -5.586 18.812 1 95.62 203 ILE A CA 1
ATOM 1578 C C . ILE A 1 203 ? -1.118 -6.82 19.344 1 95.62 203 ILE A C 1
ATOM 1580 O O . ILE A 1 203 ? -1.505 -6.859 20.516 1 95.62 203 ILE A O 1
ATOM 1584 N N . ASN A 1 204 ? -1.268 -7.824 18.484 1 96.06 204 ASN A N 1
ATOM 1585 C CA . ASN A 1 204 ? -1.917 -9.062 18.906 1 96.06 204 ASN A CA 1
ATOM 1586 C C . ASN A 1 204 ? -1.19 -9.703 20.078 1 96.06 204 ASN A C 1
ATOM 1588 O O . ASN A 1 204 ? -1.826 -10.211 21 1 96.06 204 ASN A O 1
ATOM 1592 N N . LYS A 1 205 ? 0.068 -9.695 20 1 94.44 205 LYS A N 1
ATOM 1593 C CA . LYS A 1 205 ? 0.877 -10.281 21.062 1 94.44 205 LYS A CA 1
ATOM 1594 C C . LYS A 1 205 ? 0.66 -9.555 22.391 1 94.44 205 LYS A C 1
ATOM 1596 O O . LYS A 1 205 ? 0.438 -10.188 23.422 1 94.44 205 LYS A O 1
ATOM 1601 N N . HIS A 1 206 ? 0.709 -8.258 22.359 1 95.06 206 HIS A N 1
ATOM 1602 C CA . HIS A 1 206 ? 0.529 -7.477 23.578 1 95.06 206 HIS A CA 1
ATOM 1603 C C . HIS A 1 206 ? -0.88 -7.645 24.125 1 95.06 206 HIS A C 1
ATOM 1605 O O . HIS A 1 206 ? -1.066 -7.711 25.344 1 95.06 206 HIS A O 1
ATOM 1611 N N . MET A 1 207 ? -1.866 -7.738 23.328 1 96.38 207 MET A N 1
ATOM 1612 C CA . MET A 1 207 ? -3.238 -7.969 23.766 1 96.38 207 MET A CA 1
ATOM 1613 C C . MET A 1 207 ? -3.385 -9.359 24.375 1 96.38 207 MET A C 1
ATOM 1615 O O . MET A 1 207 ? -4.012 -9.523 25.422 1 96.38 207 MET A O 1
ATOM 1619 N N . ALA A 1 208 ? -2.781 -10.289 23.719 1 95.88 208 ALA A N 1
ATOM 1620 C CA . ALA A 1 208 ? -2.807 -11.648 24.234 1 95.88 208 ALA A CA 1
ATOM 1621 C C . ALA A 1 208 ? -2.166 -11.711 25.625 1 95.88 208 ALA A C 1
ATOM 1623 O O . ALA A 1 208 ? -2.676 -12.391 26.516 1 95.88 208 ALA A O 1
ATOM 1624 N N . GLU A 1 209 ? -1.101 -11.078 25.766 1 95.19 209 GLU A N 1
ATOM 1625 C CA . GLU A 1 209 ? -0.398 -11.023 27.047 1 95.19 209 GLU A CA 1
ATOM 1626 C C . GLU A 1 209 ? -1.267 -10.383 28.125 1 95.19 209 GLU A C 1
ATOM 1628 O O . GLU A 1 209 ? -1.13 -10.703 29.312 1 95.19 209 GLU A O 1
ATOM 1633 N N . ALA A 1 210 ? -2.143 -9.539 27.719 1 95.31 210 ALA A N 1
ATOM 1634 C CA . ALA A 1 210 ? -3.064 -8.883 28.641 1 95.31 210 ALA A CA 1
ATOM 1635 C C . ALA A 1 210 ? -4.336 -9.703 28.828 1 95.31 210 ALA A C 1
ATOM 1637 O O . ALA A 1 210 ? -5.254 -9.289 29.531 1 95.31 210 ALA A O 1
ATOM 1638 N N . GLY A 1 211 ? -4.445 -10.797 28.109 1 96.19 211 GLY A N 1
ATOM 1639 C CA . GLY A 1 211 ? -5.555 -11.727 28.281 1 96.19 211 GLY A CA 1
ATOM 1640 C C . GLY A 1 211 ? -6.746 -11.398 27.406 1 96.19 211 GLY A C 1
ATOM 1641 O O . GLY A 1 211 ? -7.871 -11.805 27.703 1 96.19 211 GLY A O 1
ATOM 1642 N N . VAL A 1 212 ? -6.527 -10.578 26.453 1 96.56 212 VAL A N 1
ATOM 1643 C CA . VAL A 1 212 ? -7.613 -10.172 25.562 1 96.56 212 VAL A CA 1
ATOM 1644 C C . VAL A 1 212 ? -7.207 -10.383 24.109 1 96.56 212 VAL A C 1
ATOM 1646 O O . VAL A 1 212 ? -6.074 -10.773 23.828 1 96.56 212 VAL A O 1
ATOM 1649 N N . GLU A 1 213 ? -8.242 -10.188 23.203 1 95.88 213 GLU A N 1
ATOM 1650 C CA . GLU A 1 213 ? -7.996 -10.336 21.766 1 95.88 213 GLU A CA 1
ATOM 1651 C C . GLU A 1 213 ? -8.445 -9.094 21 1 95.88 213 GLU A C 1
ATOM 1653 O O . GLU A 1 213 ? -9.438 -8.461 21.359 1 95.88 213 GLU A O 1
ATOM 1658 N N . ALA A 1 214 ? -7.699 -8.859 20 1 92.06 214 ALA A N 1
ATOM 1659 C CA . ALA A 1 214 ? -8.086 -7.77 19.094 1 92.06 214 ALA A CA 1
ATOM 1660 C C . ALA A 1 214 ? -9.273 -8.172 18.219 1 92.06 214 ALA A C 1
ATOM 1662 O O . ALA A 1 214 ? -9.25 -9.234 17.594 1 92.06 214 ALA A O 1
ATOM 1663 N N . LYS A 1 215 ? -10.266 -7.375 18.219 1 94.06 215 LYS A N 1
ATOM 1664 C CA . LYS A 1 215 ? -11.422 -7.605 17.359 1 94.06 215 LYS A CA 1
ATOM 1665 C C . LYS A 1 215 ? -11.773 -6.352 16.562 1 94.06 215 LYS A C 1
ATOM 1667 O O . LYS A 1 215 ? -12.82 -5.746 16.781 1 94.06 215 LYS A O 1
ATOM 1672 N N . PRO A 1 216 ? -10.953 -6.059 15.602 1 97.12 216 PRO A N 1
ATOM 1673 C CA . PRO A 1 216 ? -11.234 -4.84 14.836 1 97.12 216 PRO A CA 1
ATOM 1674 C C . PRO A 1 216 ? -12.453 -4.98 13.93 1 97.12 216 PRO A C 1
ATOM 1676 O O . PRO A 1 216 ? -12.719 -6.062 13.406 1 97.12 216 PRO A O 1
ATOM 1679 N N . THR A 1 217 ? -13.156 -3.896 13.758 1 97 217 THR A N 1
ATOM 1680 C CA . THR A 1 217 ? -14.281 -3.873 12.828 1 97 217 THR A CA 1
ATOM 1681 C C . THR A 1 217 ? -13.828 -3.422 11.445 1 97 217 THR A C 1
ATOM 1683 O O . THR A 1 217 ? -14.586 -3.521 10.477 1 97 217 THR A O 1
ATOM 1686 N N . LEU A 1 218 ? -12.594 -2.934 11.391 1 97.88 218 LEU A N 1
ATOM 1687 C CA . LEU A 1 218 ? -11.977 -2.514 10.133 1 97.88 218 LEU A CA 1
ATOM 1688 C C . LEU A 1 218 ? -10.477 -2.785 10.148 1 97.88 218 LEU A C 1
ATOM 1690 O O . LEU A 1 218 ? -9.805 -2.525 11.141 1 97.88 218 LEU A O 1
ATOM 1694 N N . GLU A 1 219 ? -9.992 -3.363 9.094 1 98.12 219 GLU A N 1
ATOM 1695 C CA . GLU A 1 219 ? -8.562 -3.592 8.922 1 98.12 219 GLU A CA 1
ATOM 1696 C C . GLU A 1 219 ? -8.07 -3.049 7.586 1 98.12 219 GLU A C 1
ATOM 1698 O O . GLU A 1 219 ? -8.812 -3.035 6.605 1 98.12 219 GLU A O 1
ATOM 1703 N N . SER A 1 220 ? -6.812 -2.572 7.59 1 98.38 220 SER A N 1
ATOM 1704 C CA . SER A 1 220 ? -6.266 -2.004 6.363 1 98.38 220 SER A CA 1
ATOM 1705 C C . SER A 1 220 ? -4.746 -2.121 6.332 1 98.38 220 SER A C 1
ATOM 1707 O O . SER A 1 220 ? -4.102 -2.213 7.379 1 98.38 220 SER A O 1
ATOM 1709 N N . ASN A 1 221 ? -4.211 -2.166 5.121 1 97.31 221 ASN A N 1
ATOM 1710 C CA . ASN A 1 221 ? -2.764 -2.072 4.973 1 97.31 221 ASN A CA 1
ATOM 1711 C C . ASN A 1 221 ? -2.314 -0.627 4.773 1 97.31 221 ASN A C 1
ATOM 1713 O O . ASN A 1 221 ? -1.166 -0.375 4.402 1 97.31 221 ASN A O 1
ATOM 1717 N N . SER A 1 222 ? -3.209 0.286 4.988 1 96 222 SER A N 1
ATOM 1718 C CA . SER A 1 222 ? -2.945 1.705 4.781 1 96 222 SER A CA 1
ATOM 1719 C C . SER A 1 222 ? -3.184 2.506 6.055 1 96 222 SER A C 1
ATOM 1721 O O . SER A 1 222 ? -4.281 2.482 6.613 1 96 222 SER A O 1
ATOM 1723 N N . MET A 1 223 ? -2.164 3.268 6.367 1 92.81 223 MET A N 1
ATOM 1724 C CA . MET A 1 223 ? -2.305 4.133 7.535 1 92.81 223 MET A CA 1
ATOM 1725 C C . MET A 1 223 ? -3.301 5.254 7.262 1 92.81 223 MET A C 1
ATOM 1727 O O . MET A 1 223 ? -3.982 5.723 8.18 1 92.81 223 MET A O 1
ATOM 1731 N N . ILE A 1 224 ? -3.467 5.629 6.09 1 92.38 224 ILE A N 1
ATOM 1732 C CA . ILE A 1 224 ? -4.41 6.672 5.703 1 92.38 224 ILE A CA 1
ATOM 1733 C C . ILE A 1 224 ? -5.836 6.23 6.035 1 92.38 224 ILE A C 1
ATOM 1735 O O . ILE A 1 224 ? -6.629 7.016 6.555 1 92.38 224 ILE A O 1
ATOM 1739 N N . VAL A 1 225 ? -6.109 5.023 5.746 1 95 225 VAL A N 1
ATOM 1740 C CA . VAL A 1 225 ? -7.438 4.492 6.031 1 95 225 VAL A CA 1
ATOM 1741 C C . VAL A 1 225 ? -7.688 4.512 7.539 1 95 225 VAL A C 1
ATOM 1743 O O . VAL A 1 225 ? -8.758 4.922 7.988 1 95 225 VAL A O 1
ATOM 1746 N N . LEU A 1 226 ? -6.738 4.117 8.305 1 94.81 226 LEU A N 1
ATOM 1747 C CA . LEU A 1 226 ? -6.902 4.125 9.758 1 94.81 226 LEU A CA 1
ATOM 1748 C C . LEU A 1 226 ? -7.125 5.543 10.273 1 94.81 226 LEU A C 1
ATOM 1750 O O . LEU A 1 226 ? -8.094 5.801 10.992 1 94.81 226 LEU A O 1
ATOM 1754 N N . PHE A 1 227 ? -6.324 6.43 9.797 1 90.38 227 PHE A N 1
ATOM 1755 C CA . PHE A 1 227 ? -6.418 7.816 10.25 1 90.38 227 PHE A CA 1
ATOM 1756 C C . PHE A 1 227 ? -7.766 8.422 9.867 1 90.38 227 PHE A C 1
ATOM 1758 O O . PHE A 1 227 ? -8.375 9.133 10.672 1 90.38 227 PHE A O 1
ATOM 1765 N N . SER A 1 228 ? -8.141 8.227 8.695 1 91.38 228 SER A N 1
ATOM 1766 C CA . SER A 1 228 ? -9.391 8.812 8.227 1 91.38 228 SER A CA 1
ATOM 1767 C C . SER A 1 228 ? -10.586 8.266 9.008 1 91.38 228 SER A C 1
ATOM 1769 O O . SER A 1 228 ? -11.562 8.984 9.234 1 91.38 228 SER A O 1
ATOM 1771 N N . HIS A 1 229 ? -10.5 7.066 9.398 1 94.25 229 HIS A N 1
ATOM 1772 C CA . HIS A 1 229 ? -11.578 6.492 10.203 1 94.25 229 HIS A CA 1
ATOM 1773 C C . HIS A 1 229 ? -11.555 7.035 11.625 1 94.25 229 HIS A C 1
ATOM 1775 O O . HIS A 1 229 ? -12.609 7.301 12.203 1 94.25 229 HIS A O 1
ATOM 1781 N N . ILE A 1 230 ? -10.398 7.223 12.203 1 92.81 230 ILE A N 1
ATOM 1782 C CA . ILE A 1 230 ? -10.281 7.809 13.539 1 92.81 230 ILE A CA 1
ATOM 1783 C C . ILE A 1 230 ? -10.93 9.188 13.547 1 92.81 230 ILE A C 1
ATOM 1785 O O . ILE A 1 230 ? -11.633 9.547 14.5 1 92.81 230 ILE A O 1
ATOM 1789 N N . ARG A 1 231 ? -10.75 9.898 12.516 1 89.25 231 ARG A N 1
ATOM 1790 C CA . ARG A 1 231 ? -11.219 11.273 12.414 1 89.25 231 ARG A CA 1
ATOM 1791 C C . ARG A 1 231 ? -12.75 11.328 12.43 1 89.25 231 ARG A C 1
ATOM 1793 O O . ARG A 1 231 ? -13.328 12.375 12.719 1 89.25 231 ARG A O 1
ATOM 1800 N N . THR A 1 232 ? -13.391 10.242 12.047 1 90.5 232 THR A N 1
ATOM 1801 C CA . THR A 1 232 ? -14.852 10.219 12.07 1 90.5 232 THR A CA 1
ATOM 1802 C C . THR A 1 232 ? -15.367 10.25 13.508 1 90.5 232 THR A C 1
ATOM 1804 O O . THR A 1 232 ? -16.547 10.539 13.734 1 90.5 232 THR A O 1
ATOM 1807 N N . GLY A 1 233 ? -14.523 9.859 14.438 1 92.06 233 GLY A N 1
ATOM 1808 C CA . GLY A 1 233 ? -14.922 9.766 15.836 1 92.06 233 GLY A CA 1
ATOM 1809 C C . GLY A 1 233 ? -15.578 8.438 16.172 1 92.06 233 GLY A C 1
ATOM 1810 O O . GLY A 1 233 ? -15.977 8.219 17.328 1 92.06 233 GLY A O 1
ATOM 1811 N N . GLN A 1 234 ? -15.617 7.562 15.258 1 94.06 234 GLN A N 1
ATOM 1812 C CA . GLN A 1 234 ? -16.328 6.305 15.469 1 94.06 234 GLN A CA 1
ATOM 1813 C C . GLN A 1 234 ? -15.359 5.16 15.727 1 94.06 234 GLN A C 1
ATOM 1815 O O . GLN A 1 234 ? -15.766 4.082 16.172 1 94.06 234 GLN A O 1
ATOM 1820 N N . TRP A 1 235 ? -14.094 5.391 15.391 1 96.69 235 TRP A N 1
ATOM 1821 C CA . TRP A 1 235 ? -13.078 4.352 15.555 1 96.69 235 TRP A CA 1
ATOM 1822 C C . TRP A 1 235 ? -11.898 4.863 16.375 1 96.69 235 TRP A C 1
ATOM 1824 O O . TRP A 1 235 ? -11.625 6.062 16.406 1 96.69 235 TRP A O 1
ATOM 1834 N N . ALA A 1 236 ? -11.297 3.967 17.047 1 97.12 236 ALA A N 1
ATOM 1835 C CA . ALA A 1 236 ? -9.977 4.164 17.641 1 97.12 236 ALA A CA 1
ATOM 1836 C C . ALA A 1 236 ? -8.953 3.219 17.031 1 97.12 236 ALA A C 1
ATOM 1838 O O . ALA A 1 236 ? -9.312 2.256 16.344 1 97.12 236 ALA A O 1
ATOM 1839 N N . SER A 1 237 ? -7.691 3.572 17.156 1 96.88 237 SER A N 1
ATOM 1840 C CA . SER A 1 237 ? -6.625 2.711 16.656 1 96.88 237 SER A CA 1
ATOM 1841 C C . SER A 1 237 ? -5.422 2.715 17.594 1 96.88 237 SER A C 1
ATOM 1843 O O . SER A 1 237 ? -5.402 3.457 18.578 1 96.88 237 SER A O 1
ATOM 1845 N N . ILE A 1 238 ? -4.535 1.762 17.422 1 96.31 238 ILE A N 1
ATOM 1846 C CA . ILE A 1 238 ? -3.254 1.65 18.109 1 96.31 238 ILE A CA 1
ATOM 1847 C C . ILE A 1 238 ? -2.113 1.927 17.141 1 96.31 238 ILE A C 1
ATOM 1849 O O . ILE A 1 238 ? -1.951 1.212 16.141 1 96.31 238 ILE A O 1
ATOM 1853 N N . MET A 1 239 ? -1.368 2.992 17.422 1 92.56 239 MET A N 1
ATOM 1854 C CA . MET A 1 239 ? -0.304 3.402 16.516 1 92.56 239 MET A CA 1
ATOM 1855 C C . MET A 1 239 ? 0.919 3.887 17.281 1 92.56 239 MET A C 1
ATOM 1857 O O . MET A 1 239 ? 0.812 4.262 18.453 1 92.56 239 MET A O 1
ATOM 1861 N N . PRO A 1 240 ? 2.061 3.83 16.516 1 89.69 240 PRO A N 1
ATOM 1862 C CA . PRO A 1 240 ? 3.223 4.484 17.125 1 89.69 240 PRO A CA 1
ATOM 1863 C C . PRO A 1 240 ? 3.043 5.996 17.25 1 89.69 240 PRO A C 1
ATOM 1865 O O . PRO A 1 240 ? 2.463 6.637 16.375 1 89.69 240 PRO A O 1
ATOM 1868 N N . ARG A 1 241 ? 3.578 6.52 18.297 1 85.75 241 ARG A N 1
ATOM 1869 C CA . ARG A 1 241 ? 3.445 7.938 18.609 1 85.75 241 ARG A CA 1
ATOM 1870 C C . ARG A 1 241 ? 3.973 8.805 17.469 1 85.75 241 ARG A C 1
ATOM 1872 O O . ARG A 1 241 ? 3.342 9.797 17.094 1 85.75 241 ARG A O 1
ATOM 1879 N N . ASN A 1 242 ? 5.109 8.477 16.922 1 80.44 242 ASN A N 1
ATOM 1880 C CA . ASN A 1 242 ? 5.766 9.289 15.898 1 80.44 242 ASN A CA 1
ATOM 1881 C C . ASN A 1 242 ? 4.871 9.469 14.672 1 80.44 242 ASN A C 1
ATOM 1883 O O . ASN A 1 242 ? 4.836 10.547 14.078 1 80.44 242 ASN A O 1
ATOM 1887 N N . LEU A 1 243 ? 4.215 8.469 14.352 1 78.94 243 LEU A N 1
ATOM 1888 C CA . LEU A 1 243 ? 3.334 8.516 13.195 1 78.94 243 LEU A CA 1
ATOM 1889 C C . LEU A 1 243 ? 2.145 9.438 13.453 1 78.94 243 LEU A C 1
ATOM 1891 O O . LEU A 1 243 ? 1.775 10.234 12.586 1 78.94 243 LEU A O 1
ATOM 1895 N N . ALA A 1 244 ? 1.638 9.375 14.625 1 74.69 244 ALA A N 1
ATOM 1896 C CA . ALA A 1 244 ? 0.485 10.188 14.992 1 74.69 244 ALA A CA 1
ATOM 1897 C C . ALA A 1 244 ? 0.841 11.672 14.984 1 74.69 244 ALA A C 1
ATOM 1899 O O . ALA A 1 244 ? 0.043 12.508 14.547 1 74.69 244 ALA A O 1
ATOM 1900 N N . GLU A 1 245 ? 2.02 11.961 15.305 1 73.19 245 GLU A N 1
ATOM 1901 C CA . GLU A 1 245 ? 2.473 13.344 15.383 1 73.19 245 GLU A CA 1
ATOM 1902 C C . GLU A 1 245 ? 2.775 13.906 14 1 73.19 245 GLU A C 1
ATOM 1904 O O . GLU A 1 245 ? 2.67 15.117 13.773 1 73.19 245 GLU A O 1
ATOM 1909 N N . SER A 1 246 ? 3.072 13.07 13.125 1 69.44 246 SER A N 1
ATOM 1910 C CA . SER A 1 246 ? 3.436 13.492 11.773 1 69.44 246 SER A CA 1
ATOM 1911 C C . SER A 1 246 ? 2.213 13.961 10.992 1 69.44 246 SER A C 1
ATOM 1913 O O . SER A 1 246 ? 2.326 14.797 10.094 1 69.44 246 SER A O 1
ATOM 1915 N N . PHE A 1 247 ? 1.072 13.461 11.18 1 65.81 247 PHE A N 1
ATOM 1916 C CA . PHE A 1 247 ? -0.125 13.781 10.414 1 65.81 247 PHE A CA 1
ATOM 1917 C C . PHE A 1 247 ? -0.817 15.016 10.984 1 65.81 247 PHE A C 1
ATOM 1919 O O . PHE A 1 247 ? -1.662 15.625 10.32 1 65.81 247 PHE A O 1
ATOM 1926 N N . GLY A 1 248 ? -0.263 15.664 11.852 1 62.66 248 GLY A N 1
ATOM 1927 C CA . GLY A 1 248 ? -0.843 16.875 12.398 1 62.66 248 GLY A CA 1
ATOM 1928 C C . GLY A 1 248 ? -2.312 16.734 12.75 1 62.66 248 GLY A C 1
ATOM 1929 O O . GLY A 1 248 ? -3.148 17.5 12.273 1 62.66 248 GLY A O 1
ATOM 1930 N N . PHE A 1 249 ? -2.643 15.977 13.539 1 62.62 249 PHE A N 1
ATOM 1931 C CA . PHE A 1 249 ? -4.039 15.781 13.898 1 62.62 249 PHE A CA 1
ATOM 1932 C C . PHE A 1 249 ? -4.645 17.062 14.453 1 62.62 249 PHE A C 1
ATOM 1934 O O . PHE A 1 249 ? -3.969 17.828 15.148 1 62.62 249 PHE A O 1
ATOM 1941 N N . PRO A 1 250 ? -5.852 17.344 13.773 1 62.88 250 PRO A N 1
ATOM 1942 C CA . PRO A 1 250 ? -6.555 18.469 14.406 1 62.88 250 PRO A CA 1
ATOM 1943 C C . PRO A 1 250 ? -6.711 18.281 15.914 1 62.88 250 PRO A C 1
ATOM 1945 O O . PRO A 1 250 ? -6.523 17.188 16.438 1 62.88 250 PRO A O 1
ATOM 1948 N N . LYS A 1 251 ? -6.84 19.391 16.547 1 62.97 251 LYS A N 1
ATOM 1949 C CA . LYS A 1 251 ? -6.973 19.5 18 1 62.97 251 LYS A CA 1
ATOM 1950 C C . LYS A 1 251 ? -8.023 18.531 18.516 1 62.97 251 LYS A C 1
ATOM 1952 O O . LYS A 1 251 ? -8.039 18.203 19.719 1 62.97 251 LYS A O 1
ATOM 1957 N N . GLN A 1 252 ? -8.57 17.75 17.672 1 81.75 252 GLN A N 1
ATOM 1958 C CA . GLN A 1 252 ? -9.672 16.906 18.125 1 81.75 252 GLN A CA 1
ATOM 1959 C C . GLN A 1 252 ? -9.227 15.445 18.266 1 81.75 252 GLN A C 1
ATOM 1961 O O . GLN A 1 252 ? -9.961 14.609 18.781 1 81.75 252 GLN A O 1
ATOM 1966 N N . ILE A 1 253 ? -7.992 15.141 18.047 1 88.5 253 ILE A N 1
ATOM 1967 C CA . ILE A 1 253 ? -7.504 13.766 18.156 1 88.5 253 ILE A CA 1
ATOM 1968 C C . ILE A 1 253 ? -6.617 13.633 19.391 1 88.5 253 ILE A C 1
ATOM 1970 O O . ILE A 1 253 ? -5.789 14.5 19.672 1 88.5 253 ILE A O 1
ATOM 1974 N N . LYS A 1 254 ? -6.812 12.617 20.203 1 92.81 254 LYS A N 1
ATOM 1975 C CA . LYS A 1 254 ? -6.066 12.336 21.422 1 92.81 254 LYS A CA 1
ATOM 1976 C C . LYS A 1 254 ? -5.062 11.203 21.203 1 92.81 254 LYS A C 1
ATOM 1978 O O . LYS A 1 254 ? -5.359 10.227 20.516 1 92.81 254 LYS A O 1
ATOM 1983 N N . ILE A 1 255 ? -3.904 11.422 21.75 1 93.38 255 ILE A N 1
ATOM 1984 C CA . ILE A 1 255 ? -2.816 10.445 21.734 1 93.38 255 ILE A CA 1
ATOM 1985 C C . ILE A 1 255 ? -2.494 10.008 23.156 1 93.38 255 ILE A C 1
ATOM 1987 O O . ILE A 1 255 ? -1.934 10.781 23.938 1 93.38 255 ILE A O 1
ATOM 1991 N N . ILE A 1 256 ? -2.799 8.75 23.531 1 95.88 256 ILE A N 1
ATOM 1992 C CA . ILE A 1 256 ? -2.732 8.297 24.906 1 95.88 256 ILE A CA 1
ATOM 1993 C C . ILE A 1 256 ? -1.793 7.098 25.016 1 95.88 256 ILE A C 1
ATOM 1995 O O . ILE A 1 256 ? -1.973 6.098 24.328 1 95.88 256 ILE A O 1
ATOM 1999 N N . PRO A 1 257 ? -0.817 7.168 25.906 1 96.25 257 PRO A N 1
ATOM 2000 C CA . PRO A 1 257 ? 0.101 6.035 26.047 1 96.25 257 PRO A CA 1
ATOM 2001 C C . PRO A 1 257 ? -0.602 4.762 26.516 1 96.25 257 PRO A C 1
ATOM 2003 O O . PRO A 1 257 ? -1.509 4.824 27.344 1 96.25 257 PRO A O 1
ATOM 2006 N N . ILE A 1 258 ? -0.236 3.648 25.891 1 97 258 ILE A N 1
ATOM 2007 C CA . ILE A 1 258 ? -0.713 2.346 26.328 1 97 258 ILE A CA 1
ATOM 2008 C C . ILE A 1 258 ? 0.326 1.702 27.25 1 97 258 ILE A C 1
ATOM 2010 O O . ILE A 1 258 ? 1.5 1.598 26.891 1 97 258 ILE A O 1
ATOM 2014 N N . THR A 1 259 ? -0.165 1.276 28.359 1 94.69 259 THR A N 1
ATOM 2015 C CA . THR A 1 259 ? 0.739 0.717 29.359 1 94.69 259 THR A CA 1
ATOM 2016 C C . THR A 1 259 ? 0.37 -0.73 29.672 1 94.69 259 THR A C 1
ATOM 2018 O O . THR A 1 259 ? -0.572 -1.275 29.094 1 94.69 259 THR A O 1
ATOM 2021 N N . GLU A 1 260 ? 1.262 -1.367 30.453 1 90.25 260 GLU A N 1
ATOM 2022 C CA . GLU A 1 260 ? 1.077 -2.736 30.922 1 90.25 260 GLU A CA 1
ATOM 2023 C C . GLU A 1 260 ? 1.037 -3.723 29.766 1 90.25 260 GLU A C 1
ATOM 2025 O O . GLU A 1 260 ? 0.109 -4.527 29.656 1 90.25 260 GLU A O 1
ATOM 2030 N N . PRO A 1 261 ? 2.012 -3.627 28.875 1 90.25 261 PRO A N 1
ATOM 2031 C CA . PRO A 1 261 ? 3.307 -2.961 29.031 1 90.25 261 PRO A CA 1
ATOM 2032 C C . PRO A 1 261 ? 3.43 -1.708 28.172 1 90.25 261 PRO A C 1
ATOM 2034 O O . PRO A 1 261 ? 2.578 -1.457 27.312 1 90.25 261 PRO A O 1
ATOM 2037 N N . ASP A 1 262 ? 4.375 -0.979 28.562 1 91.62 262 ASP A N 1
ATOM 2038 C CA . ASP A 1 262 ? 4.859 0.074 27.672 1 91.62 262 ASP A CA 1
ATOM 2039 C C . ASP A 1 262 ? 5.895 -0.468 26.688 1 91.62 262 ASP A C 1
ATOM 2041 O O . ASP A 1 262 ? 7.102 -0.347 26.922 1 91.62 262 ASP A O 1
ATOM 2045 N N . ALA A 1 263 ? 5.391 -1.005 25.656 1 88.94 263 ALA A N 1
ATOM 2046 C CA . ALA A 1 263 ? 6.234 -1.755 24.719 1 88.94 263 ALA A CA 1
ATOM 2047 C C . ALA A 1 263 ? 6.941 -0.821 23.75 1 88.94 263 ALA A C 1
ATOM 2049 O O . ALA A 1 263 ? 6.367 0.177 23.297 1 88.94 263 ALA A O 1
ATOM 2050 N N . GLU A 1 264 ? 8.164 -1.146 23.547 1 91.56 264 GLU A N 1
ATOM 2051 C CA . GLU A 1 264 ? 8.992 -0.43 22.594 1 91.56 264 GLU A CA 1
ATOM 2052 C C . GLU A 1 264 ? 9.594 -1.385 21.562 1 91.56 264 GLU A C 1
ATOM 2054 O O . GLU A 1 264 ? 10.047 -2.475 21.906 1 91.56 264 GLU A O 1
ATOM 2059 N N . HIS A 1 265 ? 9.539 -0.922 20.297 1 93 265 HIS A N 1
ATOM 2060 C CA . HIS A 1 265 ? 10.078 -1.758 19.234 1 93 265 HIS A CA 1
ATOM 2061 C C . HIS A 1 265 ? 11 -0.957 18.312 1 93 265 HIS A C 1
ATOM 2063 O O . HIS A 1 265 ? 10.648 0.145 17.891 1 93 265 HIS A O 1
ATOM 2069 N N . LEU A 1 266 ? 12.172 -1.544 18.016 1 94.12 266 LEU A N 1
ATOM 2070 C CA . LEU A 1 266 ? 13.219 -0.868 17.25 1 94.12 266 LEU A CA 1
ATOM 2071 C C . LEU A 1 266 ? 12.953 -0.976 15.758 1 94.12 266 LEU A C 1
ATOM 2073 O O . LEU A 1 266 ? 12.648 -2.059 15.258 1 94.12 266 LEU A O 1
ATOM 2077 N N . VAL A 1 267 ? 13.031 0.168 15.078 1 94.88 267 VAL A N 1
ATOM 2078 C CA . VAL A 1 267 ? 12.906 0.247 13.625 1 94.88 267 VAL A CA 1
ATOM 2079 C C . VAL A 1 267 ? 14.219 0.75 13.023 1 94.88 267 VAL A C 1
ATOM 2081 O O . VAL A 1 267 ? 14.859 1.641 13.578 1 94.88 267 VAL A O 1
ATOM 2084 N N . GLY A 1 268 ? 14.57 0.123 11.93 1 96.06 268 GLY A N 1
ATOM 2085 C CA . GLY A 1 268 ? 15.844 0.532 11.352 1 96.06 268 GLY A CA 1
ATOM 2086 C C . GLY A 1 268 ? 15.961 0.202 9.875 1 96.06 268 GLY A C 1
ATOM 2087 O O . GLY A 1 268 ? 15.039 -0.374 9.281 1 96.06 268 GLY A O 1
ATOM 2088 N N . LEU A 1 269 ? 17.109 0.689 9.344 1 97.25 269 LEU A N 1
ATOM 2089 C CA . LEU A 1 269 ? 17.484 0.408 7.957 1 97.25 269 LEU A CA 1
ATOM 2090 C C . LEU A 1 269 ? 18.078 -0.99 7.824 1 97.25 269 LEU A C 1
ATOM 2092 O O . LEU A 1 269 ? 18.875 -1.412 8.664 1 97.25 269 LEU A O 1
ATOM 2096 N N . ILE A 1 270 ? 17.609 -1.718 6.805 1 96.25 270 ILE A N 1
ATOM 2097 C CA . ILE A 1 270 ? 18.109 -3.061 6.512 1 96.25 270 ILE A CA 1
ATOM 2098 C C . ILE A 1 270 ? 18.641 -3.113 5.086 1 96.25 270 ILE A C 1
ATOM 2100 O O . ILE A 1 270 ? 18.047 -2.555 4.164 1 96.25 270 ILE A O 1
ATOM 2104 N N . ALA A 1 271 ? 19.797 -3.729 4.891 1 94.31 271 ALA A N 1
ATOM 2105 C CA . ALA A 1 271 ? 20.391 -3.965 3.576 1 94.31 271 ALA A CA 1
ATOM 2106 C C . ALA A 1 271 ? 21.031 -5.348 3.5 1 94.31 271 ALA A C 1
ATOM 2108 O O . ALA A 1 271 ? 21.219 -6.004 4.527 1 94.31 271 ALA A O 1
ATOM 2109 N N . THR A 1 272 ? 21.203 -5.766 2.221 1 85.62 272 THR A N 1
ATOM 2110 C CA . THR A 1 272 ? 21.828 -7.078 2.053 1 85.62 272 THR A CA 1
ATOM 2111 C C . THR A 1 272 ? 23.172 -7.137 2.777 1 85.62 272 THR A C 1
ATOM 2113 O O . THR A 1 272 ? 23.922 -6.164 2.766 1 85.62 272 THR A O 1
ATOM 2116 N N . HIS A 1 273 ? 23.359 -8.305 3.455 1 80.5 273 HIS A N 1
ATOM 2117 C CA . HIS A 1 273 ? 24.656 -8.516 4.098 1 80.5 273 HIS A CA 1
ATOM 2118 C C . HIS A 1 273 ? 25.703 -8.961 3.088 1 80.5 273 HIS A C 1
ATOM 2120 O O . HIS A 1 273 ? 26.047 -10.148 3.016 1 80.5 273 HIS A O 1
ATOM 2126 N N . ARG A 1 274 ? 26.047 -8.086 2.244 1 73.88 274 ARG A N 1
ATOM 2127 C CA . ARG A 1 274 ? 27.078 -8.406 1.258 1 73.88 274 ARG A CA 1
ATOM 2128 C C . ARG A 1 274 ? 28.125 -7.309 1.193 1 73.88 274 ARG A C 1
ATOM 2130 O O . ARG A 1 274 ? 27.797 -6.121 1.148 1 73.88 274 ARG A O 1
ATOM 2137 N N . GLU A 1 275 ? 29.391 -7.77 1.436 1 70.81 275 GLU A N 1
ATOM 2138 C CA . GLU A 1 275 ? 30.516 -6.855 1.224 1 70.81 275 GLU A CA 1
ATOM 2139 C C . GLU A 1 275 ? 31.281 -7.211 -0.04 1 70.81 275 GLU A C 1
ATOM 2141 O O . GLU A 1 275 ? 31.484 -8.391 -0.339 1 70.81 275 GLU A O 1
ATOM 2146 N N . PRO A 1 276 ? 31.5 -6.219 -0.812 1 76 276 PRO A N 1
ATOM 2147 C CA . PRO A 1 276 ? 31.234 -4.793 -0.634 1 76 276 PRO A CA 1
ATOM 2148 C C . PRO A 1 276 ? 29.812 -4.402 -1.062 1 76 276 PRO A C 1
ATOM 2150 O O . PRO A 1 276 ? 29.266 -4.996 -1.994 1 76 276 PRO A O 1
ATOM 2153 N N . HIS A 1 277 ? 29.297 -3.43 -0.378 1 83.5 277 HIS A N 1
ATOM 2154 C CA . HIS A 1 277 ? 28.062 -2.795 -0.827 1 83.5 277 HIS A CA 1
ATOM 2155 C C . HIS A 1 277 ? 28.297 -1.95 -2.074 1 83.5 277 HIS A C 1
ATOM 2157 O O . HIS A 1 277 ? 29.438 -1.536 -2.344 1 83.5 277 HIS A O 1
ATOM 2163 N N . THR A 1 278 ? 27.172 -1.827 -2.807 1 84.56 278 THR A N 1
ATOM 2164 C CA . THR A 1 278 ? 27.281 -0.818 -3.854 1 84.56 278 THR A CA 1
ATOM 2165 C C . THR A 1 278 ? 27.547 0.56 -3.254 1 84.56 278 THR A C 1
ATOM 2167 O O . THR A 1 278 ? 27.203 0.816 -2.1 1 84.56 278 THR A O 1
ATOM 2170 N N . PRO A 1 279 ? 28.109 1.461 -4.012 1 84.88 279 PRO A N 1
ATOM 2171 C CA . PRO A 1 279 ? 28.344 2.818 -3.52 1 84.88 279 PRO A CA 1
ATOM 2172 C C . PRO A 1 279 ? 27.078 3.496 -3.018 1 84.88 279 PRO A C 1
ATOM 2174 O O . PRO A 1 279 ? 27.094 4.176 -1.988 1 84.88 279 PRO A O 1
ATOM 2177 N N . LEU A 1 280 ? 26.031 3.311 -3.674 1 90.19 280 LEU A N 1
ATOM 2178 C CA . LEU A 1 280 ? 24.766 3.914 -3.277 1 90.19 280 LEU A CA 1
ATOM 2179 C C . LEU A 1 280 ? 24.297 3.377 -1.927 1 90.19 280 LEU A C 1
ATOM 2181 O O . LEU A 1 280 ? 23.922 4.148 -1.046 1 90.19 280 LEU A O 1
ATOM 2185 N N . VAL A 1 281 ? 24.375 2.09 -1.769 1 92.81 281 VAL A N 1
ATOM 2186 C CA . VAL A 1 281 ? 23.938 1.464 -0.525 1 92.81 281 VAL A CA 1
ATOM 2187 C C . VAL A 1 281 ? 24.875 1.856 0.611 1 92.81 281 VAL A C 1
ATOM 2189 O O . VAL A 1 281 ? 24.422 2.148 1.723 1 92.81 281 VAL A O 1
ATOM 2192 N N . SER A 1 282 ? 26.141 1.881 0.329 1 91.5 282 SER A N 1
ATOM 2193 C CA . SER A 1 282 ? 27.109 2.301 1.322 1 91.5 282 SER A CA 1
ATOM 2194 C C . SER A 1 282 ? 26.859 3.727 1.791 1 91.5 282 SER A C 1
ATOM 2196 O O . SER A 1 282 ? 26.906 4.012 2.99 1 91.5 282 SER A O 1
ATOM 2198 N N . ALA A 1 283 ? 26.594 4.562 0.841 1 93.06 283 ALA A N 1
ATOM 2199 C CA . ALA A 1 283 ? 26.312 5.957 1.171 1 93.06 283 ALA A CA 1
ATOM 2200 C C . ALA A 1 283 ? 25.031 6.078 2 1 93.06 283 ALA A C 1
ATOM 2202 O O . ALA A 1 283 ? 24.969 6.879 2.934 1 93.06 283 ALA A O 1
ATOM 2203 N N . LEU A 1 284 ? 24.062 5.305 1.658 1 95.44 284 LEU A N 1
ATOM 2204 C CA . LEU A 1 284 ? 22.797 5.32 2.385 1 95.44 284 LEU A CA 1
ATOM 2205 C C . LEU A 1 284 ? 22.984 4.84 3.82 1 95.44 284 LEU A C 1
ATOM 2207 O O . LEU A 1 284 ? 22.453 5.441 4.754 1 95.44 284 LEU A O 1
ATOM 2211 N N . LEU A 1 285 ? 23.75 3.77 3.998 1 95.06 285 LEU A N 1
ATOM 2212 C CA . LEU A 1 285 ? 24.062 3.248 5.324 1 95.06 285 LEU A CA 1
ATOM 2213 C C . LEU A 1 285 ? 24.828 4.277 6.152 1 95.06 285 LEU A C 1
ATOM 2215 O O . LEU A 1 285 ? 24.547 4.453 7.34 1 95.06 285 LEU A O 1
ATOM 2219 N N . HIS A 1 286 ? 25.703 4.914 5.512 1 93.88 286 HIS A N 1
ATOM 2220 C CA . HIS A 1 286 ? 26.469 5.965 6.184 1 93.88 286 HIS A CA 1
ATOM 2221 C C . HIS A 1 286 ? 25.547 7.098 6.641 1 93.88 286 HIS A C 1
ATOM 2223 O O . HIS A 1 286 ? 25.656 7.555 7.781 1 93.88 286 HIS A O 1
ATOM 2229 N N . GLU A 1 287 ? 24.656 7.52 5.746 1 94.75 287 GLU A N 1
ATOM 2230 C CA . GLU A 1 287 ? 23.688 8.555 6.086 1 94.75 287 GLU A CA 1
ATOM 2231 C C . GLU A 1 287 ? 22.828 8.141 7.277 1 94.75 287 GLU A C 1
ATOM 2233 O O . GLU A 1 287 ? 22.594 8.945 8.18 1 94.75 287 GLU A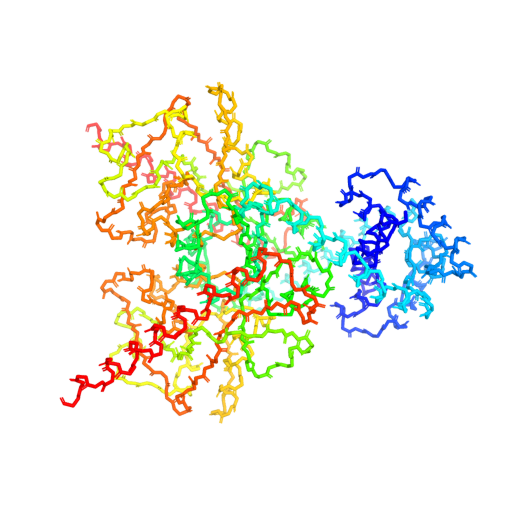 O 1
ATOM 2238 N N . ALA A 1 288 ? 22.375 6.934 7.254 1 95.5 288 ALA A N 1
ATOM 2239 C CA . ALA A 1 288 ? 21.531 6.414 8.328 1 95.5 288 ALA A CA 1
ATOM 2240 C C . ALA A 1 288 ? 22.281 6.422 9.656 1 95.5 288 ALA A C 1
ATOM 2242 O O . ALA A 1 288 ? 21.703 6.789 10.695 1 95.5 288 ALA A O 1
ATOM 2243 N N . ARG A 1 289 ? 23.5 6.066 9.664 1 94.56 289 ARG A N 1
ATOM 2244 C CA . ARG A 1 289 ? 24.312 6.035 10.875 1 94.56 289 ARG A CA 1
ATOM 2245 C C . ARG A 1 289 ? 24.516 7.438 11.43 1 94.56 289 ARG A C 1
ATOM 2247 O O . ARG A 1 289 ? 24.484 7.645 12.648 1 94.56 289 ARG A O 1
ATOM 2254 N N . GLN A 1 290 ? 24.688 8.352 10.586 1 90.75 290 GLN A N 1
ATOM 2255 C CA . GLN A 1 290 ? 24.875 9.734 11 1 90.75 290 GLN A CA 1
ATOM 2256 C C . GLN A 1 290 ? 23.609 10.289 11.656 1 90.75 290 GLN A C 1
ATOM 2258 O O . GLN A 1 290 ? 23.688 10.984 12.664 1 90.75 290 GLN A O 1
ATOM 2263 N N . ARG A 1 291 ? 22.5 9.93 11.094 1 88.5 291 ARG A N 1
ATOM 2264 C CA . ARG A 1 291 ? 21.219 10.406 11.617 1 88.5 291 ARG A CA 1
ATOM 2265 C C . ARG A 1 291 ? 20.891 9.75 12.953 1 88.5 291 ARG A C 1
ATOM 2267 O O . ARG A 1 291 ? 20.328 10.383 13.844 1 88.5 291 ARG A O 1
ATOM 2274 N N . ALA A 1 292 ? 21.125 8.477 12.992 1 85 292 ALA A N 1
ATOM 2275 C CA . ALA A 1 292 ? 20.891 7.75 14.242 1 85 292 ALA A CA 1
ATOM 2276 C C . ALA A 1 292 ? 21.75 8.312 15.367 1 85 292 ALA A C 1
ATOM 2278 O O . ALA A 1 292 ? 21.312 8.398 16.516 1 85 292 ALA A O 1
ATOM 2279 N N . ALA A 1 293 ? 22.891 8.656 15.047 1 74.69 293 ALA A N 1
ATOM 2280 C CA . ALA A 1 293 ? 23.812 9.211 16.031 1 74.69 293 ALA A CA 1
ATOM 2281 C C . ALA A 1 293 ? 23.359 10.594 16.484 1 74.69 293 ALA A C 1
ATOM 2283 O O . ALA A 1 293 ? 23.516 10.945 17.656 1 74.69 293 ALA A O 1
ATOM 2284 N N . GLU A 1 294 ? 22.719 11.289 15.57 1 68.06 294 GLU A N 1
ATOM 2285 C CA . GLU A 1 294 ? 22.234 12.625 15.914 1 68.06 294 GLU A CA 1
ATOM 2286 C C . GLU A 1 294 ? 21.016 12.547 16.828 1 68.06 294 GLU A C 1
ATOM 2288 O O . GLU A 1 294 ? 20.891 13.344 17.766 1 68.06 294 GLU A O 1
ATOM 2293 N N . LYS A 1 295 ? 20.109 11.578 16.547 1 61.56 295 LYS A N 1
ATOM 2294 C CA . LYS A 1 295 ? 18.922 11.438 17.359 1 61.56 295 LYS A CA 1
ATOM 2295 C C . LYS A 1 295 ? 19.25 10.805 18.719 1 61.56 295 LYS A C 1
ATOM 2297 O O . LYS A 1 295 ? 18.641 11.156 19.734 1 61.56 295 LYS A O 1
ATOM 2302 N N . ALA A 1 296 ? 19.984 9.719 18.641 1 48.81 296 ALA A N 1
ATOM 2303 C CA . ALA A 1 296 ? 20.484 9.211 19.922 1 48.81 296 ALA A CA 1
ATOM 2304 C C . ALA A 1 296 ? 21.125 10.328 20.734 1 48.81 296 ALA A C 1
ATOM 2306 O O . ALA A 1 296 ? 21 10.352 21.969 1 48.81 296 ALA A O 1
ATOM 2307 N N . PHE A 1 297 ? 21.562 11.195 19.984 1 37.81 297 PHE A N 1
ATOM 2308 C CA . PHE A 1 297 ? 22.078 12.391 20.641 1 37.81 297 PHE A CA 1
ATOM 2309 C C . PHE A 1 297 ? 20.953 13.289 21.109 1 37.81 297 PHE A C 1
ATOM 2311 O O . PHE A 1 297 ? 21.016 13.867 22.203 1 37.81 297 PHE A O 1
ATOM 2318 N N . ASP A 1 298 ? 19.906 13.422 20.281 1 38.47 298 ASP A N 1
ATOM 2319 C CA . ASP A 1 298 ? 18.797 14.273 20.734 1 38.47 298 ASP A CA 1
ATOM 2320 C C . ASP A 1 298 ? 17.984 13.586 21.828 1 38.47 298 ASP A C 1
ATOM 2322 O O . ASP A 1 298 ? 17.328 14.25 22.625 1 38.47 298 ASP A O 1
ATOM 2326 N N . ARG A 1 299 ? 17.781 12.391 21.75 1 45.75 299 ARG A N 1
ATOM 2327 C CA . ARG A 1 299 ? 17.094 11.75 22.875 1 45.75 299 ARG A CA 1
ATOM 2328 C C . ARG A 1 299 ? 17.875 11.938 24.156 1 45.75 299 ARG A C 1
ATOM 2330 O O . ARG A 1 299 ? 17.297 11.977 25.25 1 45.75 299 ARG A O 1
ATOM 2337 N N . ASN A 1 300 ? 19.094 11.758 24.078 1 34.91 300 ASN A N 1
ATOM 2338 C CA . ASN A 1 300 ? 19.906 12.039 25.266 1 34.91 300 ASN A CA 1
ATOM 2339 C C . ASN A 1 300 ? 19.75 13.484 25.719 1 34.91 300 ASN A C 1
ATOM 2341 O O . ASN A 1 300 ? 19.828 13.773 26.922 1 34.91 300 ASN A O 1
ATOM 2345 N N . PHE A 1 301 ? 19.547 14.383 24.812 1 33.31 301 PHE A N 1
ATOM 2346 C CA . PHE A 1 301 ? 19.406 15.766 25.25 1 33.31 301 PHE A CA 1
ATOM 2347 C C . PHE A 1 301 ? 17.984 16.047 25.719 1 33.31 301 PHE A C 1
ATOM 2349 O O . PHE A 1 301 ? 17.766 16.859 26.625 1 33.31 301 PHE A O 1
ATOM 2356 N N . LEU A 1 302 ? 16.984 15.539 25.031 1 34.25 302 LEU A N 1
ATOM 2357 C CA . LEU A 1 302 ? 15.656 15.836 25.547 1 34.25 302 LEU A CA 1
ATOM 2358 C C . LEU A 1 302 ? 15.406 15.086 26.859 1 34.25 302 LEU A C 1
ATOM 2360 O O . LEU A 1 302 ? 14.531 15.469 27.625 1 34.25 302 LEU A O 1
ATOM 2364 N N . SER A 1 303 ? 15.922 13.93 27.047 1 33.84 303 SER A N 1
ATOM 2365 C CA . SER A 1 303 ? 15.766 13.375 28.375 1 33.84 303 SER A CA 1
ATOM 2366 C C . SER A 1 303 ? 16.422 14.258 29.422 1 33.84 303 SER A C 1
ATOM 2368 O O . SER A 1 303 ? 16.172 14.102 30.625 1 33.84 303 SER A O 1
ATOM 2370 N N . ASN A 1 304 ? 17.422 15.016 29.031 1 30.92 304 ASN A N 1
ATOM 2371 C CA . ASN A 1 304 ? 18.031 15.773 30.125 1 30.92 304 ASN A CA 1
ATOM 2372 C C . ASN A 1 304 ? 17.156 16.938 30.562 1 30.92 304 ASN A C 1
ATOM 2374 O O . ASN A 1 304 ? 17.359 17.516 31.625 1 30.92 304 ASN A O 1
ATOM 2378 N N . ASP A 1 305 ? 16.422 17.688 29.688 1 30.31 305 ASP A N 1
ATOM 2379 C CA . ASP A 1 305 ? 15.867 18.875 30.312 1 30.31 305 ASP A CA 1
ATOM 2380 C C . ASP A 1 305 ? 14.664 18.531 31.188 1 30.31 305 ASP A C 1
ATOM 2382 O O . ASP A 1 305 ? 13.977 19.422 31.703 1 30.31 305 ASP A O 1
ATOM 2386 N N . GLY A 1 306 ? 14.031 17.281 31.172 1 28.75 306 GLY A N 1
ATOM 2387 C CA . GLY A 1 306 ? 13.078 17.141 32.25 1 28.75 306 GLY A CA 1
ATOM 2388 C C . GLY A 1 306 ? 13.734 16.891 33.594 1 28.75 306 GLY A C 1
ATOM 2389 O O . GLY A 1 306 ? 13.062 16.531 34.562 1 28.75 306 GLY A O 1
ATOM 2390 N N . ASN A 1 307 ? 15.094 16.922 33.75 1 22.91 307 ASN A N 1
ATOM 2391 C CA . ASN A 1 307 ? 15.359 17.156 35.188 1 22.91 307 ASN A CA 1
ATOM 2392 C C . ASN A 1 307 ? 15.094 18.594 35.562 1 22.91 307 ASN A C 1
ATOM 2394 O O . ASN A 1 307 ? 15.469 19.516 34.844 1 22.91 307 ASN A O 1
ATOM 2398 N N . MET B 1 1 ? -17.5 -30.422 -5.031 1 71.5 1 MET B N 1
ATOM 2399 C CA . MET B 1 1 ? -17.188 -29.812 -6.32 1 71.5 1 MET B CA 1
ATOM 2400 C C . MET B 1 1 ? -16.844 -28.328 -6.156 1 71.5 1 MET B C 1
ATOM 2402 O O . MET B 1 1 ? -15.812 -27.875 -6.648 1 71.5 1 MET B O 1
ATOM 2406 N N . ILE B 1 2 ? -17.516 -27.688 -5.281 1 74.06 2 ILE B N 1
ATOM 2407 C CA . ILE B 1 2 ? -17.328 -26.25 -5.152 1 74.06 2 ILE B CA 1
ATOM 2408 C C . ILE B 1 2 ? -15.938 -25.969 -4.582 1 74.06 2 ILE B C 1
ATOM 2410 O O . ILE B 1 2 ? -15.242 -25.062 -5.051 1 74.06 2 ILE B O 1
ATOM 2414 N N . ASP B 1 3 ? -15.555 -26.766 -3.676 1 85.19 3 ASP B N 1
ATOM 2415 C CA . ASP B 1 3 ? -14.234 -26.594 -3.076 1 85.19 3 ASP B CA 1
ATOM 2416 C C . ASP B 1 3 ? -13.133 -26.781 -4.117 1 85.19 3 ASP B C 1
ATOM 2418 O O . ASP B 1 3 ? -12.133 -26.047 -4.098 1 85.19 3 ASP B O 1
ATOM 2422 N N . LYS B 1 4 ? -13.406 -27.703 -4.898 1 86.69 4 LYS B N 1
ATOM 2423 C CA . LYS B 1 4 ? -12.414 -27.953 -5.945 1 86.69 4 LYS B CA 1
ATOM 2424 C C . LYS B 1 4 ? -12.344 -26.797 -6.93 1 86.69 4 LYS B C 1
ATOM 2426 O O . LYS B 1 4 ? -11.266 -26.438 -7.414 1 86.69 4 LYS B O 1
ATOM 2431 N N . LEU B 1 5 ? -13.484 -26.219 -7.234 1 84.94 5 LEU B N 1
ATOM 2432 C CA . LEU B 1 5 ? -13.516 -25.047 -8.102 1 84.94 5 LEU B CA 1
ATOM 2433 C C . LEU B 1 5 ? -12.797 -23.875 -7.445 1 84.94 5 LEU B C 1
ATOM 2435 O O . LEU B 1 5 ? -12.102 -23.109 -8.117 1 84.94 5 LEU B O 1
ATOM 2439 N N . GLU B 1 6 ? -12.938 -23.75 -6.18 1 88.81 6 GLU B N 1
ATOM 2440 C CA . GLU B 1 6 ? -12.227 -22.719 -5.434 1 88.81 6 GLU B CA 1
ATOM 2441 C C . GLU B 1 6 ? -10.719 -22.938 -5.5 1 88.81 6 GLU B C 1
ATOM 2443 O O . GLU B 1 6 ? -9.953 -21.984 -5.68 1 88.81 6 GLU B O 1
ATOM 2448 N N . PHE B 1 7 ? -10.391 -24.188 -5.293 1 89.62 7 PHE B N 1
ATOM 2449 C CA . PHE B 1 7 ? -8.984 -24.547 -5.391 1 89.62 7 PHE B CA 1
ATOM 2450 C C . PHE B 1 7 ? -8.43 -24.219 -6.773 1 89.62 7 PHE B C 1
ATOM 2452 O O . PHE B 1 7 ? -7.309 -23.734 -6.902 1 89.62 7 PHE B O 1
ATOM 2459 N N . PHE B 1 8 ? -9.172 -24.453 -7.742 1 90.25 8 PHE B N 1
ATOM 2460 C CA . PHE B 1 8 ? -8.766 -24.219 -9.125 1 90.25 8 PHE B CA 1
ATOM 2461 C C . PHE B 1 8 ? -8.57 -22.734 -9.383 1 90.25 8 PHE B C 1
ATOM 2463 O O . PHE B 1 8 ? -7.613 -22.328 -10.047 1 90.25 8 PHE B O 1
ATOM 2470 N N . ILE B 1 9 ? -9.461 -21.906 -8.898 1 86.62 9 ILE B N 1
ATOM 2471 C CA . ILE B 1 9 ? -9.328 -20.469 -9.023 1 86.62 9 ILE B CA 1
ATOM 2472 C C . ILE B 1 9 ? -8.039 -20 -8.344 1 86.62 9 ILE B C 1
ATOM 2474 O O . ILE B 1 9 ? -7.277 -19.219 -8.914 1 86.62 9 ILE B O 1
ATOM 2478 N N . ALA B 1 10 ? -7.828 -20.453 -7.125 1 89.31 10 ALA B N 1
ATOM 2479 C CA . ALA B 1 10 ? -6.621 -20.109 -6.379 1 89.31 10 ALA B CA 1
ATOM 2480 C C . ALA B 1 10 ? -5.367 -20.516 -7.152 1 89.31 10 ALA B C 1
ATOM 2482 O O . ALA B 1 10 ? -4.395 -19.75 -7.203 1 89.31 10 ALA B O 1
ATOM 2483 N N . LEU B 1 11 ? -5.418 -21.672 -7.707 1 88.94 11 LEU B N 1
ATOM 2484 C CA . LEU B 1 11 ? -4.281 -22.172 -8.477 1 88.94 11 LEU B CA 1
ATOM 2485 C C . LEU B 1 11 ? -4.047 -21.312 -9.719 1 88.94 11 LEU B C 1
ATOM 2487 O O . LEU B 1 11 ? -2.904 -20.984 -10.047 1 88.94 11 LEU B O 1
ATOM 2491 N N . ALA B 1 12 ? -5.082 -20.984 -10.406 1 86.69 12 ALA B N 1
ATOM 2492 C CA . ALA B 1 12 ? -4.973 -20.156 -11.602 1 86.69 12 ALA B CA 1
ATOM 2493 C C . ALA B 1 12 ? -4.352 -18.812 -11.281 1 86.69 12 ALA B C 1
ATOM 2495 O O . ALA B 1 12 ? -3.596 -18.266 -12.086 1 86.69 12 ALA B O 1
ATOM 2496 N N . ARG B 1 13 ? -4.652 -18.422 -10.188 1 83.06 13 ARG B N 1
ATOM 2497 C CA . ARG B 1 13 ? -4.156 -17.125 -9.75 1 83.06 13 ARG B CA 1
ATOM 2498 C C . ARG B 1 13 ? -2.711 -17.219 -9.273 1 83.06 13 ARG B C 1
ATOM 2500 O O . ARG B 1 13 ? -1.865 -16.422 -9.688 1 83.06 13 ARG B O 1
ATOM 2507 N N . ALA B 1 14 ? -2.531 -18.125 -8.383 1 82.62 14 ALA B N 1
ATOM 2508 C CA . ALA B 1 14 ? -1.22 -18.281 -7.754 1 82.62 14 ALA B CA 1
ATOM 2509 C C . ALA B 1 14 ? -0.203 -18.844 -8.742 1 82.62 14 ALA B C 1
ATOM 2511 O O . ALA B 1 14 ? 1.003 -18.641 -8.586 1 82.62 14 ALA B O 1
ATOM 2512 N N . GLU B 1 15 ? -0.708 -19.609 -9.633 1 81.5 15 GLU B N 1
ATOM 2513 C CA . GLU B 1 15 ? 0.077 -20.312 -10.648 1 81.5 15 GLU B CA 1
ATOM 2514 C C . GLU B 1 15 ? 1.138 -21.203 -10 1 81.5 15 GLU B C 1
ATOM 2516 O O . GLU B 1 15 ? 2.244 -21.344 -10.531 1 81.5 15 GLU B O 1
ATOM 2521 N N . HIS B 1 16 ? 0.84 -21.578 -8.812 1 80.75 16 HIS B N 1
ATOM 2522 C CA . HIS B 1 16 ? 1.695 -22.438 -7.992 1 80.75 16 HIS B CA 1
ATOM 2523 C C . HIS B 1 16 ? 0.869 -23.297 -7.043 1 80.75 16 HIS B C 1
ATOM 2525 O O . HIS B 1 16 ? 0.13 -22.766 -6.207 1 80.75 16 HIS B O 1
ATOM 2531 N N . PHE B 1 17 ? 1.094 -24.625 -7.195 1 84.69 17 PHE B N 1
ATOM 2532 C CA . PHE B 1 17 ? 0.269 -25.547 -6.414 1 84.69 17 PHE B CA 1
ATOM 2533 C C . PHE B 1 17 ? 0.485 -25.328 -4.922 1 84.69 17 PHE B C 1
ATOM 2535 O O . PHE B 1 17 ? -0.474 -25.297 -4.145 1 84.69 17 PHE B O 1
ATOM 2542 N N . GLY B 1 18 ? 1.738 -25.141 -4.57 1 84.94 18 GLY B N 1
ATOM 2543 C CA . GLY B 1 18 ? 2.031 -24.938 -3.162 1 84.94 18 GLY B CA 1
ATOM 2544 C C . GLY B 1 18 ? 1.431 -23.656 -2.611 1 84.94 18 GLY B C 1
ATOM 2545 O O . GLY B 1 18 ? 0.782 -23.672 -1.563 1 84.94 18 GLY B O 1
ATOM 2546 N N . ARG B 1 19 ? 1.597 -22.625 -3.305 1 85.38 19 ARG B N 1
ATOM 2547 C CA . ARG B 1 19 ? 1.067 -21.328 -2.879 1 85.38 19 ARG B CA 1
ATOM 2548 C C . ARG B 1 19 ? -0.457 -21.344 -2.848 1 85.38 19 ARG B C 1
ATOM 2550 O O . ARG B 1 19 ? -1.07 -20.781 -1.937 1 85.38 19 ARG B O 1
ATOM 2557 N N . ALA B 1 20 ? -0.987 -21.875 -3.846 1 88.25 20 ALA B N 1
ATOM 2558 C CA . ALA B 1 20 ? -2.441 -21.984 -3.9 1 88.25 20 ALA B CA 1
ATOM 2559 C C . ALA B 1 20 ? -2.975 -22.766 -2.705 1 88.25 20 ALA B C 1
ATOM 2561 O O . ALA B 1 20 ? -3.99 -22.406 -2.111 1 88.25 20 ALA B O 1
ATOM 2562 N N . ALA B 1 21 ? -2.248 -23.797 -2.369 1 88.44 21 ALA B N 1
ATOM 2563 C CA . ALA B 1 21 ? -2.65 -24.609 -1.23 1 88.44 21 ALA B CA 1
ATOM 2564 C C . ALA B 1 21 ? -2.598 -23.812 0.067 1 88.44 21 ALA B C 1
ATOM 2566 O O . ALA B 1 21 ? -3.518 -23.891 0.886 1 88.44 21 ALA B O 1
ATOM 2567 N N . GLU B 1 22 ? -1.575 -23.031 0.175 1 85.12 22 GLU B N 1
ATOM 2568 C CA . GLU B 1 22 ? -1.42 -22.188 1.351 1 85.12 22 GLU B CA 1
ATOM 2569 C C . GLU B 1 22 ? -2.561 -21.172 1.456 1 85.12 22 GLU B C 1
ATOM 2571 O O . GLU B 1 22 ? -3.119 -20.969 2.537 1 85.12 22 GLU B O 1
ATOM 2576 N N . GLU B 1 23 ? -2.893 -20.703 0.377 1 81.75 23 GLU B N 1
ATOM 2577 C CA . GLU B 1 23 ? -3.975 -19.719 0.325 1 81.75 23 GLU B CA 1
ATOM 2578 C C . GLU B 1 23 ? -5.309 -20.344 0.709 1 81.75 23 GLU B C 1
ATOM 2580 O O . GLU B 1 23 ? -6.172 -19.688 1.288 1 81.75 23 GLU B O 1
ATOM 2585 N N . CYS B 1 24 ? -5.402 -21.594 0.354 1 87.25 24 CYS B N 1
ATOM 2586 C CA . CYS B 1 24 ? -6.66 -22.297 0.59 1 87.25 24 CYS B CA 1
ATOM 2587 C C . CYS B 1 24 ? -6.645 -23 1.938 1 87.25 24 CYS B C 1
ATOM 2589 O O . CYS B 1 24 ? -7.645 -23.594 2.342 1 87.25 24 CYS B O 1
ATOM 2591 N N . GLY B 1 25 ? -5.512 -22.953 2.615 1 84 25 GLY B N 1
ATOM 2592 C CA . GLY B 1 25 ? -5.406 -23.578 3.928 1 84 25 GLY B CA 1
ATOM 2593 C C . GLY B 1 25 ? -5.355 -25.094 3.871 1 84 25 GLY B C 1
ATOM 2594 O O . GLY B 1 25 ? -5.895 -25.781 4.746 1 84 25 GLY B O 1
ATOM 2595 N N . VAL B 1 26 ? -4.832 -25.609 2.818 1 87.5 26 VAL B N 1
ATOM 2596 C CA . VAL B 1 26 ? -4.719 -27.062 2.668 1 87.5 26 VAL B CA 1
ATOM 2597 C C . VAL B 1 26 ? -3.293 -27.422 2.26 1 87.5 26 VAL B C 1
ATOM 2599 O O . VAL B 1 26 ? -2.471 -26.547 1.999 1 87.5 26 VAL B O 1
ATOM 2602 N N . SER B 1 27 ? -2.969 -28.672 2.387 1 89.44 27 SER B N 1
ATOM 2603 C CA . SER B 1 27 ? -1.657 -29.125 1.936 1 89.44 27 SER B CA 1
ATOM 2604 C C . SER B 1 27 ? -1.582 -29.172 0.413 1 89.44 27 SER B C 1
ATOM 2606 O O . SER B 1 27 ? -2.607 -29.266 -0.263 1 89.44 27 SER B O 1
ATOM 2608 N N . GLN B 1 28 ? -0.439 -29.047 -0.051 1 88.25 28 GLN B N 1
ATOM 2609 C CA . GLN B 1 28 ? -0.239 -29.047 -1.496 1 88.25 28 GLN B CA 1
ATOM 2610 C C . GLN B 1 28 ? -0.726 -30.359 -2.109 1 88.25 28 GLN B C 1
ATOM 2612 O O . GLN B 1 28 ? -1.4 -30.359 -3.141 1 88.25 28 GLN B O 1
ATOM 2617 N N . PRO B 1 29 ? -0.448 -31.547 -1.51 1 89.69 29 PRO B N 1
ATOM 2618 C CA . PRO B 1 29 ? -0.99 -32.781 -2.086 1 89.69 29 PRO B CA 1
ATOM 2619 C C . PRO B 1 29 ? -2.516 -32.812 -2.117 1 89.69 29 PRO B C 1
ATOM 2621 O O . PRO B 1 29 ? -3.113 -33.312 -3.064 1 89.69 29 PRO B O 1
ATOM 2624 N N . SER B 1 30 ? -3.104 -32.219 -1.093 1 88.19 30 SER B N 1
ATOM 2625 C CA . SER B 1 30 ? -4.559 -32.125 -1.041 1 88.19 30 SER B CA 1
ATOM 2626 C C . SER B 1 30 ? -5.109 -31.297 -2.188 1 88.19 30 SER B C 1
ATOM 2628 O O . SER B 1 30 ? -6.082 -31.688 -2.838 1 88.19 30 SER B O 1
ATOM 2630 N N . LEU B 1 31 ? -4.488 -30.172 -2.396 1 91.38 31 LEU B N 1
ATOM 2631 C CA . LEU B 1 31 ? -4.926 -29.312 -3.486 1 91.38 31 LEU B CA 1
ATOM 2632 C C . LEU B 1 31 ? -4.715 -29.984 -4.836 1 91.38 31 LEU B C 1
ATOM 2634 O O . LEU B 1 31 ? -5.594 -29.953 -5.699 1 91.38 31 LEU B O 1
ATOM 2638 N N . SER B 1 32 ? -3.559 -30.594 -5.016 1 90.38 32 SER B N 1
ATOM 2639 C CA . SER B 1 32 ? -3.242 -31.281 -6.262 1 90.38 32 SER B CA 1
ATOM 2640 C C . SER B 1 32 ? -4.246 -32.406 -6.547 1 90.38 32 SER B C 1
ATOM 2642 O O . SER B 1 32 ? -4.695 -32.562 -7.684 1 90.38 32 SER B O 1
ATOM 2644 N N . ALA B 1 33 ? -4.551 -33.156 -5.539 1 90.19 33 ALA B N 1
ATOM 2645 C CA . ALA B 1 33 ? -5.523 -34.25 -5.672 1 90.19 33 ALA B CA 1
ATOM 2646 C C . ALA B 1 33 ? -6.902 -33.688 -6.035 1 90.19 33 ALA B C 1
ATOM 2648 O O . ALA B 1 33 ? -7.617 -34.281 -6.848 1 90.19 33 ALA B O 1
ATOM 2649 N N . ALA B 1 34 ? -7.227 -32.656 -5.391 1 90.56 34 ALA B N 1
ATOM 2650 C CA . ALA B 1 34 ? -8.523 -32.031 -5.656 1 90.56 34 ALA B CA 1
ATOM 2651 C C . ALA B 1 34 ? -8.625 -31.578 -7.109 1 90.56 34 ALA B C 1
ATOM 2653 O O . ALA B 1 34 ? -9.672 -31.734 -7.742 1 90.56 34 ALA B O 1
ATOM 2654 N N . ILE B 1 35 ? -7.551 -31.031 -7.598 1 91.44 35 ILE B N 1
ATOM 2655 C CA . ILE B 1 35 ? -7.523 -30.562 -8.977 1 91.44 35 ILE B CA 1
ATOM 2656 C C . ILE B 1 35 ? -7.648 -31.75 -9.93 1 91.44 35 ILE B C 1
ATOM 2658 O O . ILE B 1 35 ? -8.375 -31.688 -10.922 1 91.44 35 ILE B O 1
ATOM 2662 N N . ARG B 1 36 ? -6.945 -32.781 -9.688 1 90.12 36 ARG B N 1
ATOM 2663 C CA . ARG B 1 36 ? -7.035 -34 -10.5 1 90.12 36 ARG B CA 1
ATOM 2664 C C . ARG B 1 36 ? -8.453 -34.562 -10.492 1 90.12 36 ARG B C 1
ATOM 2666 O O . ARG B 1 36 ? -8.953 -35 -11.523 1 90.12 36 ARG B O 1
ATOM 2673 N N . GLN B 1 37 ? -9.023 -34.594 -9.352 1 87.5 37 GLN B N 1
ATOM 2674 C CA . GLN B 1 37 ? -10.398 -35.062 -9.234 1 87.5 37 GLN B CA 1
ATOM 2675 C C . GLN B 1 37 ? -11.352 -34.188 -10.047 1 87.5 37 GLN B C 1
ATOM 2677 O O . GLN B 1 37 ? -12.289 -34.719 -10.664 1 87.5 37 GLN B O 1
ATOM 2682 N N . LEU B 1 38 ? -11.148 -32.938 -9.961 1 88.81 38 LEU B N 1
ATOM 2683 C CA . LEU B 1 38 ? -11.953 -32.031 -10.75 1 88.81 38 LEU B CA 1
ATOM 2684 C C . LEU B 1 38 ? -11.812 -32.312 -12.234 1 88.81 38 LEU B C 1
ATOM 2686 O O . LEU B 1 38 ? -12.797 -32.312 -12.977 1 88.81 38 LEU B O 1
ATOM 2690 N N . GLU B 1 39 ? -10.555 -32.5 -12.695 1 89.25 39 GLU B N 1
ATOM 2691 C CA . GLU B 1 39 ? -10.289 -32.844 -14.086 1 89.25 39 GLU B CA 1
ATOM 2692 C C . GLU B 1 39 ? -10.977 -34.125 -14.484 1 89.25 39 GLU B C 1
ATOM 2694 O O . GLU B 1 39 ? -11.578 -34.219 -15.555 1 89.25 39 GLU B O 1
ATOM 2699 N N . ASP B 1 40 ? -10.914 -35.094 -13.625 1 84.44 40 ASP B N 1
ATOM 2700 C CA . ASP B 1 40 ? -11.555 -36.375 -13.859 1 84.44 40 ASP B CA 1
ATOM 2701 C C . ASP B 1 40 ? -13.07 -36.219 -13.977 1 84.44 40 ASP B C 1
ATOM 2703 O O . ASP B 1 40 ? -13.695 -36.844 -14.852 1 84.44 40 ASP B O 1
ATOM 2707 N N . GLN B 1 41 ? -13.625 -35.5 -13.117 1 82.94 41 GLN B N 1
ATOM 2708 C CA . GLN B 1 41 ? -15.062 -35.281 -13.102 1 82.94 41 GLN B CA 1
ATOM 2709 C C . GLN B 1 41 ? -15.531 -34.594 -14.367 1 82.94 41 GLN B C 1
ATOM 2711 O O . GLN B 1 41 ? -16.609 -34.875 -14.883 1 82.94 41 GLN B O 1
ATOM 2716 N N . LEU B 1 42 ? -14.688 -33.688 -14.812 1 85.12 42 LEU B N 1
ATOM 2717 C CA . LEU B 1 42 ? -15.047 -32.906 -15.992 1 85.12 42 LEU B CA 1
ATOM 2718 C C . LEU B 1 42 ? -14.625 -33.625 -17.266 1 85.12 42 LEU B C 1
ATOM 2720 O O . LEU B 1 42 ? -15.086 -33.281 -18.359 1 85.12 42 LEU B O 1
ATOM 2724 N N . GLY B 1 43 ? -13.703 -34.562 -17.203 1 83.44 43 GLY B N 1
ATOM 2725 C CA . GLY B 1 43 ? -13.258 -35.375 -18.328 1 83.44 43 GLY B CA 1
ATOM 2726 C C . GLY B 1 43 ? -12.25 -34.656 -19.203 1 83.44 43 GLY B C 1
ATOM 2727 O O . GLY B 1 43 ? -12.055 -35.062 -20.359 1 83.44 43 GLY B O 1
ATOM 2728 N N . VAL B 1 44 ? -11.844 -33.562 -18.734 1 84.38 44 VAL B N 1
ATOM 2729 C CA . VAL B 1 44 ? -10.852 -32.812 -19.5 1 84.38 44 VAL B CA 1
ATOM 2730 C C . VAL B 1 44 ? -9.711 -32.375 -18.594 1 84.38 44 VAL B C 1
ATOM 2732 O O . VAL B 1 44 ? -9.891 -32.281 -17.375 1 84.38 44 VAL B O 1
ATOM 2735 N N . GLY B 1 45 ? -8.523 -32.188 -19.141 1 88.81 45 GLY B N 1
ATOM 2736 C CA . GLY B 1 45 ? -7.414 -31.578 -18.422 1 88.81 45 GLY B CA 1
ATOM 2737 C C . GLY B 1 45 ? -7.547 -30.078 -18.312 1 88.81 45 GLY B C 1
ATOM 2738 O O . GLY B 1 45 ? -7.941 -29.406 -19.266 1 88.81 45 GLY B O 1
ATOM 2739 N N . LEU B 1 46 ? -7.324 -29.672 -17.078 1 89 46 LEU B N 1
ATOM 2740 C CA . LEU B 1 46 ? -7.484 -28.234 -16.844 1 89 46 LEU B CA 1
ATOM 2741 C C . LEU B 1 46 ? -6.133 -27.547 -16.766 1 89 46 LEU B C 1
ATOM 2743 O O . LEU B 1 46 ? -6.012 -26.359 -17.109 1 89 46 LEU B O 1
ATOM 2747 N N . VAL B 1 47 ? -5.25 -28.266 -16.234 1 90 47 VAL B N 1
ATOM 2748 C CA . VAL B 1 47 ? -3.939 -27.688 -15.953 1 90 47 VAL B CA 1
ATOM 2749 C C . VAL B 1 47 ? -2.877 -28.391 -16.781 1 90 47 VAL B C 1
ATOM 2751 O O . VAL B 1 47 ? -2.898 -29.625 -16.922 1 90 47 VAL B O 1
ATOM 2754 N N . VAL B 1 48 ? -2.207 -27.578 -17.5 1 81.31 48 VAL B N 1
ATOM 2755 C CA . VAL B 1 48 ? -1.06 -28.156 -18.188 1 81.31 48 VAL B CA 1
ATOM 2756 C C . VAL B 1 48 ? 0.012 -28.547 -17.172 1 81.31 48 VAL B C 1
ATOM 2758 O O . VAL B 1 48 ? 0.594 -27.672 -16.516 1 81.31 48 VAL B O 1
ATOM 2761 N N . ARG B 1 49 ? -0.144 -29.875 -16.891 1 69.81 49 ARG B N 1
ATOM 2762 C CA . ARG B 1 49 ? 0.707 -30.391 -15.82 1 69.81 49 ARG B CA 1
ATOM 2763 C C . ARG B 1 49 ? 1.983 -31 -16.391 1 69.81 49 ARG B C 1
ATOM 2765 O O . ARG B 1 49 ? 1.937 -31.766 -17.344 1 69.81 49 ARG B O 1
ATOM 2772 N N . ALA B 1 50 ? 3.016 -30.438 -16.297 1 60.03 50 ALA B N 1
ATOM 2773 C CA . ALA B 1 50 ? 4.27 -31.188 -16.359 1 60.03 50 ALA B CA 1
ATOM 2774 C C . ALA B 1 50 ? 4.848 -31.391 -14.969 1 60.03 50 ALA B C 1
ATOM 2776 O O . ALA B 1 50 ? 4.117 -31.719 -14.031 1 60.03 50 ALA B O 1
ATOM 2777 N N . ALA B 1 51 ? 5.895 -31.328 -14.695 1 56.75 51 ALA B N 1
ATOM 2778 C CA . ALA B 1 51 ? 6.469 -31.406 -13.359 1 56.75 51 ALA B CA 1
ATOM 2779 C C . ALA B 1 51 ? 5.973 -30.266 -12.477 1 56.75 51 ALA B C 1
ATOM 2781 O O . ALA B 1 51 ? 5.895 -30.406 -11.25 1 56.75 51 ALA B O 1
ATOM 2782 N N . ARG B 1 52 ? 5.465 -29.203 -12.953 1 62.5 52 ARG B N 1
ATOM 2783 C CA . ARG B 1 52 ? 4.945 -28.047 -12.234 1 62.5 52 ARG B CA 1
ATOM 2784 C C . ARG B 1 52 ? 3.805 -27.391 -13 1 62.5 52 ARG B C 1
ATOM 2786 O O . ARG B 1 52 ? 3.471 -27.812 -14.109 1 62.5 52 ARG B O 1
ATOM 2793 N N . TYR B 1 53 ? 3.051 -26.469 -12.352 1 71.38 53 TYR B N 1
ATOM 2794 C CA . TYR B 1 53 ? 1.949 -25.719 -12.961 1 71.38 53 TYR B CA 1
ATOM 2795 C C . TYR B 1 53 ? 2.41 -24.984 -14.219 1 71.38 53 TYR B C 1
ATOM 2797 O O . TYR B 1 53 ? 3.393 -24.25 -14.18 1 71.38 53 TYR B O 1
ATOM 2805 N N . GLN B 1 54 ? 1.955 -25.297 -15.383 1 70.38 54 GLN B N 1
ATOM 2806 C CA . GLN B 1 54 ? 2.377 -24.672 -16.625 1 70.38 54 GLN B CA 1
ATOM 2807 C C . GLN B 1 54 ? 1.253 -23.844 -17.234 1 70.38 54 GLN B C 1
ATOM 2809 O O . GLN B 1 54 ? 1.282 -23.516 -18.438 1 70.38 54 GLN B O 1
ATOM 2814 N N . GLY B 1 55 ? 0.406 -23.469 -16.531 1 82.69 55 GLY B N 1
ATOM 2815 C CA . GLY B 1 55 ? -0.733 -22.719 -17.031 1 82.69 55 GLY B CA 1
ATOM 2816 C C . GLY B 1 55 ? -1.982 -23.562 -17.188 1 82.69 55 GLY B C 1
ATOM 2817 O O . GLY B 1 55 ? -2.027 -24.703 -16.75 1 82.69 55 GLY B O 1
ATOM 2818 N N . LEU B 1 56 ? -2.947 -22.938 -17.844 1 86.69 56 LEU B N 1
ATOM 2819 C CA . LEU B 1 56 ? -4.227 -23.609 -18.031 1 86.69 56 LEU B CA 1
ATOM 2820 C C . LEU B 1 56 ? -4.371 -24.094 -19.469 1 86.69 56 LEU B C 1
ATOM 2822 O O . LEU B 1 56 ? -3.861 -23.469 -20.406 1 86.69 56 LEU B O 1
ATOM 2826 N N . THR B 1 57 ? -4.895 -25.234 -19.703 1 84.81 57 THR B N 1
ATOM 2827 C CA . THR B 1 57 ? -5.344 -25.656 -21.031 1 84.81 57 THR B CA 1
ATOM 2828 C C . THR B 1 57 ? -6.465 -24.75 -21.531 1 84.81 57 THR B C 1
ATOM 2830 O O . THR B 1 57 ? -7.02 -23.953 -20.766 1 84.81 57 THR B O 1
ATOM 2833 N N . PRO B 1 58 ? -6.715 -24.781 -22.875 1 81.06 58 PRO B N 1
ATOM 2834 C CA . PRO B 1 58 ? -7.883 -24.047 -23.344 1 81.06 58 PRO B CA 1
ATOM 2835 C C . PRO B 1 58 ? -9.156 -24.375 -22.578 1 81.06 58 PRO B C 1
ATOM 2837 O O . PRO B 1 58 ? -9.953 -23.5 -22.281 1 81.06 58 PRO B O 1
ATOM 2840 N N . GLU B 1 59 ? -9.312 -25.641 -22.391 1 83.44 59 GLU B N 1
ATOM 2841 C CA . GLU B 1 59 ? -10.43 -26.062 -21.562 1 83.44 59 GLU B CA 1
ATOM 2842 C C . GLU B 1 59 ? -10.328 -25.5 -20.141 1 83.44 59 GLU B C 1
ATOM 2844 O O . GLU B 1 59 ? -11.344 -25.125 -19.547 1 83.44 59 GLU B O 1
ATOM 2849 N N . GLY B 1 60 ? -9.109 -25.453 -19.641 1 87.62 60 GLY B N 1
ATOM 2850 C CA . GLY B 1 60 ? -8.883 -24.875 -18.344 1 87.62 60 GLY B CA 1
ATOM 2851 C C . GLY B 1 60 ? -9.312 -23.422 -18.25 1 87.62 60 GLY B C 1
ATOM 2852 O O . GLY B 1 60 ? -9.891 -22.984 -17.25 1 87.62 60 GLY B O 1
ATOM 2853 N N . GLN B 1 61 ? -9.164 -22.75 -19.281 1 85.12 61 GLN B N 1
ATOM 2854 C CA . GLN B 1 61 ? -9.562 -21.359 -19.344 1 85.12 61 GLN B CA 1
ATOM 2855 C C . GLN B 1 61 ? -11.086 -21.219 -19.297 1 85.12 61 GLN B C 1
ATOM 2857 O O . GLN B 1 61 ? -11.617 -20.344 -18.625 1 85.12 61 GLN B O 1
ATOM 2862 N N . ARG B 1 62 ? -11.734 -22.031 -20.016 1 81.19 62 ARG B N 1
ATOM 2863 C CA . ARG B 1 62 ? -13.195 -22.031 -20.031 1 81.19 62 ARG B CA 1
ATOM 2864 C C . ARG B 1 62 ? -13.758 -22.406 -18.672 1 81.19 62 ARG B C 1
ATOM 2866 O O . ARG B 1 62 ? -14.695 -21.766 -18.172 1 81.19 62 ARG B O 1
ATOM 2873 N N . VAL B 1 63 ? -13.141 -23.406 -18.109 1 83.56 63 VAL B N 1
ATOM 2874 C CA . VAL B 1 63 ? -13.609 -23.875 -16.797 1 83.56 63 VAL B CA 1
ATOM 2875 C C . VAL B 1 63 ? -13.352 -22.797 -15.75 1 83.56 63 VAL B C 1
ATOM 2877 O O . VAL B 1 63 ? -14.156 -22.609 -14.828 1 83.56 63 VAL B O 1
ATOM 2880 N N . LEU B 1 64 ? -12.266 -22.094 -15.93 1 88.06 64 LEU B N 1
ATOM 2881 C CA . LEU B 1 64 ? -11.984 -21 -14.992 1 88.06 64 LEU B CA 1
ATOM 2882 C C . LEU B 1 64 ? -13.109 -19.984 -14.992 1 88.06 64 LEU B C 1
ATOM 2884 O O . LEU B 1 64 ? -13.516 -19.5 -13.93 1 88.06 64 LEU B O 1
ATOM 2888 N N . GLU B 1 65 ? -13.625 -19.703 -16.109 1 80.56 65 GLU B N 1
ATOM 2889 C CA . GLU B 1 65 ? -14.758 -18.781 -16.219 1 80.56 65 GLU B CA 1
ATOM 2890 C C . GLU B 1 65 ? -15.977 -19.328 -15.484 1 80.56 65 GLU B C 1
ATOM 2892 O O . GLU B 1 65 ? -16.641 -18.609 -14.734 1 80.56 65 GLU B O 1
ATOM 2897 N N . TRP B 1 66 ? -16.203 -20.562 -15.688 1 79.31 66 TRP B N 1
ATOM 2898 C CA . TRP B 1 66 ? -17.328 -21.219 -15.023 1 79.31 66 TRP B CA 1
ATOM 2899 C C . TRP B 1 66 ? -17.094 -21.281 -13.516 1 79.31 66 TRP B C 1
ATOM 2901 O O . TRP B 1 66 ? -18.031 -21.062 -12.734 1 79.31 66 TRP B O 1
ATOM 2911 N N . ALA B 1 67 ? -15.875 -21.625 -13.188 1 85.81 67 ALA B N 1
ATOM 2912 C CA . ALA B 1 67 ? -15.539 -21.719 -11.773 1 85.81 67 ALA B CA 1
ATOM 2913 C C . ALA B 1 67 ? -15.828 -20.406 -11.047 1 85.81 67 ALA B C 1
ATOM 2915 O O . ALA B 1 67 ? -16.422 -20.406 -9.969 1 85.81 67 ALA B O 1
ATOM 2916 N N . ARG B 1 68 ? -15.414 -19.391 -11.648 1 84.19 68 ARG B N 1
ATOM 2917 C CA . ARG B 1 68 ? -15.648 -18.078 -11.062 1 84.19 68 ARG B CA 1
ATOM 2918 C C . ARG B 1 68 ? -17.141 -17.797 -10.914 1 84.19 68 ARG B C 1
ATOM 2920 O O . ARG B 1 68 ? -17.578 -17.281 -9.883 1 84.19 68 ARG B O 1
ATOM 2927 N N . ARG B 1 69 ? -17.891 -18.172 -11.867 1 78.88 69 ARG B N 1
ATOM 2928 C CA . ARG B 1 69 ? -19.344 -17.969 -11.836 1 78.88 69 ARG B CA 1
ATOM 2929 C C . ARG B 1 69 ? -19.984 -18.828 -10.758 1 78.88 69 ARG B C 1
ATOM 2931 O O . ARG B 1 69 ? -20.766 -18.328 -9.945 1 78.88 69 ARG B O 1
ATOM 2938 N N . ILE B 1 70 ? -19.656 -20.047 -10.742 1 77 70 ILE B N 1
ATOM 2939 C CA . ILE B 1 70 ? -20.297 -21.016 -9.852 1 77 70 ILE B CA 1
ATOM 2940 C C . ILE B 1 70 ? -19.922 -20.688 -8.406 1 77 70 ILE B C 1
ATOM 2942 O O . ILE B 1 70 ? -20.781 -20.656 -7.523 1 77 70 ILE B O 1
ATOM 2946 N N . VAL B 1 71 ? -18.672 -20.484 -8.211 1 80.94 71 VAL B N 1
ATOM 2947 C CA . VAL B 1 71 ? -18.219 -20.141 -6.863 1 80.94 71 VAL B CA 1
ATOM 2948 C C . VAL B 1 71 ? -18.859 -18.828 -6.41 1 80.94 71 VAL B C 1
ATOM 2950 O O . VAL B 1 71 ? -19.312 -18.719 -5.273 1 80.94 71 VAL B O 1
ATOM 2953 N N . GLY B 1 72 ? -18.859 -17.875 -7.273 1 79.38 72 GLY B N 1
ATOM 2954 C CA . GLY B 1 72 ? -19.531 -16.609 -6.977 1 79.38 72 GLY B CA 1
ATOM 2955 C C . GLY B 1 72 ? -21 -16.781 -6.633 1 79.38 72 GLY B C 1
ATOM 2956 O O . GLY B 1 72 ? -21.469 -16.219 -5.648 1 79.38 72 GLY B O 1
ATOM 2957 N N . ASP B 1 73 ? -21.688 -17.594 -7.398 1 74.38 73 ASP B N 1
ATOM 2958 C CA . ASP B 1 73 ? -23.109 -17.859 -7.16 1 74.38 73 ASP B CA 1
ATOM 2959 C C . ASP B 1 73 ? -23.312 -18.578 -5.828 1 74.38 73 ASP B C 1
ATOM 2961 O O . ASP B 1 73 ? -24.266 -18.266 -5.098 1 74.38 73 ASP B O 1
ATOM 2965 N N . THR B 1 74 ? -22.484 -19.469 -5.59 1 74.62 74 THR B N 1
ATOM 2966 C CA . THR B 1 74 ? -22.594 -20.219 -4.34 1 74.62 74 THR B CA 1
ATOM 2967 C C . THR B 1 74 ? -22.391 -19.297 -3.143 1 74.62 74 THR B C 1
ATOM 2969 O O . THR B 1 74 ? -23.109 -19.375 -2.154 1 74.62 74 THR B O 1
ATOM 2972 N N . ARG B 1 75 ? -21.406 -18.484 -3.279 1 77.31 75 ARG B N 1
ATOM 2973 C CA . ARG B 1 75 ? -21.172 -17.5 -2.221 1 77.31 75 ARG B CA 1
ATOM 2974 C C . ARG B 1 75 ? -22.406 -16.625 -2.014 1 77.31 75 ARG B C 1
ATOM 2976 O O . ARG B 1 75 ? -22.797 -16.359 -0.877 1 77.31 75 ARG B O 1
ATOM 2983 N N . THR B 1 76 ? -22.953 -16.203 -3.029 1 73.81 76 THR B N 1
ATOM 2984 C CA . THR B 1 76 ? -24.141 -15.359 -2.982 1 73.81 76 THR B CA 1
ATOM 2985 C C . THR B 1 76 ? -25.297 -16.094 -2.303 1 73.81 76 THR B C 1
ATOM 2987 O O . THR B 1 76 ? -25.969 -15.523 -1.44 1 73.81 76 THR B O 1
ATOM 2990 N N . MET B 1 77 ? -25.516 -17.234 -2.674 1 69.06 77 MET B N 1
ATOM 2991 C CA . MET B 1 77 ? -26.578 -18.047 -2.1 1 69.06 77 MET B CA 1
ATOM 2992 C C . MET B 1 77 ? -26.406 -18.188 -0.591 1 69.06 77 MET B C 1
ATOM 2994 O O . MET B 1 77 ? -27.344 -17.969 0.173 1 69.06 77 MET B O 1
ATOM 2998 N N . ARG B 1 78 ? -25.234 -18.516 -0.191 1 72.75 78 ARG B N 1
ATOM 2999 C CA . ARG B 1 78 ? -24.953 -18.688 1.229 1 72.75 78 ARG B CA 1
ATOM 3000 C C . ARG B 1 78 ? -25.188 -17.406 2.002 1 72.75 78 ARG B C 1
ATOM 3002 O O . ARG B 1 78 ? -25.766 -17.422 3.088 1 72.75 78 ARG B O 1
ATOM 3009 N N . GLU B 1 79 ? -24.719 -16.359 1.46 1 76.38 79 GLU B N 1
ATOM 3010 C CA . GLU B 1 79 ? -24.875 -15.062 2.107 1 76.38 79 GLU B CA 1
ATOM 3011 C C . GLU B 1 79 ? -26.344 -14.664 2.193 1 76.38 79 GLU B C 1
ATOM 3013 O O . GLU B 1 79 ? -26.781 -14.086 3.191 1 76.38 79 GLU B O 1
ATOM 3018 N N . GLU B 1 80 ? -27.094 -14.984 1.221 1 71 80 GLU B N 1
ATOM 3019 C CA . GLU B 1 80 ? -28.516 -14.68 1.221 1 71 80 GLU B CA 1
ATOM 3020 C C . GLU B 1 80 ? -29.25 -15.453 2.311 1 71 80 GLU B C 1
ATOM 3022 O O . GLU B 1 80 ? -30.109 -14.898 3.012 1 71 80 GLU B O 1
ATOM 3027 N N . MET B 1 81 ? -28.938 -16.625 2.352 1 71.69 81 MET B N 1
ATOM 3028 C CA . MET B 1 81 ? -29.578 -17.453 3.369 1 71.69 81 MET B CA 1
ATOM 3029 C C . MET B 1 81 ? -29.25 -16.938 4.77 1 71.69 81 MET B C 1
ATOM 3031 O O . MET B 1 81 ? -30.125 -16.906 5.641 1 71.69 81 MET B O 1
ATOM 3035 N N . ARG B 1 82 ? -28.047 -16.562 4.941 1 71.06 82 ARG B N 1
ATOM 3036 C CA . ARG B 1 82 ? -27.609 -16.047 6.234 1 71.06 82 ARG B CA 1
ATOM 3037 C C . ARG B 1 82 ? -28.297 -14.719 6.562 1 71.06 82 ARG B C 1
ATOM 3039 O O . ARG B 1 82 ? -28.75 -14.516 7.688 1 71.06 82 ARG B O 1
ATOM 3046 N N . ALA B 1 83 ? -28.344 -13.898 5.617 1 76.5 83 ALA B N 1
ATOM 3047 C CA . ALA B 1 83 ? -28.938 -12.57 5.797 1 76.5 83 ALA B CA 1
ATOM 3048 C C . ALA B 1 83 ? -30.422 -12.664 6.09 1 76.5 83 ALA B C 1
ATOM 3050 O O . ALA B 1 83 ? -30.969 -11.875 6.871 1 76.5 83 ALA B O 1
ATOM 3051 N N . ALA B 1 84 ? -31.094 -13.5 5.512 1 70.38 84 ALA B N 1
ATOM 3052 C CA . ALA B 1 84 ? -32.531 -13.711 5.734 1 70.38 84 ALA B CA 1
ATOM 3053 C C . ALA B 1 84 ? -32.781 -14.164 7.164 1 70.38 84 ALA B C 1
ATOM 3055 O O . ALA B 1 84 ? -33.812 -13.812 7.75 1 70.38 84 ALA B O 1
ATOM 3056 N N . ARG B 1 85 ? -31.844 -14.758 7.711 1 66.69 85 ARG B N 1
ATOM 3057 C CA . ARG B 1 85 ? -32.062 -15.32 9.039 1 66.69 85 ARG B CA 1
ATOM 3058 C C . ARG B 1 85 ? -31.594 -14.352 10.125 1 66.69 85 ARG B C 1
ATOM 3060 O O . ARG B 1 85 ? -32.281 -14.18 11.141 1 66.69 85 ARG B O 1
ATOM 3067 N N . LYS B 1 86 ? -30.469 -13.656 9.945 1 76 86 LYS B N 1
ATOM 3068 C CA . LYS B 1 86 ? -29.828 -12.945 11.055 1 76 86 LYS B CA 1
ATOM 3069 C C . LYS B 1 86 ? -29.594 -11.484 10.695 1 76 86 LYS B C 1
ATOM 3071 O O . LYS B 1 86 ? -29.094 -10.711 11.516 1 76 86 LYS B O 1
ATOM 3076 N N . GLY B 1 87 ? -30.062 -11.102 9.609 1 80.44 87 GLY B N 1
ATOM 3077 C CA . GLY B 1 87 ? -29.703 -9.758 9.172 1 80.44 87 GLY B CA 1
ATOM 3078 C C . GLY B 1 87 ? -28.375 -9.703 8.43 1 80.44 87 GLY B C 1
ATOM 3079 O O . GLY B 1 87 ? -27.703 -10.727 8.289 1 80.44 87 GLY B O 1
ATOM 3080 N N . LEU B 1 88 ? -28.109 -8.547 7.973 1 87.81 88 LEU B N 1
ATOM 3081 C CA . LEU B 1 88 ? -26.891 -8.406 7.191 1 87.81 88 LEU B CA 1
ATOM 3082 C C . LEU B 1 88 ? -25.656 -8.477 8.086 1 87.81 88 LEU B C 1
ATOM 3084 O O . LEU B 1 88 ? -25.547 -7.723 9.055 1 87.81 88 LEU B O 1
ATOM 3088 N N . ALA B 1 89 ? -24.875 -9.523 7.867 1 88.5 89 ALA B N 1
ATOM 3089 C CA . ALA B 1 89 ? -23.625 -9.727 8.594 1 88.5 89 ALA B CA 1
ATOM 3090 C C . ALA B 1 89 ? -22.531 -10.289 7.684 1 88.5 89 ALA B C 1
ATOM 3092 O O . ALA B 1 89 ? -22.844 -10.883 6.645 1 88.5 89 ALA B O 1
ATOM 3093 N N . GLY B 1 90 ? -21.312 -9.984 8.047 1 91.31 90 GLY B N 1
ATOM 3094 C CA . GLY B 1 90 ? -20.234 -10.547 7.246 1 91.31 90 GLY B CA 1
ATOM 3095 C C . GLY B 1 90 ? -19.062 -9.594 7.078 1 91.31 90 GLY B C 1
ATOM 3096 O O . GLY B 1 90 ? -18.891 -8.68 7.883 1 91.31 90 GLY B O 1
ATOM 3097 N N . HIS B 1 91 ? -18.281 -9.977 6.117 1 93.56 91 HIS B N 1
ATOM 3098 C CA . HIS B 1 91 ? -17.031 -9.258 5.898 1 93.56 91 HIS B CA 1
ATOM 3099 C C . HIS B 1 91 ? -16.906 -8.781 4.457 1 93.56 91 HIS B C 1
ATOM 3101 O O . HIS B 1 91 ? -17.125 -9.555 3.521 1 93.56 91 HIS B O 1
ATOM 3107 N N . ILE B 1 92 ? -16.672 -7.477 4.32 1 95.94 92 ILE B N 1
ATOM 3108 C CA . ILE B 1 92 ? -16.531 -6.918 2.98 1 95.94 92 ILE B CA 1
ATOM 3109 C C . ILE B 1 92 ? -15.055 -6.594 2.719 1 95.94 92 ILE B C 1
ATOM 3111 O O . ILE B 1 92 ? -14.422 -5.883 3.5 1 95.94 92 ILE B O 1
ATOM 3115 N N . ARG B 1 93 ? -14.531 -7.145 1.669 1 97.62 93 ARG B N 1
ATOM 3116 C CA . ARG B 1 93 ? -13.18 -6.84 1.207 1 97.62 93 ARG B CA 1
ATOM 3117 C C . ARG B 1 93 ? -13.203 -5.754 0.135 1 97.62 93 ARG B C 1
ATOM 3119 O O . ARG B 1 93 ? -13.727 -5.969 -0.962 1 97.62 93 ARG B O 1
ATOM 3126 N N . LEU B 1 94 ? -12.539 -4.582 0.452 1 98.06 94 LEU B N 1
ATOM 3127 C CA . LEU B 1 94 ? -12.516 -3.418 -0.427 1 98.06 94 LEU B CA 1
ATOM 3128 C C . LEU B 1 94 ? -11.094 -3.096 -0.859 1 98.06 94 LEU B C 1
ATOM 3130 O O . LEU B 1 94 ? -10.203 -2.941 -0.018 1 98.06 94 LEU B O 1
ATOM 3134 N N . ALA B 1 95 ? -10.852 -3.113 -2.145 1 98.44 95 ALA B N 1
ATOM 3135 C CA . ALA B 1 95 ? -9.586 -2.607 -2.674 1 98.44 95 ALA B CA 1
ATOM 3136 C C . ALA B 1 95 ? -9.742 -1.187 -3.209 1 98.44 95 ALA B C 1
ATOM 3138 O O . ALA B 1 95 ? -10.703 -0.89 -3.924 1 98.44 95 ALA B O 1
ATOM 3139 N N . VAL B 1 96 ? -8.75 -0.305 -2.852 1 98.06 96 VAL B N 1
ATOM 3140 C CA . VAL B 1 96 ? -8.93 1.119 -3.111 1 98.06 96 VAL B CA 1
ATOM 3141 C C . VAL B 1 96 ? -7.633 1.71 -3.66 1 98.06 96 VAL B C 1
ATOM 3143 O O . VAL B 1 96 ? -6.543 1.4 -3.166 1 98.06 96 VAL B O 1
ATOM 3146 N N . ILE B 1 97 ? -7.773 2.516 -4.68 1 96.69 97 ILE B N 1
ATOM 3147 C CA . ILE B 1 97 ? -6.598 3.209 -5.188 1 96.69 97 ILE B CA 1
ATOM 3148 C C . ILE B 1 97 ? -6.086 4.195 -4.141 1 96.69 97 ILE B C 1
ATOM 3150 O O . ILE B 1 97 ? -6.875 4.754 -3.373 1 96.69 97 ILE B O 1
ATOM 3154 N N . PRO B 1 98 ? -4.812 4.508 -4.176 1 95.81 98 PRO B N 1
ATOM 3155 C CA . PRO B 1 98 ? -4.195 5.297 -3.105 1 95.81 98 PRO B CA 1
ATOM 3156 C C . PRO B 1 98 ? -4.836 6.676 -2.945 1 95.81 98 PRO B C 1
ATOM 3158 O O . PRO B 1 98 ? -5.043 7.137 -1.82 1 95.81 98 PRO B O 1
ATOM 3161 N N . THR B 1 99 ? -5.25 7.328 -3.98 1 93.25 99 THR B N 1
ATOM 3162 C CA . THR B 1 99 ? -5.75 8.703 -3.92 1 93.25 99 THR B CA 1
ATOM 3163 C C . THR B 1 99 ? -7.145 8.742 -3.305 1 93.25 99 THR B C 1
ATOM 3165 O O . THR B 1 99 ? -7.629 9.805 -2.918 1 93.25 99 THR B O 1
ATOM 3168 N N . ALA B 1 100 ? -7.781 7.598 -3.186 1 94.5 100 ALA B N 1
ATOM 3169 C CA . ALA B 1 100 ? -9.164 7.566 -2.721 1 94.5 100 ALA B CA 1
ATOM 3170 C C . ALA B 1 100 ? -9.25 7.039 -1.292 1 94.5 100 ALA B C 1
ATOM 3172 O O . ALA B 1 100 ? -10.336 6.984 -0.708 1 94.5 100 ALA B O 1
ATOM 3173 N N . LEU B 1 101 ? -8.172 6.68 -0.698 1 95.25 101 LEU B N 1
ATOM 3174 C CA . LEU B 1 101 ? -8.156 5.996 0.59 1 95.25 101 LEU B CA 1
ATOM 3175 C C . LEU B 1 101 ? -8.797 6.859 1.672 1 95.25 101 LEU B C 1
ATOM 3177 O O . LEU B 1 101 ? -9.539 6.355 2.521 1 95.25 101 LEU B O 1
ATOM 3181 N N . ALA B 1 102 ? -8.547 8.133 1.635 1 91.62 102 ALA B N 1
ATOM 3182 C CA . ALA B 1 102 ? -9.023 9.039 2.676 1 91.62 102 ALA B CA 1
ATOM 3183 C C . ALA B 1 102 ? -10.539 9.211 2.594 1 91.62 102 ALA B C 1
ATOM 3185 O O . ALA B 1 102 ? -11.164 9.719 3.531 1 91.62 102 ALA B O 1
ATOM 3186 N N . MET B 1 103 ? -11.164 8.758 1.526 1 91.75 103 MET B N 1
ATOM 3187 C CA . MET B 1 103 ? -12.602 8.953 1.309 1 91.75 103 MET B CA 1
ATOM 3188 C C . MET B 1 103 ? -13.391 7.723 1.734 1 91.75 103 MET B C 1
ATOM 3190 O O . MET B 1 103 ? -14.617 7.754 1.774 1 91.75 103 MET B O 1
ATOM 3194 N N . VAL B 1 104 ? -12.75 6.691 2.146 1 95.31 104 VAL B N 1
ATOM 3195 C CA . VAL B 1 104 ? -13.367 5.395 2.4 1 95.31 104 VAL B CA 1
ATOM 3196 C C . VAL B 1 104 ? -14.383 5.52 3.535 1 95.31 104 VAL B C 1
ATOM 3198 O O . VAL B 1 104 ? -15.461 4.922 3.48 1 95.31 104 VAL B O 1
ATOM 3201 N N . PRO B 1 105 ? -14.086 6.34 4.566 1 94.25 105 PRO B N 1
ATOM 3202 C CA . PRO B 1 105 ? -15.047 6.43 5.668 1 94.25 105 PRO B CA 1
ATOM 3203 C C . PRO B 1 105 ? -16.406 6.977 5.227 1 94.25 105 PRO B C 1
ATOM 3205 O O . PRO B 1 105 ? -17.422 6.691 5.859 1 94.25 105 PRO B O 1
ATOM 3208 N N . ARG B 1 106 ? -16.406 7.734 4.172 1 91 106 ARG B N 1
ATOM 3209 C CA . ARG B 1 106 ? -17.688 8.258 3.678 1 91 106 ARG B CA 1
ATOM 3210 C C . ARG B 1 106 ? -18.656 7.129 3.346 1 91 106 ARG B C 1
ATOM 3212 O O . ARG B 1 106 ? -19.875 7.309 3.408 1 91 106 ARG B O 1
ATOM 3219 N N . LEU B 1 107 ? -18.109 6.039 3.035 1 94.38 107 LEU B N 1
ATOM 3220 C CA . LEU B 1 107 ? -18.906 4.867 2.705 1 94.38 107 LEU B CA 1
ATOM 3221 C C . LEU B 1 107 ? -19.047 3.943 3.912 1 94.38 107 LEU B C 1
ATOM 3223 O O . LEU B 1 107 ? -20.156 3.537 4.266 1 94.38 107 LEU B O 1
ATOM 3227 N N . THR B 1 108 ? -18 3.639 4.613 1 96.44 108 THR B N 1
ATOM 3228 C CA . THR B 1 108 ? -17.969 2.598 5.633 1 96.44 108 THR B CA 1
ATOM 3229 C C . THR B 1 108 ? -18.656 3.064 6.91 1 96.44 108 THR B C 1
ATOM 3231 O O . THR B 1 108 ? -19.266 2.26 7.625 1 96.44 108 THR B O 1
ATOM 3234 N N . GLU B 1 109 ? -18.516 4.359 7.215 1 94.5 109 GLU B N 1
ATOM 3235 C CA . GLU B 1 109 ? -19.078 4.871 8.461 1 94.5 109 GLU B CA 1
ATOM 3236 C C . GLU B 1 109 ? -20.594 4.66 8.516 1 94.5 109 GLU B C 1
ATOM 3238 O O . GLU B 1 109 ? -21.094 4.008 9.438 1 94.5 109 GLU B O 1
ATOM 3243 N N . SER B 1 110 ? -21.297 5.172 7.52 1 92.56 110 SER B N 1
ATOM 3244 C CA . SER B 1 110 ? -22.75 5.031 7.48 1 92.56 110 SER B CA 1
ATOM 3245 C C . SER B 1 110 ? -23.156 3.574 7.289 1 92.56 110 SER B C 1
ATOM 3247 O O . SER B 1 110 ? -24.156 3.123 7.867 1 92.56 110 SER B O 1
ATOM 3249 N N . PHE B 1 111 ? -22.453 2.863 6.582 1 95.69 111 PHE B N 1
ATOM 3250 C CA . PHE B 1 111 ? -22.75 1.465 6.309 1 95.69 111 PHE B CA 1
ATOM 3251 C C . PHE B 1 111 ? -22.719 0.644 7.594 1 95.69 111 PHE B C 1
ATOM 3253 O O . PHE B 1 111 ? -23.641 -0.119 7.875 1 95.69 111 PHE B O 1
ATOM 3260 N N . GLN B 1 112 ? -21.656 0.804 8.336 1 94.38 112 GLN B N 1
ATOM 3261 C CA . GLN B 1 112 ? -21.516 0.013 9.555 1 94.38 112 GLN B CA 1
ATOM 3262 C C . GLN B 1 112 ? -22.453 0.5 10.648 1 94.38 112 GLN B C 1
ATOM 3264 O O . GLN B 1 112 ? -22.781 -0.251 11.57 1 94.38 112 GLN B O 1
ATOM 3269 N N . ALA B 1 113 ? -22.859 1.789 10.609 1 93.44 113 ALA B N 1
ATOM 3270 C CA . ALA B 1 113 ? -23.891 2.273 11.531 1 93.44 113 ALA B CA 1
ATOM 3271 C C . ALA B 1 113 ? -25.203 1.539 11.305 1 93.44 113 ALA B C 1
ATOM 3273 O O . ALA B 1 113 ? -25.906 1.202 12.266 1 93.44 113 ALA B O 1
ATOM 3274 N N . ARG B 1 114 ? -25.531 1.26 10.086 1 92 114 ARG B N 1
ATOM 3275 C CA . ARG B 1 114 ? -26.75 0.568 9.719 1 92 114 ARG B CA 1
ATOM 3276 C C . ARG B 1 114 ? -26.609 -0.941 9.883 1 92 114 ARG B C 1
ATOM 3278 O O . ARG B 1 114 ? -27.594 -1.641 10.148 1 92 114 ARG B O 1
ATOM 3285 N N . HIS B 1 115 ? -25.422 -1.413 9.695 1 93.62 115 HIS B N 1
ATOM 3286 C CA . HIS B 1 115 ? -25.141 -2.842 9.773 1 93.62 115 HIS B CA 1
ATOM 3287 C C . HIS B 1 115 ? -23.953 -3.125 10.688 1 93.62 115 HIS B C 1
ATOM 3289 O O . HIS B 1 115 ? -22.875 -3.467 10.211 1 93.62 115 HIS B O 1
ATOM 3295 N N . PRO B 1 116 ? -24.156 -3.164 11.93 1 92.12 116 PRO B N 1
ATOM 3296 C CA . PRO B 1 116 ? -23.062 -3.223 12.906 1 92.12 116 PRO B CA 1
ATOM 3297 C C . PRO B 1 116 ? -22.312 -4.551 12.867 1 92.12 116 PRO B C 1
ATOM 3299 O O . PRO B 1 116 ? -21.172 -4.637 13.359 1 92.12 116 PRO B O 1
ATOM 3302 N N . ASP B 1 117 ? -22.922 -5.555 12.234 1 91.81 117 ASP B N 1
ATOM 3303 C CA . ASP B 1 117 ? -22.281 -6.871 12.234 1 91.81 117 ASP B CA 1
ATOM 3304 C C . ASP B 1 117 ? -21.453 -7.074 10.969 1 91.81 117 ASP B C 1
ATOM 3306 O O . ASP B 1 117 ? -20.953 -8.172 10.727 1 91.81 117 ASP B O 1
ATOM 3310 N N . VAL B 1 118 ? -21.312 -6 10.211 1 94.56 118 VAL B N 1
ATOM 3311 C CA . VAL B 1 118 ? -20.469 -6.059 9.016 1 94.56 118 VAL B CA 1
ATOM 3312 C C . VAL B 1 118 ? -19.109 -5.453 9.312 1 94.56 118 VAL B C 1
ATOM 3314 O O . VAL B 1 118 ? -19 -4.402 9.953 1 94.56 118 VAL B O 1
ATOM 3317 N N . THR B 1 119 ? -18.094 -6.191 8.953 1 96.06 119 THR B N 1
ATOM 3318 C CA . THR B 1 119 ? -16.719 -5.703 9.102 1 96.06 119 THR B CA 1
ATOM 3319 C C . THR B 1 119 ? -16.078 -5.473 7.734 1 96.06 119 THR B C 1
ATOM 3321 O O . THR B 1 119 ? -16.594 -5.945 6.715 1 96.06 119 THR B O 1
ATOM 3324 N N . PHE B 1 120 ? -15 -4.625 7.699 1 97.62 120 PHE B N 1
ATOM 3325 C CA . PHE B 1 120 ? -14.344 -4.285 6.441 1 97.62 120 PHE B CA 1
ATOM 3326 C C . PHE B 1 120 ? -12.859 -4.617 6.496 1 97.62 120 PHE B C 1
ATOM 3328 O O . PHE B 1 120 ? -12.211 -4.441 7.531 1 97.62 120 PHE B O 1
ATOM 3335 N N . SER B 1 121 ? -12.352 -5.109 5.43 1 98.06 121 SER B N 1
ATOM 3336 C CA . SER B 1 121 ? -10.938 -5.035 5.078 1 98.06 121 SER B CA 1
ATOM 3337 C C . SER B 1 121 ? -10.719 -4.113 3.883 1 98.06 121 SER B C 1
ATOM 3339 O O . SER B 1 121 ? -11.273 -4.336 2.809 1 98.06 121 SER B O 1
ATOM 3341 N N . VAL B 1 122 ? -9.945 -3.064 4.082 1 98.38 122 VAL B N 1
ATOM 3342 C CA . VAL B 1 122 ? -9.664 -2.082 3.037 1 98.38 122 VAL B CA 1
ATOM 3343 C C . VAL B 1 122 ? -8.188 -2.133 2.664 1 98.38 122 VAL B C 1
ATOM 3345 O O . VAL B 1 122 ? -7.316 -1.885 3.504 1 98.38 122 VAL B O 1
ATOM 3348 N N . THR B 1 123 ? -7.934 -2.41 1.418 1 98 123 THR B N 1
ATOM 3349 C CA . THR B 1 123 ? -6.539 -2.521 1.002 1 98 123 THR B CA 1
ATOM 3350 C C . THR B 1 123 ? -6.223 -1.511 -0.097 1 98 123 THR B C 1
ATOM 3352 O O . THR B 1 123 ? -7.043 -1.272 -0.985 1 98 123 THR B O 1
ATOM 3355 N N . SER B 1 124 ? -5.055 -0.884 0.005 1 97.88 124 SER B N 1
ATOM 3356 C CA . SER B 1 124 ? -4.531 -0.019 -1.046 1 97.88 124 SER B CA 1
ATOM 3357 C C . SER B 1 124 ? -3.977 -0.836 -2.209 1 97.88 124 SER B C 1
ATOM 3359 O O . SER B 1 124 ? -3.109 -1.689 -2.018 1 97.88 124 SER B O 1
ATOM 3361 N N . ARG B 1 125 ? -4.52 -0.584 -3.391 1 97.06 125 ARG B N 1
ATOM 3362 C CA . ARG B 1 125 ? -4.141 -1.321 -4.594 1 97.06 125 ARG B CA 1
ATOM 3363 C C . ARG B 1 125 ? -4.102 -0.404 -5.809 1 97.06 125 ARG B C 1
ATOM 3365 O O . ARG B 1 125 ? -4.723 0.662 -5.809 1 97.06 125 ARG B O 1
ATOM 3372 N N . THR B 1 126 ? -3.336 -0.821 -6.828 1 95.75 126 THR B N 1
ATOM 3373 C CA . THR B 1 126 ? -3.412 -0.135 -8.117 1 95.75 126 THR B CA 1
ATOM 3374 C C . THR B 1 126 ? -4.75 -0.408 -8.797 1 95.75 126 THR B C 1
ATOM 3376 O O . THR B 1 126 ? -5.438 -1.377 -8.461 1 95.75 126 THR B O 1
ATOM 3379 N N . SER B 1 127 ? -5.023 0.444 -9.742 1 95.12 127 SER B N 1
ATOM 3380 C CA . SER B 1 127 ? -6.258 0.256 -10.492 1 95.12 127 SER B CA 1
ATOM 3381 C C . SER B 1 127 ? -6.285 -1.104 -11.188 1 95.12 127 SER B C 1
ATOM 3383 O O . SER B 1 127 ? -7.32 -1.772 -11.211 1 95.12 127 SER B O 1
ATOM 3385 N N . LEU B 1 128 ? -5.188 -1.549 -11.727 1 92.38 128 LEU B N 1
ATOM 3386 C CA . LEU B 1 128 ? -5.098 -2.842 -12.398 1 92.38 128 LEU B CA 1
ATOM 3387 C C . LEU B 1 128 ? -5.316 -3.982 -11.414 1 92.38 128 LEU B C 1
ATOM 3389 O O . LEU B 1 128 ? -6.016 -4.949 -11.719 1 92.38 128 LEU B O 1
ATOM 3393 N N . GLN B 1 129 ? -4.742 -3.869 -10.273 1 93.56 129 GLN B N 1
ATOM 3394 C CA . GLN B 1 129 ? -4.93 -4.883 -9.242 1 93.56 129 GLN B CA 1
ATOM 3395 C C . GLN B 1 129 ? -6.387 -4.949 -8.797 1 93.56 129 GLN B C 1
ATOM 3397 O O . GLN B 1 129 ? -6.918 -6.035 -8.555 1 93.56 129 GLN B O 1
ATOM 3402 N N . VAL B 1 130 ? -7.016 -3.832 -8.641 1 95.94 130 VAL B N 1
ATOM 3403 C CA . VAL B 1 130 ? -8.422 -3.783 -8.242 1 95.94 130 VAL B CA 1
ATOM 3404 C C . VAL B 1 130 ? -9.266 -4.59 -9.227 1 95.94 130 VAL B C 1
ATOM 3406 O O . VAL B 1 130 ? -10.047 -5.453 -8.82 1 95.94 130 VAL B O 1
ATOM 3409 N N . LEU B 1 131 ? -9.07 -4.371 -10.477 1 91.62 131 LEU B N 1
ATOM 3410 C CA . LEU B 1 131 ? -9.852 -5.055 -11.5 1 91.62 131 LEU B CA 1
ATOM 3411 C C . LEU B 1 131 ? -9.555 -6.551 -11.508 1 91.62 131 LEU B C 1
ATOM 3413 O O . LEU B 1 131 ? -10.469 -7.371 -11.578 1 91.62 131 LEU B O 1
ATOM 3417 N N . GLY B 1 132 ? -8.297 -6.855 -11.43 1 88.81 132 GLY B N 1
ATOM 3418 C CA . GLY B 1 132 ? -7.922 -8.258 -11.375 1 88.81 132 GLY B CA 1
ATOM 3419 C C . GLY B 1 132 ? -8.5 -8.984 -10.172 1 88.81 132 GLY B C 1
ATOM 3420 O O . GLY B 1 132 ? -8.953 -10.125 -10.281 1 88.81 132 GLY B O 1
ATOM 3421 N N . GLN B 1 133 ? -8.516 -8.367 -9.055 1 92.44 133 GLN B N 1
ATOM 3422 C CA . GLN B 1 133 ? -9 -8.977 -7.82 1 92.44 133 GLN B CA 1
ATOM 3423 C C . GLN B 1 133 ? -10.516 -9.141 -7.848 1 92.44 133 GLN B C 1
ATOM 3425 O O . GLN B 1 133 ? -11.055 -10.078 -7.254 1 92.44 133 GLN B O 1
ATOM 3430 N N . ILE B 1 134 ? -11.211 -8.242 -8.484 1 89.75 134 ILE B N 1
ATOM 3431 C CA . ILE B 1 134 ? -12.648 -8.398 -8.68 1 89.75 134 ILE B CA 1
ATOM 3432 C C . ILE B 1 134 ? -12.93 -9.625 -9.531 1 89.75 134 ILE B C 1
ATOM 3434 O O . ILE B 1 134 ? -13.773 -10.453 -9.188 1 89.75 134 ILE B O 1
ATOM 3438 N N . GLU B 1 135 ? -12.227 -9.773 -10.562 1 82.75 135 GLU B N 1
ATOM 3439 C CA . GLU B 1 135 ? -12.406 -10.883 -11.5 1 82.75 135 GLU B CA 1
ATOM 3440 C C . GLU B 1 135 ? -12.133 -12.219 -10.82 1 82.75 135 GLU B C 1
ATOM 3442 O O . GLU B 1 135 ? -12.812 -13.211 -11.094 1 82.75 135 GLU B O 1
ATOM 3447 N N . ASN B 1 136 ? -11.133 -12.172 -9.953 1 81.75 136 ASN B N 1
ATOM 3448 C CA . ASN B 1 136 ? -10.711 -13.398 -9.289 1 81.75 136 ASN B CA 1
ATOM 3449 C C . ASN B 1 136 ? -11.461 -13.609 -7.977 1 81.75 136 ASN B C 1
ATOM 3451 O O . ASN B 1 136 ? -11.141 -14.523 -7.211 1 81.75 136 ASN B O 1
ATOM 3455 N N . LEU B 1 137 ? -12.391 -12.805 -7.684 1 84.56 137 LEU B N 1
ATOM 3456 C CA . LEU B 1 137 ? -13.258 -12.906 -6.512 1 84.56 137 LEU B CA 1
ATOM 3457 C C . LEU B 1 137 ? -12.438 -12.812 -5.227 1 84.56 137 LEU B C 1
ATOM 3459 O O . LEU B 1 137 ? -12.766 -13.461 -4.23 1 84.56 137 LEU B O 1
ATOM 3463 N N . GLU B 1 138 ? -11.344 -12.039 -5.367 1 90.38 138 GLU B N 1
ATOM 3464 C CA . GLU B 1 138 ? -10.477 -11.852 -4.207 1 90.38 138 GLU B CA 1
ATOM 3465 C C . GLU B 1 138 ? -10.953 -10.695 -3.338 1 90.38 138 GLU B C 1
ATOM 3467 O O . GLU B 1 138 ? -10.562 -10.586 -2.176 1 90.38 138 GLU B O 1
ATOM 3472 N N . ILE B 1 139 ? -11.734 -9.828 -3.949 1 94.69 139 ILE B N 1
ATOM 3473 C CA . ILE B 1 139 ? -12.367 -8.727 -3.232 1 94.69 139 ILE B CA 1
ATOM 3474 C C . ILE B 1 139 ? -13.852 -8.656 -3.604 1 94.69 139 ILE B C 1
ATOM 3476 O O . ILE B 1 139 ? -14.281 -9.273 -4.574 1 94.69 139 ILE B O 1
ATOM 3480 N N . ASP B 1 140 ? -14.586 -7.977 -2.768 1 94.06 140 ASP B N 1
ATOM 3481 C CA . ASP B 1 140 ? -16.016 -7.848 -2.986 1 94.06 140 ASP B CA 1
ATOM 3482 C C . ASP B 1 140 ? -16.344 -6.613 -3.824 1 94.06 140 ASP B C 1
ATOM 3484 O O . ASP B 1 140 ? -17.312 -6.605 -4.582 1 94.06 140 ASP B O 1
ATOM 3488 N N . ALA B 1 141 ? -15.539 -5.57 -3.643 1 96.81 141 ALA B N 1
ATOM 3489 C CA . ALA B 1 141 ? -15.695 -4.332 -4.395 1 96.81 141 ALA B CA 1
ATOM 3490 C C . ALA B 1 141 ? -14.398 -3.529 -4.41 1 96.81 141 ALA B C 1
ATOM 3492 O O . ALA B 1 141 ? -13.469 -3.836 -3.662 1 96.81 141 ALA B O 1
ATOM 3493 N N . GLY B 1 142 ? -14.367 -2.604 -5.312 1 97.69 142 GLY B N 1
ATOM 3494 C CA . GLY B 1 142 ? -13.219 -1.712 -5.406 1 97.69 142 GLY B CA 1
ATOM 3495 C C . GLY B 1 142 ? -13.609 -0.257 -5.586 1 97.69 142 GLY B C 1
ATOM 3496 O O . GLY B 1 142 ? -14.758 0.047 -5.93 1 97.69 142 GLY B O 1
ATOM 3497 N N . ILE B 1 143 ? -12.727 0.644 -5.223 1 97.19 143 ILE B N 1
ATOM 3498 C CA . ILE B 1 143 ? -12.844 2.059 -5.555 1 97.19 143 ILE B CA 1
ATOM 3499 C C . ILE B 1 143 ? -11.695 2.475 -6.465 1 97.19 143 ILE B C 1
ATOM 3501 O O . ILE B 1 143 ? -10.523 2.381 -6.082 1 97.19 143 ILE B O 1
ATOM 3505 N N . SER B 1 144 ? -12.055 2.848 -7.672 1 96.62 144 SER B N 1
ATOM 3506 C CA . SER B 1 144 ? -11.055 3.188 -8.68 1 96.62 144 SER B CA 1
ATOM 3507 C C . SER B 1 144 ? -11.578 4.234 -9.648 1 96.62 144 SER B C 1
ATOM 3509 O O . SER B 1 144 ? -12.703 4.715 -9.5 1 96.62 144 SER B O 1
ATOM 3511 N N . TYR B 1 145 ? -10.672 4.637 -10.547 1 95.12 145 TYR B N 1
ATOM 3512 C CA . TYR B 1 145 ? -11.086 5.539 -11.617 1 95.12 145 TYR B CA 1
ATOM 3513 C C . TYR B 1 145 ? -12.094 4.867 -12.531 1 95.12 145 TYR B C 1
ATOM 3515 O O . TYR B 1 145 ? -11.961 3.688 -12.859 1 95.12 145 TYR B O 1
ATOM 3523 N N . LEU B 1 146 ? -13.094 5.59 -12.93 1 93.94 146 LEU B N 1
ATOM 3524 C CA . LEU B 1 146 ? -14.133 5.043 -13.797 1 93.94 146 LEU B CA 1
ATOM 3525 C C . LEU B 1 146 ? -13.891 5.445 -15.25 1 93.94 146 LEU B C 1
ATOM 3527 O O . LEU B 1 146 ? -14.539 4.922 -16.156 1 93.94 146 LEU B O 1
ATOM 3531 N N . ASP B 1 147 ? -12.945 6.32 -15.375 1 85.62 147 ASP B N 1
ATOM 3532 C CA . ASP B 1 147 ? -12.664 6.762 -16.734 1 85.62 147 ASP B CA 1
ATOM 3533 C C . ASP B 1 147 ? -11.219 6.473 -17.125 1 85.62 147 ASP B C 1
ATOM 3535 O O . ASP B 1 147 ? -10.461 5.902 -16.344 1 85.62 147 ASP B O 1
ATOM 3539 N N . ASN B 1 148 ? -10.867 6.605 -18.422 1 72.31 148 ASN B N 1
ATOM 3540 C CA . ASN B 1 148 ? -9.523 6.586 -19 1 72.31 148 ASN B CA 1
ATOM 3541 C C . ASN B 1 148 ? -9.07 5.164 -19.328 1 72.31 148 ASN B C 1
ATOM 3543 O O . ASN B 1 148 ? -8.312 4.949 -20.266 1 72.31 148 ASN B O 1
ATOM 3547 N N . GLU B 1 149 ? -9.508 4.219 -18.453 1 73.94 149 GLU B N 1
ATOM 3548 C CA . GLU B 1 149 ? -9.086 2.846 -18.703 1 73.94 149 GLU B CA 1
ATOM 3549 C C . GLU B 1 149 ? -10.281 1.896 -18.703 1 73.94 149 GLU B C 1
ATOM 3551 O O . GLU B 1 149 ? -11.258 2.119 -17.969 1 73.94 149 GLU B O 1
ATOM 3556 N N . PRO B 1 150 ? -10.156 0.931 -19.594 1 79.75 150 PRO B N 1
ATOM 3557 C CA . PRO B 1 150 ? -11.266 -0.021 -19.656 1 79.75 150 PRO B CA 1
ATOM 3558 C C . PRO B 1 150 ? -11.484 -0.755 -18.328 1 79.75 150 PRO B C 1
ATOM 3560 O O . PRO B 1 150 ? -10.523 -1.2 -17.703 1 79.75 150 PRO B O 1
ATOM 3563 N N . LEU B 1 151 ? -12.703 -0.841 -17.969 1 83.5 151 LEU B N 1
ATOM 3564 C CA . LEU B 1 151 ? -13.047 -1.514 -16.734 1 83.5 151 LEU B CA 1
ATOM 3565 C C . LEU B 1 151 ? -13.508 -2.943 -16.984 1 83.5 151 LEU B C 1
ATOM 3567 O O . LEU B 1 151 ? -13.5 -3.779 -16.078 1 83.5 151 LEU B O 1
ATOM 3571 N N . GLY B 1 152 ? -13.828 -3.219 -18.141 1 80.69 152 GLY B N 1
ATOM 3572 C CA . GLY B 1 152 ? -14.43 -4.512 -18.422 1 80.69 152 GLY B CA 1
ATOM 3573 C C . GLY B 1 152 ? -15.867 -4.617 -17.969 1 80.69 152 GLY B C 1
ATOM 3574 O O . GLY B 1 152 ? -16.625 -3.652 -18.062 1 80.69 152 GLY B O 1
ATOM 3575 N N . ARG B 1 153 ? -16.312 -5.879 -17.641 1 82.06 153 ARG B N 1
ATOM 3576 C CA . ARG B 1 153 ? -17.688 -6.129 -17.203 1 82.06 153 ARG B CA 1
ATOM 3577 C C . ARG B 1 153 ? -17.828 -5.938 -15.703 1 82.06 153 ARG B C 1
ATOM 3579 O O . ARG B 1 153 ? -17.688 -6.887 -14.93 1 82.06 153 ARG B O 1
ATOM 3586 N N . VAL B 1 154 ? -18.109 -4.68 -15.352 1 90 154 VAL B N 1
ATOM 3587 C CA . VAL B 1 154 ? -18.266 -4.383 -13.938 1 90 154 VAL B CA 1
ATOM 3588 C C . VAL B 1 154 ? -19.469 -3.455 -13.734 1 90 154 VAL B C 1
ATOM 3590 O O . VAL B 1 154 ? -19.891 -2.766 -14.672 1 90 154 VAL B O 1
ATOM 3593 N N . THR B 1 155 ? -20.062 -3.537 -12.594 1 92.25 155 THR B N 1
ATOM 3594 C CA . THR B 1 155 ? -21.016 -2.541 -12.125 1 92.25 155 THR B CA 1
ATOM 3595 C C . THR B 1 155 ? -20.297 -1.368 -11.461 1 92.25 155 THR B C 1
ATOM 3597 O O . THR B 1 155 ? -19.344 -1.565 -10.711 1 92.25 155 THR B O 1
ATOM 3600 N N . THR B 1 156 ? -20.734 -0.186 -11.844 1 94.25 156 THR B N 1
ATOM 3601 C CA . THR B 1 156 ? -20.047 0.979 -11.289 1 94.25 156 THR B CA 1
ATOM 3602 C C . THR B 1 156 ? -21.047 1.944 -10.656 1 94.25 156 THR B C 1
ATOM 3604 O O . THR B 1 156 ? -22.203 2.008 -11.078 1 94.25 156 THR B O 1
ATOM 3607 N N . VAL B 1 157 ? -20.656 2.674 -9.609 1 95.12 157 VAL B N 1
ATOM 3608 C CA . VAL B 1 157 ? -21.359 3.797 -9 1 95.12 157 VAL B CA 1
ATOM 3609 C C . VAL B 1 157 ? -20.406 4.977 -8.836 1 95.12 157 VAL B C 1
ATOM 3611 O O . VAL B 1 157 ? -19.469 4.922 -8.031 1 95.12 157 VAL B O 1
ATOM 3614 N N . PRO B 1 158 ? -20.641 6.078 -9.594 1 94.94 158 PRO B N 1
ATOM 3615 C CA . PRO B 1 158 ? -19.797 7.254 -9.398 1 94.94 158 PRO B CA 1
ATOM 3616 C C . PRO B 1 158 ? -19.891 7.816 -7.977 1 94.94 158 PRO B C 1
ATOM 3618 O O . PRO B 1 158 ? -20.984 7.895 -7.414 1 94.94 158 PRO B O 1
ATOM 3621 N N . LEU B 1 159 ? -18.75 8.133 -7.402 1 94.25 159 LEU B N 1
ATOM 3622 C CA . LEU B 1 159 ? -18.734 8.672 -6.047 1 94.25 159 LEU B CA 1
ATOM 3623 C C . LEU B 1 159 ? -18.359 10.148 -6.055 1 94.25 159 LEU B C 1
ATOM 3625 O O . LEU B 1 159 ? -19.016 10.969 -5.41 1 94.25 159 LEU B O 1
ATOM 3629 N N . TYR B 1 160 ? -17.266 10.516 -6.719 1 91.19 160 TYR B N 1
ATOM 3630 C CA . TYR B 1 160 ? -16.812 11.906 -6.793 1 91.19 160 TYR B CA 1
ATOM 3631 C C . TYR B 1 160 ? -15.844 12.109 -7.945 1 91.19 160 TYR B C 1
ATOM 3633 O O . TYR B 1 160 ? -15.406 11.141 -8.57 1 91.19 160 TYR B O 1
ATOM 3641 N N . SER B 1 161 ? -15.555 13.375 -8.203 1 91.75 161 SER B N 1
ATOM 3642 C CA . SER B 1 161 ? -14.562 13.734 -9.211 1 91.75 161 SER B CA 1
ATOM 3643 C C . SER B 1 161 ? -13.312 14.328 -8.562 1 91.75 161 SER B C 1
ATOM 3645 O O . SER B 1 161 ? -13.414 15.102 -7.609 1 91.75 161 SER B O 1
ATOM 3647 N N . GLU B 1 162 ? -12.156 13.898 -9.164 1 89.56 162 GLU B N 1
ATOM 3648 C CA . GLU B 1 162 ? -10.883 14.422 -8.688 1 89.56 162 GLU B CA 1
ATOM 3649 C C . GLU B 1 162 ? -10.352 15.508 -9.625 1 89.56 162 GLU B C 1
ATOM 3651 O O . GLU B 1 162 ? -10.406 15.359 -10.844 1 89.56 162 GLU B O 1
ATOM 3656 N N . ARG B 1 163 ? -9.969 16.625 -8.969 1 92 163 ARG B N 1
ATOM 3657 C CA . ARG B 1 163 ? -9.242 17.672 -9.672 1 92 163 ARG B CA 1
ATOM 3658 C C . ARG B 1 163 ? -7.812 17.797 -9.156 1 92 163 ARG B C 1
ATOM 3660 O O . ARG B 1 163 ? -7.574 17.703 -7.949 1 92 163 ARG B O 1
ATOM 3667 N N . TYR B 1 164 ? -6.891 18.016 -10.109 1 93.12 164 TYR B N 1
ATOM 3668 C CA . TYR B 1 164 ? -5.48 17.969 -9.734 1 93.12 164 TYR B CA 1
ATOM 3669 C C . TYR B 1 164 ? -4.98 19.344 -9.312 1 93.12 164 TYR B C 1
ATOM 3671 O O . TYR B 1 164 ? -5.32 20.359 -9.945 1 93.12 164 TYR B O 1
ATOM 3679 N N . HIS B 1 165 ? -4.219 19.359 -8.289 1 95.25 165 HIS B N 1
ATOM 3680 C CA . HIS B 1 165 ? -3.621 20.562 -7.711 1 95.25 165 HIS B CA 1
ATOM 3681 C C . HIS B 1 165 ? -2.131 20.359 -7.453 1 95.25 165 HIS B C 1
ATOM 3683 O O . HIS B 1 165 ? -1.677 19.234 -7.242 1 95.25 165 HIS B O 1
ATOM 3689 N N . LEU B 1 166 ? -1.451 21.484 -7.586 1 96.69 166 LEU B N 1
ATOM 3690 C CA . LEU B 1 166 ? -0.094 21.531 -7.055 1 96.69 166 LEU B CA 1
ATOM 3691 C C . LEU B 1 166 ? -0.109 21.656 -5.531 1 96.69 166 LEU B C 1
ATOM 3693 O O . LEU B 1 166 ? -0.778 22.531 -4.98 1 96.69 166 LEU B O 1
ATOM 3697 N N . ILE B 1 167 ? 0.532 20.75 -4.891 1 95.12 167 ILE B N 1
ATOM 3698 C CA . ILE B 1 167 ? 0.725 20.828 -3.447 1 95.12 167 ILE B CA 1
ATOM 3699 C C . ILE B 1 167 ? 2.191 21.109 -3.135 1 95.12 167 ILE B C 1
ATOM 3701 O O . ILE B 1 167 ? 3.076 20.344 -3.51 1 95.12 167 ILE B O 1
ATOM 3705 N N . THR B 1 168 ? 2.396 22.203 -2.459 1 95.5 168 THR B N 1
ATOM 3706 C CA . THR B 1 168 ? 3.762 22.625 -2.162 1 95.5 168 THR B CA 1
ATOM 3707 C C . THR B 1 168 ? 3.812 23.422 -0.861 1 95.5 168 THR B C 1
ATOM 3709 O O . THR B 1 168 ? 2.773 23.812 -0.32 1 95.5 168 THR B O 1
ATOM 3712 N N . ALA B 1 169 ? 5.016 23.547 -0.282 1 93.12 169 ALA B N 1
ATOM 3713 C CA . ALA B 1 169 ? 5.191 24.344 0.931 1 93.12 169 ALA B CA 1
ATOM 3714 C C . ALA B 1 169 ? 5.148 25.844 0.621 1 93.12 169 ALA B C 1
ATOM 3716 O O . ALA B 1 169 ? 5.5 26.266 -0.483 1 93.12 169 ALA B O 1
ATOM 3717 N N . GLY B 1 170 ? 4.715 26.562 1.623 1 92.25 170 GLY B N 1
ATOM 3718 C CA . GLY B 1 170 ? 4.785 28.016 1.489 1 92.25 170 GLY B CA 1
ATOM 3719 C C . GLY B 1 170 ? 6.199 28.531 1.296 1 92.25 170 GLY B C 1
ATOM 3720 O O . GLY B 1 170 ? 7.152 27.953 1.825 1 92.25 170 GLY B O 1
ATOM 3721 N N . GLY B 1 171 ? 6.328 29.609 0.512 1 91.75 171 GLY B N 1
ATOM 3722 C CA . GLY B 1 171 ? 7.633 30.203 0.318 1 91.75 171 GLY B CA 1
ATOM 3723 C C . GLY B 1 171 ? 8.453 29.531 -0.758 1 91.75 171 GLY B C 1
ATOM 3724 O O . GLY B 1 171 ? 9.617 29.875 -0.983 1 91.75 171 GLY B O 1
ATOM 3725 N N . THR B 1 172 ? 7.891 28.531 -1.396 1 93.25 172 THR B N 1
ATOM 3726 C CA . THR B 1 172 ? 8.578 27.828 -2.469 1 93.25 172 THR B CA 1
ATOM 3727 C C . THR B 1 172 ? 8.102 28.312 -3.834 1 93.25 172 THR B C 1
ATOM 3729 O O . THR B 1 172 ? 7.121 29.062 -3.926 1 93.25 172 THR B O 1
ATOM 3732 N N . PRO B 1 173 ? 8.781 28 -4.84 1 93.5 173 PRO B N 1
ATOM 3733 C CA . PRO B 1 173 ? 8.375 28.453 -6.172 1 93.5 173 PRO B CA 1
ATOM 3734 C C . PRO B 1 173 ? 6.922 28.094 -6.496 1 93.5 173 PRO B C 1
ATOM 3736 O O . PRO B 1 173 ? 6.473 26.984 -6.199 1 93.5 173 PRO B O 1
ATOM 3739 N N . LEU B 1 174 ? 6.195 29.047 -7.031 1 96.06 174 LEU B N 1
ATOM 3740 C CA . LEU B 1 174 ? 4.832 28.922 -7.535 1 96.06 174 LEU B CA 1
ATOM 3741 C C . LEU B 1 174 ? 3.83 28.891 -6.391 1 96.06 174 LEU B C 1
ATOM 3743 O O . LEU B 1 174 ? 2.617 28.859 -6.617 1 96.06 174 LEU B O 1
ATOM 3747 N N . ALA B 1 175 ? 4.293 28.922 -5.148 1 95.12 175 ALA B N 1
ATOM 3748 C CA . ALA B 1 175 ? 3.43 28.734 -3.984 1 95.12 175 ALA B CA 1
ATOM 3749 C C . ALA B 1 175 ? 2.43 29.875 -3.85 1 95.12 175 ALA B C 1
ATOM 3751 O O . ALA B 1 175 ? 1.359 29.703 -3.26 1 95.12 175 ALA B O 1
ATOM 3752 N N . ASP B 1 176 ? 2.732 30.984 -4.422 1 94.44 176 ASP B N 1
ATOM 3753 C CA . ASP B 1 176 ? 1.891 32.156 -4.211 1 94.44 176 ASP B CA 1
ATOM 3754 C C . ASP B 1 176 ? 1.054 32.469 -5.449 1 94.44 176 ASP B C 1
ATOM 3756 O O . ASP B 1 176 ? 0.379 33.5 -5.512 1 94.44 176 ASP B O 1
ATOM 3760 N N . GLN B 1 177 ? 1.085 31.609 -6.355 1 96.44 177 GLN B N 1
ATOM 3761 C CA . GLN B 1 177 ? 0.293 31.797 -7.566 1 96.44 177 GLN B CA 1
ATOM 3762 C C . GLN B 1 177 ? -1.164 31.406 -7.336 1 96.44 177 GLN B C 1
ATOM 3764 O O . GLN B 1 177 ? -1.456 30.531 -6.523 1 96.44 177 GLN B O 1
ATOM 3769 N N . GLU B 1 178 ? -1.991 32.094 -8.023 1 96.19 178 GLU B N 1
ATOM 3770 C CA . GLU B 1 178 ? -3.408 31.734 -7.961 1 96.19 178 GLU B CA 1
ATOM 3771 C C . GLU B 1 178 ? -3.682 30.422 -8.68 1 96.19 178 GLU B C 1
ATOM 3773 O O . GLU B 1 178 ? -4.539 29.641 -8.258 1 96.19 178 GLU B O 1
ATOM 3778 N N . SER B 1 179 ? -3.029 30.25 -9.766 1 97.25 179 SER B N 1
ATOM 3779 C CA . SER B 1 179 ? -3.062 29.031 -10.562 1 97.25 179 SER B CA 1
ATOM 3780 C C . SER B 1 179 ? -1.736 28.797 -11.281 1 97.25 179 SER B C 1
ATOM 3782 O O . SER B 1 179 ? -0.938 29.719 -11.43 1 97.25 179 SER B O 1
ATOM 3784 N N . VAL B 1 180 ? -1.469 27.578 -11.625 1 97.94 180 VAL B N 1
ATOM 3785 C CA . VAL B 1 180 ? -0.25 27.219 -12.344 1 97.94 180 VAL B CA 1
ATOM 3786 C C . VAL B 1 180 ? -0.592 26.297 -13.523 1 97.94 180 VAL B C 1
ATOM 3788 O O . VAL B 1 180 ? -1.657 25.672 -13.539 1 97.94 180 VAL B O 1
ATOM 3791 N N . THR B 1 181 ? 0.282 26.266 -14.477 1 97.56 181 THR B N 1
ATOM 3792 C CA . THR B 1 181 ? 0.099 25.375 -15.617 1 97.56 181 THR B CA 1
ATOM 3793 C C . THR B 1 181 ? 0.887 24.078 -15.422 1 97.56 181 THR B C 1
ATOM 3795 O O . THR B 1 181 ? 1.809 24.031 -14.602 1 97.56 181 THR B O 1
ATOM 3798 N N . TRP B 1 182 ? 0.49 23.078 -16.203 1 97.44 182 TRP B N 1
ATOM 3799 C CA . TRP B 1 182 ? 1.218 21.812 -16.203 1 97.44 182 TRP B CA 1
ATOM 3800 C C . TRP B 1 182 ? 2.684 22.031 -16.562 1 97.44 182 TRP B C 1
ATOM 3802 O O . TRP B 1 182 ? 3.572 21.406 -15.977 1 97.44 182 TRP B O 1
ATOM 3812 N N . LYS B 1 183 ? 2.918 22.875 -17.484 1 96.94 183 LYS B N 1
ATOM 3813 C CA . LYS B 1 183 ? 4.277 23.188 -17.906 1 96.94 183 LYS B CA 1
ATOM 3814 C C . LYS B 1 183 ? 5.094 23.797 -16.766 1 96.94 183 LYS B C 1
ATOM 3816 O O . LYS B 1 183 ? 6.242 23.406 -16.547 1 96.94 183 LYS B O 1
ATOM 3821 N N . GLN B 1 184 ? 4.547 24.719 -16.078 1 97.12 184 GLN B N 1
ATOM 3822 C CA . GLN B 1 184 ? 5.23 25.359 -14.953 1 97.12 184 GLN B CA 1
ATOM 3823 C C . GLN B 1 184 ? 5.562 24.328 -13.867 1 97.12 184 GLN B C 1
ATOM 3825 O O . GLN B 1 184 ? 6.664 24.344 -13.32 1 97.12 184 GLN B O 1
ATOM 3830 N N . VAL B 1 185 ? 4.652 23.453 -13.609 1 97.62 185 VAL B N 1
ATOM 3831 C CA . VAL B 1 185 ? 4.77 22.469 -12.523 1 97.62 185 VAL B CA 1
ATOM 3832 C C . VAL B 1 185 ? 5.875 21.469 -12.852 1 97.62 185 VAL B C 1
ATOM 3834 O O . VAL B 1 185 ? 6.582 21 -11.953 1 97.62 185 VAL B O 1
ATOM 3837 N N . SER B 1 186 ? 6.047 21.188 -14.117 1 96.19 186 SER B N 1
ATOM 3838 C CA . SER B 1 186 ? 6.996 20.172 -14.547 1 96.19 186 SER B CA 1
ATOM 3839 C C . SER B 1 186 ? 8.43 20.562 -14.195 1 96.19 186 SER B C 1
ATOM 3841 O O . SER B 1 186 ? 9.32 19.703 -14.156 1 96.19 186 SER B O 1
ATOM 3843 N N . GLY B 1 187 ? 8.641 21.812 -13.93 1 95.62 187 GLY B N 1
ATOM 3844 C CA . GLY B 1 187 ? 9.984 22.281 -13.641 1 95.62 187 GLY B CA 1
ATOM 3845 C C . GLY B 1 187 ? 10.344 22.188 -12.172 1 95.62 187 GLY B C 1
ATOM 3846 O O . GLY B 1 187 ? 11.492 22.406 -11.789 1 95.62 187 GLY B O 1
ATOM 3847 N N . LEU B 1 188 ? 9.43 21.812 -11.359 1 97.06 188 LEU B N 1
ATOM 3848 C CA . LEU B 1 188 ? 9.641 21.719 -9.922 1 97.06 188 LEU B CA 1
ATOM 3849 C C . LEU B 1 188 ? 10.281 20.391 -9.539 1 97.06 188 LEU B C 1
ATOM 3851 O O . LEU B 1 188 ? 10.273 19.453 -10.328 1 97.06 188 LEU B O 1
ATOM 3855 N N . ARG B 1 189 ? 10.922 20.391 -8.344 1 96.75 189 ARG B N 1
ATOM 3856 C CA . ARG B 1 189 ? 11.336 19.125 -7.746 1 96.75 189 ARG B CA 1
ATOM 3857 C C . ARG B 1 189 ? 10.133 18.328 -7.258 1 96.75 189 ARG B C 1
ATOM 3859 O O . ARG B 1 189 ? 9.562 18.625 -6.211 1 96.75 189 ARG B O 1
ATOM 3866 N N . LEU B 1 190 ? 9.875 17.234 -8.023 1 97.94 190 LEU B N 1
ATOM 3867 C CA . LEU B 1 190 ? 8.594 16.578 -7.801 1 97.94 190 LEU B CA 1
ATOM 3868 C C . LEU B 1 190 ? 8.797 15.227 -7.121 1 97.94 190 LEU B C 1
ATOM 3870 O O . LEU B 1 190 ? 9.773 14.531 -7.391 1 97.94 190 LEU B O 1
ATOM 3874 N N . CYS B 1 191 ? 7.934 14.906 -6.215 1 98.19 191 CYS B N 1
ATOM 3875 C CA . CYS B 1 191 ? 7.664 13.539 -5.785 1 98.19 191 CYS B CA 1
ATOM 3876 C C . CYS B 1 191 ? 6.289 13.078 -6.254 1 98.19 191 CYS B C 1
ATOM 3878 O O . CYS B 1 191 ? 5.297 13.773 -6.055 1 98.19 191 CYS B O 1
ATOM 3880 N N . LEU B 1 192 ? 6.23 11.945 -6.945 1 98.31 192 LEU B N 1
ATOM 3881 C CA . LEU B 1 192 ? 5.008 11.453 -7.566 1 98.31 192 LEU B CA 1
ATOM 3882 C C . LEU B 1 192 ? 4.797 9.977 -7.262 1 98.31 192 LEU B C 1
ATOM 3884 O O . LEU B 1 192 ? 5.695 9.312 -6.73 1 98.31 192 LEU B O 1
ATOM 3888 N N . LEU B 1 193 ? 3.562 9.523 -7.527 1 97.75 193 LEU B N 1
ATOM 3889 C CA . LEU B 1 193 ? 3.289 8.094 -7.387 1 97.75 193 LEU B CA 1
ATOM 3890 C C . LEU B 1 193 ? 4.039 7.293 -8.445 1 97.75 193 LEU B C 1
ATOM 3892 O O . LEU B 1 193 ? 4.469 7.844 -9.461 1 97.75 193 LEU B O 1
ATOM 3896 N N . THR B 1 194 ? 4.211 6 -8.211 1 96.81 194 THR B N 1
ATOM 3897 C CA . THR B 1 194 ? 4.922 5.117 -9.133 1 96.81 194 THR B CA 1
ATOM 3898 C C . THR B 1 194 ? 4.168 4.996 -10.453 1 96.81 194 THR B C 1
ATOM 3900 O O . THR B 1 194 ? 2.951 5.188 -10.5 1 96.81 194 THR B O 1
ATOM 3903 N N . PRO B 1 195 ? 4.855 4.617 -11.469 1 94.38 195 PRO B N 1
ATOM 3904 C CA . PRO B 1 195 ? 4.266 4.637 -12.805 1 94.38 195 PRO B CA 1
ATOM 3905 C C . PRO B 1 195 ? 3.15 3.609 -12.977 1 94.38 195 PRO B C 1
ATOM 3907 O O . PRO B 1 195 ? 2.357 3.707 -13.922 1 94.38 195 PRO B O 1
ATOM 3910 N N . ASP B 1 196 ? 3.104 2.633 -12.102 1 92.44 196 ASP B N 1
ATOM 3911 C CA . ASP B 1 196 ? 2.064 1.614 -12.227 1 92.44 196 ASP B CA 1
ATOM 3912 C C . ASP B 1 196 ? 0.72 2.139 -11.727 1 92.44 196 ASP B C 1
ATOM 3914 O O . ASP B 1 196 ? -0.311 1.484 -11.898 1 92.44 196 ASP B O 1
ATOM 3918 N N . MET B 1 197 ? 0.743 3.246 -11.172 1 94.38 197 MET B N 1
ATOM 3919 C CA . MET B 1 197 ? -0.483 3.861 -10.664 1 94.38 197 MET B CA 1
ATOM 3920 C C . MET B 1 197 ? -1.197 4.633 -11.773 1 94.38 197 MET B C 1
ATOM 3922 O O . MET B 1 197 ? -0.558 5.32 -12.57 1 94.38 197 MET B O 1
ATOM 3926 N N . GLN B 1 198 ? -2.527 4.457 -11.859 1 92.62 198 GLN B N 1
ATOM 3927 C CA . GLN B 1 198 ? -3.301 5.172 -12.875 1 92.62 198 GLN B CA 1
ATOM 3928 C C . GLN B 1 198 ? -3.182 6.684 -12.695 1 92.62 198 GLN B C 1
ATOM 3930 O O . GLN B 1 198 ? -3.113 7.426 -13.672 1 92.62 198 GLN B O 1
ATOM 3935 N N . ASN B 1 199 ? -3.184 7.176 -11.461 1 93.44 199 ASN B N 1
ATOM 3936 C CA . ASN B 1 199 ? -2.967 8.594 -11.188 1 93.44 199 ASN B CA 1
ATOM 3937 C C . ASN B 1 199 ? -1.699 9.109 -11.867 1 93.44 199 ASN B C 1
ATOM 3939 O O . ASN B 1 199 ? -1.703 10.18 -12.469 1 93.44 199 ASN B O 1
ATOM 3943 N N . ARG B 1 200 ? -0.636 8.359 -11.805 1 95.81 200 ARG B N 1
ATOM 3944 C CA . ARG B 1 200 ? 0.637 8.719 -12.422 1 95.81 200 ARG B CA 1
ATOM 3945 C C . ARG B 1 200 ? 0.513 8.781 -13.938 1 95.81 200 ARG B C 1
ATOM 3947 O O . ARG B 1 200 ? 1.048 9.695 -14.57 1 95.81 200 ARG B O 1
ATOM 3954 N N . ARG B 1 201 ? -0.149 7.832 -14.469 1 94.44 201 ARG B N 1
ATOM 3955 C CA . ARG B 1 201 ? -0.345 7.82 -15.914 1 94.44 201 ARG B CA 1
ATOM 3956 C C . ARG B 1 201 ? -1.183 9.016 -16.359 1 94.44 201 ARG B C 1
ATOM 3958 O O . ARG B 1 201 ? -0.951 9.57 -17.438 1 94.44 201 ARG B O 1
ATOM 3965 N N . ILE B 1 202 ? -2.115 9.398 -15.586 1 93.75 202 ILE B N 1
ATOM 3966 C CA . ILE B 1 202 ? -2.938 10.57 -15.852 1 93.75 202 ILE B CA 1
ATOM 3967 C C . ILE B 1 202 ? -2.068 11.828 -15.828 1 93.75 202 ILE B C 1
ATOM 3969 O O . ILE B 1 202 ? -2.145 12.664 -16.734 1 93.75 202 ILE B O 1
ATOM 3973 N N . ILE B 1 203 ? -1.248 11.961 -14.844 1 95.56 203 ILE B N 1
ATOM 3974 C CA . ILE B 1 203 ? -0.342 13.094 -14.719 1 95.56 203 ILE B CA 1
ATOM 3975 C C . ILE B 1 203 ? 0.604 13.141 -15.914 1 95.56 203 ILE B C 1
ATOM 3977 O O . ILE B 1 203 ? 0.804 14.195 -16.516 1 95.56 203 ILE B O 1
ATOM 3981 N N . ASN B 1 204 ? 1.161 11.977 -16.25 1 96 204 ASN B N 1
ATOM 3982 C CA . ASN B 1 204 ? 2.055 11.898 -17.406 1 96 204 ASN B CA 1
ATOM 3983 C C . ASN B 1 204 ? 1.363 12.359 -18.688 1 96 204 ASN B C 1
ATOM 3985 O O . ASN B 1 204 ? 1.964 13.055 -19.5 1 96 204 ASN B O 1
ATOM 3989 N N . LYS B 1 205 ? 0.179 11.953 -18.828 1 94.38 205 LYS B N 1
ATOM 3990 C CA . LYS B 1 205 ? -0.589 12.328 -20.016 1 94.38 205 LYS B CA 1
ATOM 3991 C C . LYS B 1 205 ? -0.788 13.836 -20.094 1 94.38 205 LYS B C 1
ATOM 3993 O O . LYS B 1 205 ? -0.562 14.445 -21.141 1 94.38 205 LYS B O 1
ATOM 3998 N N . HIS B 1 206 ? -1.19 14.43 -19 1 94.94 206 HIS B N 1
ATOM 3999 C CA . HIS B 1 206 ? -1.423 15.867 -18.984 1 94.94 206 HIS B CA 1
ATOM 4000 C C . HIS B 1 206 ? -0.125 16.641 -19.203 1 94.94 206 HIS B C 1
ATOM 4002 O O . HIS B 1 206 ? -0.117 17.672 -19.891 1 94.94 206 HIS B O 1
ATOM 4008 N N . MET B 1 207 ? 0.958 16.188 -18.703 1 96.25 207 MET B N 1
ATOM 4009 C CA . MET B 1 207 ? 2.256 16.812 -18.906 1 96.25 207 MET B CA 1
ATOM 4010 C C . MET B 1 207 ? 2.689 16.688 -20.375 1 96.25 207 MET B C 1
ATOM 4012 O O . MET B 1 207 ? 3.17 17.641 -20.969 1 96.25 207 MET B O 1
ATOM 4016 N N . ALA B 1 208 ? 2.477 15.523 -20.875 1 95.81 208 ALA B N 1
ATOM 4017 C CA . ALA B 1 208 ? 2.799 15.305 -22.281 1 95.81 208 ALA B CA 1
ATOM 4018 C C . ALA B 1 208 ? 1.996 16.25 -23.188 1 95.81 208 ALA B C 1
ATOM 4020 O O . ALA B 1 208 ? 2.529 16.797 -24.141 1 95.81 208 ALA B O 1
ATOM 4021 N N . GLU B 1 209 ? 0.788 16.375 -22.891 1 95.12 209 GLU B N 1
ATOM 4022 C CA . GLU B 1 209 ? -0.089 17.266 -23.656 1 95.12 209 GLU B CA 1
ATOM 4023 C C . GLU B 1 209 ? 0.393 18.719 -23.578 1 95.12 209 GLU B C 1
ATOM 4025 O O . GLU B 1 209 ? 0.171 19.5 -24.5 1 95.12 209 GLU B O 1
ATOM 4030 N N . ALA B 1 210 ? 1.047 19.031 -22.516 1 95.19 210 ALA B N 1
ATOM 4031 C CA . ALA B 1 210 ? 1.599 20.359 -22.328 1 95.19 210 ALA B CA 1
ATOM 4032 C C . ALA B 1 210 ? 3.002 20.469 -22.906 1 95.19 210 ALA B C 1
ATOM 4034 O O . ALA B 1 210 ? 3.648 21.516 -22.812 1 95.19 210 ALA B O 1
ATOM 4035 N N . GLY B 1 211 ? 3.52 19.391 -23.422 1 96.12 211 GLY B N 1
ATOM 4036 C CA . GLY B 1 211 ? 4.801 19.375 -24.109 1 96.12 211 GLY B CA 1
ATOM 4037 C C . GLY B 1 211 ? 5.977 19.141 -23.172 1 96.12 211 GLY B C 1
ATOM 4038 O O . GLY B 1 211 ? 7.113 19.5 -23.5 1 96.12 211 GLY B O 1
ATOM 4039 N N . VAL B 1 212 ? 5.688 18.688 -22.016 1 96.56 212 VAL B N 1
ATOM 4040 C CA . VAL B 1 212 ? 6.746 18.453 -21.031 1 96.56 212 VAL B CA 1
ATOM 4041 C C . VAL B 1 212 ? 6.641 17.031 -20.484 1 96.56 212 VAL B C 1
ATOM 4043 O O . VAL B 1 212 ? 5.711 16.297 -20.828 1 96.56 212 VAL B O 1
ATOM 4046 N N . GLU B 1 213 ? 7.715 16.656 -19.688 1 95.81 213 GLU B N 1
ATOM 4047 C CA . GLU B 1 213 ? 7.742 15.32 -19.062 1 95.81 213 GLU B CA 1
ATOM 4048 C C . GLU B 1 213 ? 7.945 15.414 -17.562 1 95.81 213 GLU B C 1
ATOM 4050 O O . GLU B 1 213 ? 8.656 16.297 -17.078 1 95.81 213 GLU B O 1
ATOM 4055 N N . ALA B 1 214 ? 7.328 14.5 -16.938 1 92 214 ALA B N 1
ATOM 4056 C CA . ALA B 1 214 ? 7.527 14.391 -15.5 1 92 214 ALA B CA 1
ATOM 4057 C C . ALA B 1 214 ? 8.891 13.797 -15.172 1 92 214 ALA B C 1
ATOM 4059 O O . ALA B 1 214 ? 9.258 12.742 -15.711 1 92 214 ALA B O 1
ATOM 4060 N N . LYS B 1 215 ? 9.617 14.445 -14.359 1 94 215 LYS B N 1
ATOM 4061 C CA . LYS B 1 215 ? 10.906 13.938 -13.906 1 94 215 LYS B CA 1
ATOM 4062 C C . LYS B 1 215 ? 11.016 13.984 -12.391 1 94 215 LYS B C 1
ATOM 4064 O O . LYS B 1 215 ? 11.805 14.758 -11.844 1 94 215 LYS B O 1
ATOM 4069 N N . PRO B 1 216 ? 10.312 13.102 -11.75 1 97.19 216 PRO B N 1
ATOM 4070 C CA . PRO B 1 216 ? 10.359 13.141 -10.289 1 97.19 216 PRO B CA 1
ATOM 4071 C C . PRO B 1 216 ? 11.695 12.664 -9.727 1 97.19 216 PRO B C 1
ATOM 4073 O O . PRO B 1 216 ? 12.328 11.773 -10.305 1 97.19 216 PRO B O 1
ATOM 4076 N N . THR B 1 217 ? 12.078 13.234 -8.625 1 96.94 217 THR B N 1
ATOM 4077 C CA . THR B 1 217 ? 13.281 12.797 -7.934 1 96.94 217 THR B CA 1
ATOM 4078 C C . THR B 1 217 ? 12.945 11.742 -6.883 1 96.94 217 THR B C 1
ATOM 4080 O O . THR B 1 217 ? 13.844 11.102 -6.332 1 96.94 217 THR B O 1
ATOM 4083 N N . LEU B 1 218 ? 11.648 11.594 -6.648 1 97.88 218 LEU B N 1
ATOM 4084 C CA . LEU B 1 218 ? 11.148 10.594 -5.719 1 97.88 218 LEU B CA 1
ATOM 4085 C C . LEU B 1 218 ? 9.797 10.047 -6.18 1 97.88 218 LEU B C 1
ATOM 4087 O O . LEU B 1 218 ? 8.93 10.82 -6.602 1 97.88 218 LEU B O 1
ATOM 4091 N N . GLU B 1 219 ? 9.656 8.758 -6.168 1 98.12 219 GLU B N 1
ATOM 4092 C CA . GLU B 1 219 ? 8.391 8.109 -6.488 1 98.12 219 GLU B CA 1
ATOM 4093 C C . GLU B 1 219 ? 7.977 7.133 -5.391 1 98.12 219 GLU B C 1
ATOM 4095 O O . GLU B 1 219 ? 8.828 6.527 -4.738 1 98.12 219 GLU B O 1
ATOM 4100 N N . SER B 1 220 ? 6.652 7.031 -5.191 1 98.31 220 SER B N 1
ATOM 4101 C CA . SER B 1 220 ? 6.164 6.145 -4.141 1 98.31 220 SER B CA 1
ATOM 4102 C C . SER B 1 220 ? 4.758 5.645 -4.453 1 98.3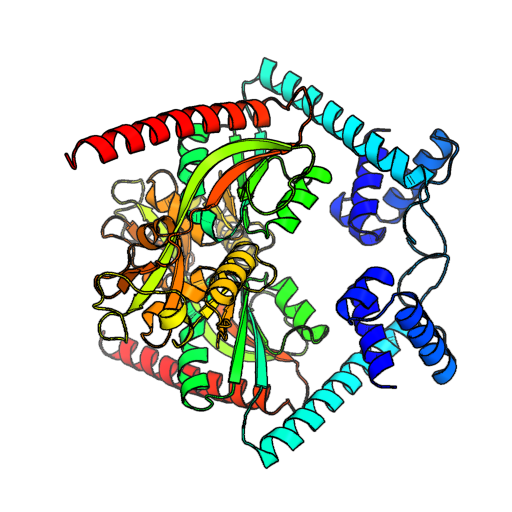1 220 SER B C 1
ATOM 4104 O O . SER B 1 220 ? 4.012 6.293 -5.188 1 98.31 220 SER B O 1
ATOM 4106 N N . ASN B 1 221 ? 4.449 4.465 -3.918 1 97.25 221 ASN B N 1
ATOM 4107 C CA . ASN B 1 221 ? 3.072 3.984 -3.98 1 97.25 221 ASN B CA 1
ATOM 4108 C C . ASN B 1 221 ? 2.277 4.402 -2.746 1 97.25 221 ASN B C 1
ATOM 4110 O O . ASN B 1 221 ? 1.173 3.906 -2.52 1 97.25 221 ASN B O 1
ATOM 4114 N N . SER B 1 222 ? 2.846 5.27 -1.968 1 96 222 SER B N 1
ATOM 4115 C CA . SER B 1 222 ? 2.23 5.715 -0.721 1 96 222 SER B CA 1
ATOM 4116 C C . SER B 1 222 ? 2.041 7.227 -0.708 1 96 222 SER B C 1
ATOM 4118 O O . SER B 1 222 ? 3.004 7.98 -0.854 1 96 222 SER B O 1
ATOM 4120 N N . MET B 1 223 ? 0.818 7.574 -0.397 1 92.81 223 MET B N 1
ATOM 4121 C CA . MET B 1 223 ? 0.532 9 -0.288 1 92.81 223 MET B CA 1
ATOM 4122 C C . MET B 1 223 ? 1.212 9.602 0.938 1 92.81 223 MET B C 1
ATOM 4124 O O . MET B 1 223 ? 1.585 10.773 0.935 1 92.81 223 MET B O 1
ATOM 4128 N N . ILE B 1 224 ? 1.438 8.859 1.908 1 92.31 224 ILE B N 1
ATOM 4129 C CA . ILE B 1 224 ? 2.105 9.305 3.125 1 92.31 224 ILE B CA 1
ATOM 4130 C C . ILE B 1 224 ? 3.527 9.758 2.797 1 92.31 224 ILE B C 1
ATOM 4132 O O . ILE B 1 224 ? 3.986 10.789 3.289 1 92.31 224 ILE B O 1
ATOM 4136 N N . VAL B 1 225 ? 4.168 9.008 1.99 1 94.94 225 VAL B N 1
ATOM 4137 C CA . VAL B 1 225 ? 5.531 9.352 1.601 1 94.94 225 VAL B CA 1
ATOM 4138 C C . VAL B 1 225 ? 5.535 10.68 0.847 1 94.94 225 VAL B C 1
ATOM 4140 O O . VAL B 1 225 ? 6.375 11.547 1.11 1 94.94 225 VAL B O 1
ATOM 4143 N N . LEU B 1 226 ? 4.625 10.867 -0.039 1 94.75 226 LEU B N 1
ATOM 4144 C CA . LEU B 1 226 ? 4.559 12.117 -0.787 1 94.75 226 LEU B CA 1
ATOM 4145 C C . LEU B 1 226 ? 4.301 13.297 0.146 1 94.75 226 LEU B C 1
ATOM 4147 O O . LEU B 1 226 ? 5.039 14.281 0.123 1 94.75 226 LEU B O 1
ATOM 4151 N N . PHE B 1 227 ? 3.369 13.125 1.008 1 90.38 227 PHE B N 1
ATOM 4152 C CA . PHE B 1 227 ? 3.006 14.195 1.925 1 90.38 227 PHE B CA 1
ATOM 4153 C C . PHE B 1 227 ? 4.176 14.547 2.838 1 90.38 227 PHE B C 1
ATOM 4155 O O . PHE B 1 227 ? 4.438 15.719 3.1 1 90.38 227 PHE B O 1
ATOM 4162 N N . SER B 1 228 ? 4.762 13.578 3.363 1 91.44 228 SER B N 1
ATOM 4163 C CA . SER B 1 228 ? 5.859 13.812 4.297 1 91.44 228 SER B CA 1
ATOM 4164 C C . SER B 1 228 ? 7.02 14.531 3.611 1 91.44 228 SER B C 1
ATOM 4166 O O . SER B 1 228 ? 7.715 15.336 4.234 1 91.44 228 SER B O 1
ATOM 4168 N N . HIS B 1 229 ? 7.219 14.25 2.393 1 94.19 229 HIS B N 1
ATOM 4169 C CA . HIS B 1 229 ? 8.281 14.922 1.654 1 94.19 229 HIS B CA 1
ATOM 4170 C C . HIS B 1 229 ? 7.895 16.359 1.332 1 94.19 229 HIS B C 1
ATOM 4172 O O . HIS B 1 229 ? 8.734 17.266 1.397 1 94.19 229 HIS B O 1
ATOM 4178 N N . ILE B 1 230 ? 6.656 16.609 1 1 92.88 230 ILE B N 1
ATOM 4179 C CA . ILE B 1 230 ? 6.184 17.969 0.749 1 92.88 230 ILE B CA 1
ATOM 4180 C C . ILE B 1 230 ? 6.414 18.828 1.987 1 92.88 230 ILE B C 1
ATOM 4182 O O . ILE B 1 230 ? 6.832 19.984 1.878 1 92.88 230 ILE B O 1
ATOM 4186 N N . ARG B 1 231 ? 6.195 18.266 3.094 1 89.31 231 ARG B N 1
ATOM 4187 C CA . ARG B 1 231 ? 6.285 18.984 4.363 1 89.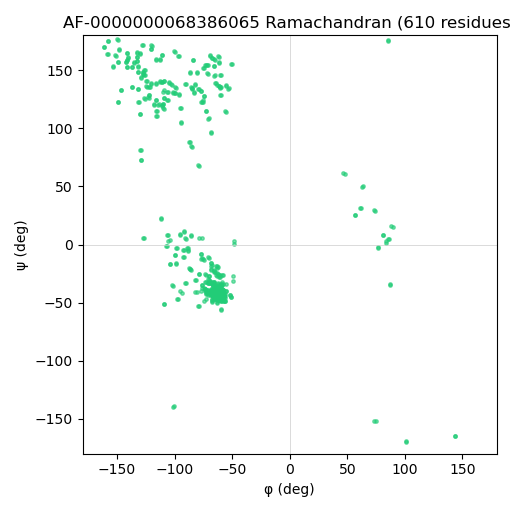31 231 ARG B CA 1
ATOM 4188 C C . ARG B 1 231 ? 7.711 19.438 4.637 1 89.31 231 ARG B C 1
ATOM 4190 O O . ARG B 1 231 ? 7.934 20.344 5.441 1 89.31 231 ARG B O 1
ATOM 4197 N N . THR B 1 232 ? 8.68 18.781 4.043 1 90.56 232 THR B N 1
ATOM 4198 C CA . THR B 1 232 ? 10.062 19.188 4.234 1 90.56 232 THR B CA 1
ATOM 4199 C C . THR B 1 232 ? 10.328 20.531 3.568 1 90.56 232 THR B C 1
ATOM 4201 O O . THR B 1 232 ? 11.336 21.188 3.861 1 90.56 232 THR B O 1
ATOM 4204 N N . GLY B 1 233 ? 9.492 20.875 2.607 1 92.06 233 GLY B N 1
ATOM 4205 C CA . GLY B 1 233 ? 9.68 22.109 1.84 1 92.06 233 GLY B CA 1
ATOM 4206 C C . GLY B 1 233 ? 10.617 21.922 0.658 1 92.06 233 GLY B C 1
ATOM 4207 O O . GLY B 1 233 ? 10.883 22.875 -0.076 1 92.06 233 GLY B O 1
ATOM 4208 N N . GLN B 1 234 ? 11.039 20.75 0.427 1 94.12 234 GLN B N 1
ATOM 4209 C CA . GLN B 1 234 ? 12.031 20.5 -0.617 1 94.12 234 GLN B CA 1
ATOM 4210 C C . GLN B 1 234 ? 11.383 19.891 -1.854 1 94.12 234 GLN B C 1
ATOM 4212 O O . GLN B 1 234 ? 12 19.844 -2.922 1 94.12 234 GLN B O 1
ATOM 4217 N N . TRP B 1 235 ? 10.172 19.375 -1.673 1 96.69 235 TRP B N 1
ATOM 4218 C CA . TRP B 1 235 ? 9.469 18.719 -2.773 1 96.69 235 TRP B CA 1
ATOM 4219 C C . TRP B 1 235 ? 8.086 19.328 -2.979 1 96.69 235 TRP B C 1
ATOM 4221 O O . TRP B 1 235 ? 7.492 19.875 -2.041 1 96.69 235 TRP B O 1
ATOM 4231 N N . ALA B 1 236 ? 7.652 19.281 -4.184 1 97.12 236 ALA B N 1
ATOM 4232 C CA . ALA B 1 236 ? 6.254 19.516 -4.539 1 97.12 236 ALA B CA 1
ATOM 4233 C C . ALA B 1 236 ? 5.633 18.25 -5.148 1 97.12 236 ALA B C 1
ATOM 4235 O O . ALA B 1 236 ? 6.348 17.328 -5.531 1 97.12 236 ALA B O 1
ATOM 4236 N N . SER B 1 237 ? 4.309 18.188 -5.113 1 96.88 237 SER B N 1
ATOM 4237 C CA . SER B 1 237 ? 3.611 17.062 -5.723 1 96.88 237 SER B CA 1
ATOM 4238 C C . SER B 1 237 ? 2.326 17.516 -6.41 1 96.88 237 SER B C 1
ATOM 4240 O O . SER B 1 237 ? 1.946 18.688 -6.32 1 96.88 237 SER B O 1
ATOM 4242 N N . ILE B 1 238 ? 1.777 16.656 -7.25 1 96.25 238 ILE B N 1
ATOM 4243 C CA . ILE B 1 238 ? 0.487 16.828 -7.91 1 96.25 238 ILE B CA 1
ATOM 4244 C C . ILE B 1 238 ? -0.521 15.836 -7.328 1 96.25 238 ILE B C 1
ATOM 4246 O O . ILE B 1 238 ? -0.327 14.617 -7.414 1 96.25 238 ILE B O 1
ATOM 4250 N N . MET B 1 239 ? -1.569 16.391 -6.707 1 92.44 239 MET B N 1
ATOM 4251 C CA . MET B 1 239 ? -2.549 15.539 -6.039 1 92.44 239 MET B CA 1
ATOM 4252 C C . MET B 1 239 ? -3.963 16.078 -6.234 1 92.44 239 MET B C 1
ATOM 4254 O O . MET B 1 239 ? -4.145 17.266 -6.531 1 92.44 239 MET B O 1
ATOM 4258 N N . PRO B 1 240 ? -4.906 15.094 -6.047 1 89.62 240 PRO B N 1
ATOM 4259 C CA . PRO B 1 240 ? -6.281 15.594 -6.008 1 89.62 240 PRO B CA 1
ATOM 4260 C C . PRO B 1 240 ? -6.551 16.5 -4.805 1 89.62 240 PRO B C 1
ATOM 4262 O O . PRO B 1 240 ? -6.039 16.234 -3.711 1 89.62 240 PRO B O 1
ATOM 4265 N N . ARG B 1 241 ? -7.367 17.453 -5.004 1 85.75 241 ARG B N 1
ATOM 4266 C CA . ARG B 1 241 ? -7.684 18.453 -3.98 1 85.75 241 ARG B CA 1
ATOM 4267 C C . ARG B 1 241 ? -8.258 17.781 -2.734 1 85.75 241 ARG B C 1
ATOM 4269 O O . ARG B 1 241 ? -7.875 18.125 -1.611 1 85.75 241 ARG B O 1
ATOM 4276 N N . ASN B 1 242 ? -9.156 16.859 -2.891 1 80.56 242 ASN B N 1
ATOM 4277 C CA . ASN B 1 242 ? -9.844 16.219 -1.771 1 80.56 242 ASN B CA 1
ATOM 4278 C C . ASN B 1 242 ? -8.859 15.539 -0.825 1 80.56 242 ASN B C 1
ATOM 4280 O O . ASN B 1 242 ? -9.031 15.586 0.394 1 80.56 242 ASN B O 1
ATOM 4284 N N . LEU B 1 243 ? -7.926 14.961 -1.386 1 79 243 LEU B N 1
ATOM 4285 C CA . LEU B 1 243 ? -6.918 14.266 -0.59 1 79 243 LEU B CA 1
ATOM 4286 C C . LEU B 1 243 ? -6.086 15.258 0.217 1 79 243 LEU B C 1
ATOM 4288 O O . LEU B 1 243 ? -5.824 15.031 1.402 1 79 243 LEU B O 1
ATOM 4292 N N . ALA B 1 244 ? -5.762 16.344 -0.387 1 74.88 244 ALA B N 1
ATOM 4293 C CA . ALA B 1 244 ? -4.949 17.359 0.271 1 74.88 244 ALA B CA 1
ATOM 4294 C C . ALA B 1 244 ? -5.695 17.984 1.449 1 74.88 244 ALA B C 1
ATOM 4296 O O . ALA B 1 244 ? -5.105 18.25 2.498 1 74.88 244 ALA B O 1
ATOM 4297 N N . GLU B 1 245 ? -6.941 18.062 1.325 1 73.19 245 GLU B N 1
ATOM 4298 C CA . GLU B 1 245 ? -7.766 18.688 2.361 1 73.19 245 GLU B CA 1
ATOM 4299 C C . GLU B 1 245 ? -7.992 17.734 3.527 1 73.19 245 GLU B C 1
ATOM 4301 O O . GLU B 1 245 ? -8.195 18.156 4.664 1 73.19 245 GLU B O 1
ATOM 4306 N N . SER B 1 246 ? -7.918 16.516 3.258 1 69.56 246 SER B N 1
ATOM 4307 C CA . SER B 1 246 ? -8.172 15.508 4.281 1 69.56 246 SER B CA 1
ATOM 4308 C C . SER B 1 246 ? -7.023 15.43 5.277 1 69.56 246 SER B C 1
ATOM 4310 O O . SER B 1 246 ? -7.223 15.055 6.438 1 69.56 246 SER B O 1
ATOM 4312 N N . PHE B 1 247 ? -5.836 15.656 4.934 1 65.88 247 PHE B N 1
ATOM 4313 C CA . PHE B 1 247 ? -4.672 15.508 5.801 1 65.88 247 PHE B CA 1
ATOM 4314 C C . PHE B 1 247 ? -4.445 16.766 6.621 1 65.88 247 PHE B C 1
ATOM 4316 O O . PHE B 1 247 ? -3.699 16.75 7.605 1 65.88 247 PHE B O 1
ATOM 4323 N N . GLY B 1 248 ? -5.277 17.656 6.59 1 62.81 248 GLY B N 1
ATOM 4324 C CA . GLY B 1 248 ? -5.141 18.859 7.395 1 62.81 248 GLY B CA 1
ATOM 4325 C C . GLY B 1 248 ? -3.76 19.484 7.312 1 62.81 248 GLY B C 1
ATOM 4326 O O . GLY B 1 248 ? -3.105 19.688 8.336 1 62.81 248 GLY B O 1
ATOM 4327 N N . PHE B 1 249 ? -3.352 19.844 6.305 1 62.91 249 PHE B N 1
ATOM 4328 C CA . PHE B 1 249 ? -2.025 20.422 6.16 1 62.91 249 PHE B CA 1
ATOM 4329 C C . PHE B 1 249 ? -1.892 21.672 7.023 1 62.91 249 PHE B C 1
ATOM 4331 O O . PHE B 1 249 ? -2.846 22.438 7.164 1 62.91 249 PHE B O 1
ATOM 4338 N N . PRO B 1 250 ? -0.728 21.578 7.812 1 63.22 250 PRO B N 1
ATOM 4339 C CA . PRO B 1 250 ? -0.465 22.844 8.508 1 63.22 250 PRO B CA 1
ATOM 4340 C C . PRO B 1 250 ? -0.497 24.047 7.574 1 63.22 250 PRO B C 1
ATOM 4342 O O . PRO B 1 250 ? -0.458 23.891 6.352 1 63.22 250 PRO B O 1
ATOM 4345 N N . LYS B 1 251 ? -0.768 25.125 8.172 1 63.16 251 LYS B N 1
ATOM 4346 C CA . LYS B 1 251 ? -0.896 26.422 7.496 1 63.16 251 LYS B CA 1
ATOM 4347 C C . LYS B 1 251 ? 0.283 26.672 6.559 1 63.16 251 LYS B C 1
ATOM 4349 O O . LYS B 1 251 ? 0.196 27.5 5.648 1 63.16 251 LYS B O 1
ATOM 4354 N N . GLN B 1 252 ? 1.165 25.766 6.484 1 81.56 252 GLN B N 1
ATOM 4355 C CA . GLN B 1 252 ? 2.367 26.031 5.703 1 81.56 252 GLN B CA 1
ATOM 4356 C C . GLN B 1 252 ? 2.324 25.312 4.359 1 81.56 252 GLN B C 1
ATOM 4358 O O . GLN B 1 252 ? 3.176 25.547 3.498 1 81.56 252 GLN B O 1
ATOM 4363 N N . ILE B 1 253 ? 1.272 24.656 4.027 1 88.56 253 ILE B N 1
ATOM 4364 C CA . ILE B 1 253 ? 1.168 23.938 2.76 1 88.56 253 ILE B CA 1
ATOM 4365 C C . ILE B 1 253 ? 0.172 24.641 1.847 1 88.56 253 ILE B C 1
ATOM 4367 O O . ILE B 1 253 ? -0.897 25.062 2.293 1 88.56 253 ILE B O 1
ATOM 4371 N N . LYS B 1 254 ? 0.525 24.891 0.601 1 92.94 254 LYS B N 1
ATOM 4372 C CA . LYS B 1 254 ? -0.294 25.547 -0.405 1 92.94 254 LYS B CA 1
ATOM 4373 C C . LYS B 1 254 ? -0.901 24.547 -1.378 1 92.94 254 LYS B C 1
ATOM 4375 O O . LYS B 1 254 ? -0.241 23.578 -1.775 1 92.94 254 LYS B O 1
ATOM 4380 N N . ILE B 1 255 ? -2.15 24.766 -1.671 1 93.38 255 ILE B N 1
ATOM 4381 C CA . ILE B 1 255 ? -2.912 23.984 -2.635 1 93.38 255 ILE B CA 1
ATOM 4382 C C . ILE B 1 255 ? -3.316 24.875 -3.814 1 93.38 255 ILE B C 1
ATOM 4384 O O . ILE B 1 255 ? -4.18 25.734 -3.68 1 93.38 255 ILE B O 1
ATOM 4388 N N . ILE B 1 256 ? -2.719 24.641 -5.008 1 95.88 256 ILE B N 1
ATOM 4389 C CA . ILE B 1 256 ? -2.871 25.547 -6.137 1 95.88 256 ILE B CA 1
ATOM 4390 C C . ILE B 1 256 ? -3.447 24.797 -7.336 1 95.88 256 ILE B C 1
ATOM 4392 O O . ILE B 1 256 ? -2.893 23.781 -7.762 1 95.88 256 ILE B O 1
ATOM 4396 N N . PRO B 1 257 ? -4.535 25.281 -7.902 1 96.19 257 PRO B N 1
ATOM 4397 C CA . PRO B 1 257 ? -5.117 24.609 -9.062 1 96.19 257 PRO B CA 1
ATOM 4398 C C . PRO B 1 257 ? -4.172 24.562 -10.258 1 96.19 257 PRO B C 1
ATOM 4400 O O . PRO B 1 257 ? -3.455 25.531 -10.516 1 96.19 257 PRO B O 1
ATOM 4403 N N . ILE B 1 258 ? -4.113 23.406 -10.898 1 96.94 258 ILE B N 1
ATOM 4404 C CA . ILE B 1 258 ? -3.369 23.266 -12.148 1 96.94 258 ILE B CA 1
ATOM 4405 C C . ILE B 1 258 ? -4.316 23.422 -13.336 1 96.94 258 ILE B C 1
ATOM 4407 O O . ILE B 1 258 ? -5.348 22.75 -13.414 1 96.94 258 ILE B O 1
ATOM 4411 N N . THR B 1 259 ? -3.904 24.281 -14.203 1 94.5 259 THR B N 1
ATOM 4412 C CA . THR B 1 259 ? -4.758 24.594 -15.344 1 94.5 259 THR B CA 1
ATOM 4413 C C . THR B 1 259 ? -4.059 24.25 -16.656 1 94.5 259 THR B C 1
ATOM 4415 O O . THR B 1 259 ? -2.928 23.75 -16.641 1 94.5 259 THR B O 1
ATOM 4418 N N . GLU B 1 260 ? -4.855 24.328 -17.75 1 90 260 GLU B N 1
ATOM 4419 C CA . GLU B 1 260 ? -4.379 24.094 -19.109 1 90 260 GLU B CA 1
ATOM 4420 C C . GLU B 1 260 ? -3.889 22.672 -19.297 1 90 260 GLU B C 1
ATOM 4422 O O . GLU B 1 260 ? -2.768 22.438 -19.75 1 90 260 GLU B O 1
ATOM 4427 N N . PRO B 1 261 ? -4.715 21.719 -18.891 1 89.81 261 PRO B N 1
ATOM 4428 C CA . PRO B 1 261 ? -6.152 21.812 -18.609 1 89.81 261 PRO B CA 1
ATOM 4429 C C . PRO B 1 261 ? -6.48 21.672 -17.125 1 89.81 261 PRO B C 1
ATOM 4431 O O . PRO B 1 261 ? -5.609 21.328 -16.328 1 89.81 261 PRO B O 1
ATOM 4434 N N . ASP B 1 262 ? -7.637 22.094 -16.891 1 91.31 262 ASP B N 1
ATOM 4435 C CA . ASP B 1 262 ? -8.25 21.734 -15.609 1 91.31 262 ASP B CA 1
ATOM 4436 C C . ASP B 1 262 ? -8.93 20.375 -15.688 1 91.31 262 ASP B C 1
ATOM 4438 O O . ASP B 1 262 ? -10.141 20.281 -15.898 1 91.31 262 ASP B O 1
ATOM 4442 N N . ALA B 1 263 ? -8.141 19.391 -15.492 1 88.62 263 ALA B N 1
ATOM 4443 C CA . ALA B 1 263 ? -8.586 18.016 -15.742 1 88.62 263 ALA B CA 1
ATOM 4444 C C . ALA B 1 263 ? -9.367 17.469 -14.555 1 88.62 263 ALA B C 1
ATOM 4446 O O . ALA B 1 263 ? -9.023 17.734 -13.398 1 88.62 263 ALA B O 1
ATOM 4447 N N . GLU B 1 264 ? -10.406 16.812 -14.906 1 91.44 264 GLU B N 1
ATOM 4448 C CA . GLU B 1 264 ? -11.25 16.141 -13.922 1 91.44 264 GLU B CA 1
ATOM 4449 C C . GLU B 1 264 ? -11.398 14.656 -14.25 1 91.44 264 GLU B C 1
ATOM 4451 O O . GLU B 1 264 ? -11.578 14.289 -15.414 1 91.44 264 GLU B O 1
ATOM 4456 N N . HIS B 1 265 ? -11.273 13.844 -13.172 1 93 265 HIS B N 1
ATOM 4457 C CA . HIS B 1 265 ? -11.391 12.398 -13.375 1 93 265 HIS B CA 1
ATOM 4458 C C . HIS B 1 265 ? -12.344 11.781 -12.352 1 93 265 HIS B C 1
ATOM 4460 O O . HIS B 1 265 ? -12.242 12.055 -11.156 1 93 265 HIS B O 1
ATOM 4466 N N . LEU B 1 266 ? -13.242 10.922 -12.859 1 94.12 266 LEU B N 1
ATOM 4467 C CA . LEU B 1 266 ? -14.305 10.328 -12.047 1 94.12 266 LEU B CA 1
ATOM 4468 C C . LEU B 1 266 ? -13.789 9.109 -11.289 1 94.12 266 LEU B C 1
ATOM 4470 O O . LEU B 1 266 ? -13.117 8.25 -11.859 1 94.12 266 LEU B O 1
ATOM 4474 N N . VAL B 1 267 ? -14.078 9.094 -9.984 1 94.88 267 VAL B N 1
ATOM 4475 C CA . VAL B 1 267 ? -13.766 7.965 -9.117 1 94.88 267 VAL B CA 1
ATOM 4476 C C . VAL B 1 267 ? -15.055 7.352 -8.578 1 94.88 267 VAL B C 1
ATOM 4478 O O . VAL B 1 267 ? -16 8.07 -8.242 1 94.88 267 VAL B O 1
ATOM 4481 N N . GLY B 1 268 ? -15.047 6.043 -8.57 1 96.06 268 GLY B N 1
ATOM 4482 C CA . GLY B 1 268 ? -16.281 5.41 -8.117 1 96.06 268 GLY B CA 1
ATOM 4483 C C . GLY B 1 268 ? -16.062 3.994 -7.613 1 96.06 268 GLY B C 1
ATOM 4484 O O . GLY B 1 268 ? -14.945 3.48 -7.629 1 96.06 268 GLY B O 1
ATOM 4485 N N . LEU B 1 269 ? -17.219 3.465 -7.102 1 97.31 269 LEU B N 1
ATOM 4486 C CA . LEU B 1 269 ? -17.281 2.08 -6.648 1 97.31 269 LEU B CA 1
ATOM 4487 C C . LEU B 1 269 ? -17.438 1.126 -7.824 1 97.31 269 LEU B C 1
ATOM 4489 O O . LEU B 1 269 ? -18.203 1.397 -8.75 1 97.31 269 LEU B O 1
ATOM 4493 N N . ILE B 1 270 ? -16.641 0.059 -7.809 1 96.31 270 ILE B N 1
ATOM 4494 C CA . ILE B 1 270 ? -16.688 -0.975 -8.836 1 96.31 270 ILE B CA 1
ATOM 4495 C C . ILE B 1 270 ? -16.984 -2.33 -8.188 1 96.31 270 ILE B C 1
ATOM 4497 O O . ILE B 1 270 ? -16.422 -2.652 -7.141 1 96.31 270 ILE B O 1
ATOM 4501 N N . ALA B 1 271 ? -17.875 -3.113 -8.773 1 94.31 271 ALA B N 1
ATOM 4502 C CA . ALA B 1 271 ? -18.156 -4.48 -8.352 1 94.31 271 ALA B CA 1
ATOM 4503 C C . ALA B 1 271 ? -18.375 -5.395 -9.555 1 94.31 271 ALA B C 1
ATOM 4505 O O . ALA B 1 271 ? -18.531 -4.918 -10.68 1 94.31 271 ALA B O 1
ATOM 4506 N N . THR B 1 272 ? -18.234 -6.695 -9.234 1 86 272 THR B N 1
ATOM 4507 C CA . THR B 1 272 ? -18.438 -7.648 -10.32 1 86 272 THR B CA 1
ATOM 4508 C C . THR B 1 272 ? -19.797 -7.449 -10.969 1 86 272 THR B C 1
ATOM 4510 O O . THR B 1 272 ? -20.797 -7.195 -10.273 1 86 272 THR B O 1
ATOM 4513 N N . HIS B 1 273 ? -19.766 -7.504 -12.328 1 80.81 273 HIS B N 1
ATOM 4514 C CA . HIS B 1 273 ? -21.031 -7.434 -13.055 1 80.81 273 HIS B CA 1
ATOM 4515 C C . HIS B 1 273 ? -21.75 -8.773 -13.031 1 80.81 273 HIS B C 1
ATOM 4517 O O . HIS B 1 273 ? -21.75 -9.492 -14.031 1 80.81 273 HIS B O 1
ATOM 4523 N N . ARG B 1 274 ? -22.188 -9.148 -11.906 1 74.06 274 ARG B N 1
ATOM 4524 C CA . ARG B 1 274 ? -22.922 -10.398 -11.789 1 74.06 274 ARG B CA 1
ATOM 4525 C C . ARG B 1 274 ? -24.219 -10.203 -11.008 1 74.06 274 ARG B C 1
ATOM 4527 O O . ARG B 1 274 ? -24.234 -9.57 -9.953 1 74.06 274 ARG B O 1
ATOM 4534 N N . GLU B 1 275 ? -25.328 -10.586 -11.727 1 70.88 275 GLU B N 1
ATOM 4535 C CA . GLU B 1 275 ? -26.609 -10.625 -11.023 1 70.88 275 GLU B CA 1
ATOM 4536 C C . GLU B 1 275 ? -27.062 -12.062 -10.758 1 70.88 275 GLU B C 1
ATOM 4538 O O . GLU B 1 275 ? -26.875 -12.938 -11.609 1 70.88 275 GLU B O 1
ATOM 4543 N N . PRO B 1 276 ? -27.422 -12.281 -9.547 1 75.69 276 PRO B N 1
ATOM 4544 C CA . PRO B 1 276 ? -27.578 -11.359 -8.422 1 75.69 276 PRO B CA 1
ATOM 4545 C C . PRO B 1 276 ? -26.281 -11.133 -7.648 1 75.69 276 PRO B C 1
ATOM 4547 O O . PRO B 1 276 ? -25.453 -12.039 -7.551 1 75.69 276 PRO B O 1
ATOM 4550 N N . HIS B 1 277 ? -26.188 -9.945 -7.129 1 83.38 277 HIS B N 1
ATOM 4551 C CA . HIS B 1 277 ? -25.109 -9.664 -6.172 1 83.38 277 HIS B CA 1
ATOM 4552 C C . HIS B 1 277 ? -25.391 -10.352 -4.836 1 83.38 277 HIS B C 1
ATOM 4554 O O . HIS B 1 277 ? -26.531 -10.68 -4.52 1 83.38 277 HIS B O 1
ATOM 4560 N N . THR B 1 278 ? -24.234 -10.586 -4.16 1 84.5 278 THR B N 1
ATOM 4561 C CA . THR B 1 278 ? -24.453 -10.992 -2.775 1 84.5 278 THR B CA 1
ATOM 4562 C C . THR B 1 278 ? -25.172 -9.891 -1.996 1 84.5 278 THR B C 1
ATOM 4564 O O . THR B 1 278 ? -25.094 -8.719 -2.352 1 84.5 278 THR B O 1
ATOM 4567 N N . PRO B 1 279 ? -25.844 -10.234 -0.937 1 84.75 279 PRO B N 1
ATOM 4568 C CA . PRO B 1 279 ? -26.516 -9.234 -0.112 1 84.75 279 PRO B CA 1
ATOM 4569 C C . PRO B 1 279 ? -25.562 -8.133 0.371 1 84.75 279 PRO B C 1
ATOM 4571 O O . PRO B 1 279 ? -25.922 -6.957 0.377 1 84.75 279 PRO B O 1
ATOM 4574 N N . LEU B 1 280 ? -24.406 -8.492 0.728 1 90.19 280 LEU B N 1
ATOM 4575 C CA . LEU B 1 280 ? -23.422 -7.52 1.207 1 90.19 280 LEU B CA 1
ATOM 4576 C C . LEU B 1 280 ? -23.047 -6.535 0.103 1 90.19 280 LEU B C 1
ATOM 4578 O O . LEU B 1 280 ? -23.031 -5.324 0.326 1 90.19 280 LEU B O 1
ATOM 4582 N N . VAL B 1 281 ? -22.797 -7.047 -1.052 1 92.81 281 VAL B N 1
ATOM 4583 C CA . VAL B 1 281 ? -22.391 -6.207 -2.174 1 92.81 281 VAL B CA 1
ATOM 4584 C C . VAL B 1 281 ? -23.578 -5.332 -2.607 1 92.81 281 VAL B C 1
ATOM 4586 O O . VAL B 1 281 ? -23.391 -4.148 -2.9 1 92.81 281 VAL B O 1
ATOM 4589 N N . SER B 1 282 ? -24.734 -5.902 -2.617 1 91.38 282 SER B N 1
ATOM 4590 C CA . SER B 1 282 ? -25.938 -5.145 -2.955 1 91.38 282 SER B CA 1
ATOM 4591 C C . SER B 1 282 ? -26.156 -3.988 -1.987 1 91.38 282 SER B C 1
ATOM 4593 O O . SER B 1 282 ? -26.469 -2.869 -2.406 1 91.38 282 SER B O 1
ATOM 4595 N N . ALA B 1 283 ? -25.984 -4.297 -0.752 1 93 283 ALA B N 1
ATOM 4596 C CA . ALA B 1 283 ? -26.156 -3.264 0.267 1 93 283 ALA B CA 1
ATOM 4597 C C . ALA B 1 283 ? -25.094 -2.168 0.113 1 93 283 ALA B C 1
ATOM 4599 O O . ALA B 1 283 ? -25.406 -0.983 0.281 1 93 283 ALA B O 1
ATOM 4600 N N . LEU B 1 284 ? -23.906 -2.555 -0.192 1 95.5 284 LEU B N 1
ATOM 4601 C CA . LEU B 1 284 ? -22.828 -1.598 -0.378 1 95.5 284 LEU B CA 1
ATOM 4602 C C . LEU B 1 284 ? -23.094 -0.697 -1.578 1 95.5 284 LEU B C 1
ATOM 4604 O O . LEU B 1 284 ? -22.891 0.518 -1.505 1 95.5 284 LEU B O 1
ATOM 4608 N N . LEU B 1 285 ? -23.562 -1.285 -2.676 1 95.12 285 LEU B N 1
ATOM 4609 C CA . LEU B 1 285 ? -23.906 -0.528 -3.873 1 95.12 285 LEU B CA 1
ATOM 4610 C C . LEU B 1 285 ? -25.047 0.451 -3.582 1 95.12 285 LEU B C 1
ATOM 4612 O O . LEU B 1 285 ? -25.016 1.596 -4.043 1 95.12 285 LEU B O 1
ATOM 4616 N N . HIS B 1 286 ? -25.953 -0.01 -2.848 1 93.81 286 HIS B N 1
ATOM 4617 C CA . HIS B 1 286 ? -27.062 0.849 -2.455 1 93.81 286 HIS B CA 1
ATOM 4618 C C . HIS B 1 286 ? -26.578 2.033 -1.626 1 93.81 286 HIS B C 1
ATOM 4620 O O . HIS B 1 286 ? -26.984 3.176 -1.878 1 93.81 286 HIS B O 1
ATOM 4626 N N . GLU B 1 287 ? -25.719 1.743 -0.661 1 94.69 287 GLU B N 1
ATOM 4627 C CA . GLU B 1 287 ? -25.141 2.799 0.164 1 94.69 287 GLU B CA 1
ATOM 4628 C C . GLU B 1 287 ? -24.391 3.82 -0.69 1 94.69 287 GLU B C 1
ATOM 4630 O O . GLU B 1 287 ? -24.516 5.027 -0.474 1 94.69 287 GLU B O 1
ATOM 4635 N N . ALA B 1 288 ? -23.609 3.338 -1.608 1 95.5 288 ALA B N 1
ATOM 4636 C CA . ALA B 1 288 ? -22.828 4.207 -2.488 1 95.5 288 ALA B CA 1
ATOM 4637 C C . ALA B 1 288 ? -23.734 5.109 -3.314 1 95.5 288 ALA B C 1
ATOM 4639 O O . ALA B 1 288 ? -23.469 6.297 -3.482 1 95.5 288 ALA B O 1
ATOM 4640 N N . ARG B 1 289 ? -24.812 4.609 -3.789 1 94.44 289 ARG B N 1
ATOM 4641 C CA . ARG B 1 289 ? -25.75 5.375 -4.594 1 94.44 289 ARG B CA 1
ATOM 4642 C C . ARG B 1 289 ? -26.422 6.461 -3.758 1 94.44 289 ARG B C 1
ATOM 4644 O O . ARG B 1 289 ? -26.641 7.578 -4.238 1 94.44 289 ARG B O 1
ATOM 4651 N N . GLN B 1 290 ? -26.719 6.152 -2.578 1 90.56 290 GLN B N 1
ATOM 4652 C CA . GLN B 1 290 ? -27.328 7.121 -1.679 1 90.56 290 GLN B CA 1
ATOM 4653 C C . GLN B 1 290 ? -26.375 8.281 -1.386 1 90.56 290 GLN B C 1
ATOM 4655 O O . GLN B 1 290 ? -26.797 9.438 -1.364 1 90.56 290 GLN B O 1
ATOM 4660 N N . ARG B 1 291 ? -25.141 7.945 -1.212 1 88.38 291 ARG B N 1
ATOM 4661 C CA . ARG B 1 291 ? -24.156 8.961 -0.903 1 88.38 291 ARG B CA 1
ATOM 4662 C C . ARG B 1 291 ? -23.859 9.836 -2.119 1 88.38 291 ARG B C 1
ATOM 4664 O O . ARG B 1 291 ? -23.625 11.039 -1.984 1 88.38 291 ARG B O 1
ATOM 4671 N N . ALA B 1 292 ? -23.75 9.188 -3.223 1 85 292 ALA B N 1
ATOM 4672 C CA . ALA B 1 292 ? -23.531 9.922 -4.465 1 85 292 ALA B CA 1
ATOM 4673 C C . ALA B 1 292 ? -24.672 10.898 -4.734 1 85 292 ALA B C 1
ATOM 4675 O O . ALA B 1 292 ? -24.453 12.008 -5.227 1 85 292 ALA B O 1
ATOM 4676 N N . ALA B 1 293 ? -25.797 10.484 -4.449 1 74.5 293 ALA B N 1
ATOM 4677 C CA . ALA B 1 293 ? -26.984 11.312 -4.66 1 74.5 293 ALA B CA 1
ATOM 4678 C C . ALA B 1 293 ? -27 12.492 -3.697 1 74.5 293 ALA B C 1
ATOM 4680 O O . ALA B 1 293 ? -27.422 13.594 -4.062 1 74.5 293 ALA B O 1
ATOM 4681 N N . GLU B 1 294 ? -26.469 12.266 -2.529 1 68.31 294 GLU B N 1
ATOM 4682 C CA . GLU B 1 294 ? -26.422 13.328 -1.534 1 68.31 294 GLU B CA 1
ATOM 4683 C C . GLU B 1 294 ? -25.391 14.383 -1.901 1 68.31 294 GLU B C 1
ATOM 4685 O O . GLU B 1 294 ? -25.625 15.586 -1.727 1 68.31 294 GLU B O 1
ATOM 4690 N N . LYS B 1 295 ? -24.234 13.898 -2.359 1 61.66 295 LYS B N 1
ATOM 4691 C CA . LYS B 1 295 ? -23.203 14.852 -2.732 1 61.66 295 LYS B CA 1
ATOM 4692 C C . LYS B 1 295 ? -23.547 15.57 -4.031 1 61.66 295 LYS B C 1
ATOM 4694 O O . LYS B 1 295 ? -23.234 16.75 -4.199 1 61.66 295 LYS B O 1
ATOM 4699 N N . ALA B 1 296 ? -23.953 14.797 -4.98 1 48.84 296 ALA B N 1
ATOM 4700 C CA . ALA B 1 296 ? -24.484 15.453 -6.176 1 48.84 296 ALA B CA 1
ATOM 4701 C C . ALA B 1 296 ? -25.516 16.516 -5.809 1 48.84 296 ALA B C 1
ATOM 4703 O O . ALA B 1 296 ? -25.594 17.562 -6.449 1 48.84 296 ALA B O 1
ATOM 4704 N N . PHE B 1 297 ? -26.078 16.188 -4.84 1 36.78 297 PHE B N 1
ATOM 4705 C CA . PHE B 1 297 ? -27 17.172 -4.289 1 36.78 297 PHE B CA 1
ATOM 4706 C C . PHE B 1 297 ? -26.25 18.328 -3.635 1 36.78 297 PHE B C 1
ATOM 4708 O O . PHE B 1 297 ? -26.641 19.484 -3.758 1 36.78 297 PHE B O 1
ATOM 4715 N N . ASP B 1 298 ? -25.156 17.984 -2.893 1 38.5 298 ASP B N 1
ATOM 4716 C CA . ASP B 1 298 ? -24.422 19.062 -2.252 1 38.5 298 ASP B CA 1
ATOM 4717 C C . ASP B 1 298 ? -23.625 19.875 -3.275 1 38.5 298 ASP B C 1
ATOM 4719 O O . ASP B 1 298 ? -23.375 21.062 -3.078 1 38.5 298 ASP B O 1
ATOM 4723 N N . ARG B 1 299 ? -23.062 19.297 -4.164 1 44.88 299 ARG B N 1
ATOM 4724 C CA . ARG B 1 299 ? -22.406 20.109 -5.188 1 44.88 299 ARG B CA 1
ATOM 4725 C C . ARG B 1 299 ? -23.391 21.031 -5.875 1 44.88 299 ARG B C 1
ATOM 4727 O O . ARG B 1 299 ? -23.031 22.125 -6.316 1 44.88 299 ARG B O 1
ATOM 4734 N N . ASN B 1 300 ? -24.469 20.484 -6.234 1 35.72 300 ASN B N 1
ATOM 4735 C CA . ASN B 1 300 ? -25.5 21.359 -6.781 1 35.72 300 ASN B CA 1
ATOM 4736 C C . ASN B 1 300 ? -25.844 22.5 -5.816 1 35.72 300 ASN B C 1
ATOM 4738 O O . ASN B 1 300 ? -26.203 23.594 -6.242 1 35.72 300 ASN B O 1
ATOM 4742 N N . PHE B 1 301 ? -25.781 22.234 -4.555 1 33.41 301 PHE B N 1
ATOM 4743 C CA . PHE B 1 301 ? -26.109 23.312 -3.629 1 33.41 301 PHE B CA 1
ATOM 4744 C C . PHE B 1 301 ? -24.922 24.25 -3.441 1 33.41 301 PHE B C 1
ATOM 4746 O O . PHE B 1 301 ? -25.109 25.453 -3.24 1 33.41 301 PHE B O 1
ATOM 4753 N N . LEU B 1 302 ? -23.719 23.703 -3.338 1 34.12 302 LEU B N 1
ATOM 4754 C CA . LEU B 1 302 ? -22.625 24.656 -3.188 1 34.12 302 LEU B CA 1
ATOM 4755 C C . LEU B 1 302 ? -22.406 25.438 -4.48 1 34.12 302 LEU B C 1
ATOM 4757 O O . LEU B 1 302 ? -21.812 26.516 -4.461 1 34.12 302 LEU B O 1
ATOM 4761 N N . SER B 1 303 ? -22.625 24.875 -5.602 1 34.03 303 SER B N 1
ATOM 4762 C CA . SER B 1 303 ? -22.562 25.75 -6.773 1 34.03 303 SER B CA 1
ATOM 4763 C C . SER B 1 303 ? -23.609 26.859 -6.703 1 34.03 303 SER B C 1
ATOM 4765 O O . SER B 1 303 ? -23.516 27.844 -7.43 1 34.03 303 SER B O 1
ATOM 4767 N N . ASN B 1 304 ? -24.672 26.609 -6.008 1 31.62 304 ASN B N 1
ATOM 4768 C CA . ASN B 1 304 ? -25.656 27.688 -6.059 1 31.62 304 ASN B CA 1
ATOM 4769 C C . ASN B 1 304 ? -25.234 28.859 -5.18 1 31.62 304 ASN B C 1
ATOM 4771 O O . ASN B 1 304 ? -25.781 29.969 -5.293 1 31.62 304 ASN B O 1
ATOM 4775 N N . ASP B 1 305 ? -24.609 28.719 -3.986 1 30.7 305 ASP B N 1
ATOM 4776 C CA . ASP B 1 305 ? -24.516 29.969 -3.246 1 30.7 305 ASP B CA 1
ATOM 4777 C C . ASP B 1 305 ? -23.422 30.859 -3.816 1 30.7 305 ASP B C 1
ATOM 4779 O O . ASP B 1 305 ? -23.109 31.922 -3.262 1 30.7 305 ASP B O 1
ATOM 4783 N N . GLY B 1 306 ? -22.469 30.406 -4.738 1 28.77 306 GLY B N 1
ATOM 4784 C CA . GLY B 1 306 ? -21.688 31.5 -5.297 1 28.77 306 GLY B CA 1
ATOM 4785 C C . GLY B 1 306 ? -22.438 32.25 -6.379 1 28.77 306 GLY B C 1
ATOM 4786 O O . GLY B 1 306 ? -21.828 33.062 -7.09 1 28.77 306 GLY B O 1
ATOM 4787 N N . ASN B 1 307 ? -23.719 31.984 -6.676 1 22.92 307 ASN B N 1
ATOM 4788 C CA . ASN B 1 307 ? -24.281 33.156 -7.32 1 22.92 307 ASN B CA 1
ATOM 4789 C C . ASN B 1 307 ? -24.578 34.281 -6.309 1 22.92 307 ASN B C 1
ATOM 4791 O O . ASN B 1 307 ? -25.125 34 -5.238 1 22.92 307 ASN B O 1
#

InterPro domains:
  IPR000847 LysR, HTH, N-terminal domain [PF00126] (3-61)
  IPR000847 LysR, HTH, N-terminal domain [PR00039] (17-28)
  IPR000847 LysR, HTH, N-terminal domain [PR00039] (28-38)
  IPR000847 LysR, HTH, N-terminal domain [PR00039] (38-49)
  IPR000847 LysR, HTH, N-terminal domain [PS50931] (1-57)
  IPR005119 LysR, substrate-binding [PF03466] (86-292)
  IPR036388 Winged helix-like DNA-binding domain superfamily [G3DSA:1.10.10.10] (1-86)
  IPR036390 Winged helix DNA-binding domain superfamily [SSF46785] (3-103)
  IPR050950 HTH-type LysR transcriptional regulators [PTHR30419] (2-295)

Organism: Agrobacterium fabrum (strain C58 / ATCC 33970) (NCBI:txid176299)

Solvent-accessible surface area (backbone atoms only — not comparable to full-atom values): 31876 Å² total; per-residue (Å²): 108,64,64,35,36,50,49,48,52,38,25,69,70,56,47,27,59,58,59,20,10,57,73,70,71,45,52,40,69,58,45,53,49,37,46,50,49,49,23,59,75,69,70,45,66,36,55,35,69,37,74,15,48,37,53,61,29,77,60,20,52,54,47,48,55,48,31,49,51,50,49,50,48,50,51,22,51,53,45,40,58,46,29,75,71,74,40,69,60,47,77,46,33,34,30,25,23,65,82,49,36,65,53,47,44,76,54,51,52,62,49,33,71,76,27,74,57,38,30,40,37,42,35,71,34,38,52,66,53,35,53,52,30,38,71,67,65,71,32,60,33,24,38,35,67,67,54,101,50,90,75,73,79,51,40,73,43,70,57,50,71,42,42,50,19,40,36,28,21,62,92,42,90,73,42,83,44,83,59,44,40,43,55,64,56,48,73,48,55,28,32,43,56,35,76,80,29,57,71,32,48,51,51,46,50,51,21,44,76,51,74,40,64,80,68,56,48,30,28,20,74,36,68,53,44,44,51,41,34,21,72,71,57,73,26,29,33,77,39,42,50,70,52,57,62,68,53,46,63,59,94,51,54,31,81,26,48,32,31,79,61,71,56,74,45,46,30,20,42,36,30,62,61,50,88,76,59,31,56,67,51,46,50,50,52,52,52,46,50,54,50,24,53,49,44,60,44,44,52,57,50,60,63,50,67,78,104,108,65,66,38,38,51,50,47,53,38,27,69,70,56,46,27,60,58,58,20,10,56,75,69,73,45,52,38,70,57,44,52,50,38,47,51,48,48,22,59,75,68,72,44,66,36,54,36,69,38,74,14,49,36,51,63,29,75,60,19,53,54,46,48,55,48,30,49,49,50,50,50,50,51,51,21,52,54,45,41,58,47,29,75,72,72,40,69,62,47,76,46,35,35,29,26,23,66,83,50,36,66,53,47,43,77,54,50,52,62,48,32,71,77,27,71,58,39,29,40,39,43,37,70,33,40,52,67,53,34,53,52,30,40,72,66,65,72,31,58,34,26,39,34,67,68,54,102,51,91,75,73,78,52,39,74,44,70,58,51,71,39,40,50,18,40,38,29,22,61,92,40,90,73,42,84,42,81,57,43,40,42,55,65,57,48,72,47,56,28,32,42,55,33,77,79,29,58,70,32,49,51,52,46,48,52,22,45,74,50,74,41,63,78,67,56,48,29,27,20,74,35,66,54,44,46,51,43,34,21,72,71,56,74,26,29,34,78,41,41,50,70,52,57,62,68,52,46,63,59,91,51,54,33,80,26,47,32,32,80,61,72,56,73,46,45,31,21,41,36,30,61,60,50,89,76,57,31,54,67,52,46,51,49,53,50,51,46,48,54,50,24,53,50,44,57,45,44,51,57,50,60,63,49,67,77,103

Secondary structure (DSSP, 8-state):
-HHHHHHHHHHHHH--HHHHHHHHTS-HHHHHHHHHHHHHHHTS--EEESSSEEEE-HHHHHHHHHHHHHHHHHHHHHHHHHHHHH-S-EEEEEEE-GGGGGGTHHHHHHHHHH-TTEEEEEEE--HHHHHHHHHTTS-SEEEEE-SSS---SEEEEEEEEEEEEEEEETTSTTTT-S-EEHHHHTTS-BEEE-TTSHHHHHHHHHHHHTT-----SEEES-HHHHHHHHTTTS-BEEEEHHHHHHTT--TTEEEEEEESS--EEEEEEEEE--SSPPHHHHHHHHHHHHHHHHHHHHHHHHTTTT-/-HHHHHHHHHHHHH--HHHHHHHHTS-HHHHHHHHHHHHHHHTS--EEESSSEEEE-HHHHHHHHHHHHHHHHHHHHHHHHHHHHH-S-EEEEEEE-GGGGGGTHHHHHHHHHH-TTEEEEEEE--HHHHHHHHHTTS-SEEEEE-SSS---SEEEEEEEEEEEEEEEETTSTTTT-S-EEHHHHTTS-BEEE-TTSHHHHHHHHHHHHTT-----SEEES-HHHHHHHHTTTS-BEEEEHHHHHHTT--TTEEEEEEESS--EEEEEEEEE--SSPPHHHHHHHHHHHHHHHHHHHHHHHHTTTT-

Foldseek 3Di:
DLLLLLLLLLCQVVVWLQRSCVVSVHHSVVNVVSPVVVCVVVVHFFFPDDPTTPHGDPVVVVVNQVSLVVNQVVVQVVLVVVCVVPNHADEFEEEEAQQCVLVCCLQVVVLCVVVVRYYYDYHHDAPVVQLVCQSSVVGFKYKFFPDDDDSPAKDWFWQDKFWKWKKAFPPAPPQPPQAAALQRQQPAAAEEEDCSHVVNVVSQVRNVVVVHGHDHPHYHSHPVVRVVVRVVRRHMYMGTPVSVVSVPDPPGMGIHGYPPPRDMTIIIMIHHNDPPRRPVSVSSSVSSNVNSVVVVVVVVVVVPVVD/DLLLLLLLLLCQVVVFLQRSCVVSVHHSVVNVVSPVVVCVVVVHFFAPDDPTTPHGDPVVVVVNQVSLVVNQVVVQVVLVVVCVVPNHADEFEEEEAQQCVLVCCVQVVVLCVVVVRYYYDYHHDAPVVQLVCQSSVVGFKYKDFPDDDDSPAKDWFWQDKFWKWKKAFPPDPPQPPQAAALQVQQPFAAEEEDPSHVVNVVSQVRNVVVVHGHDHPHYHSHPVVRVVVRVVRRHMYMGTPVSVVSVPDPPGMGIHGYPPPRDMTIIIMIHHNDPPRRPVSVSSSVSSNVNSVVVVVVVVVVVPVVD

Sequence (614 aa):
MIDKLEFFIALARAEHFGRAAEECGVSQPSLSAAIRQLEDQLGVGLVVRAARYQGLTPEGQRVLEWARRIVGDTRTMREEMRAARKGLAGHIRLAVIPTALAMVPRLTESFQARHPDVTFSVTSRTSLQVLGQIENLEIDAGISYLDNEPLGRVTTVPLYSERYHLITAGGTPLADQESVTWKQVSGLRLCLLTPDMQNRRIINKHMAEAGVEAKPTLESNSMIVLFSHIRTGQWASIMPRNLAESFGFPKQIKIIPITEPDAEHLVGLIATHREPHTPLVSALLHEARQRAAEKAFDRNFLSNDGNMIDKLEFFIALARAEHFGRAAEECGVSQPSLSAAIRQLEDQLGVGLVVRAARYQGLTPEGQRVLEWARRIVGDTRTMREEMRAARKGLAGHIRLAVIPTALAMVPRLTESFQARHPDVTFSVTSRTSLQVLGQIENLEIDAGISYLDNEPLGRVTTVPLYSERYHLITAGGTPLADQESVTWKQVSGLRLCLLTPDMQNRRIINKHMAEAGVEAKPTLESNSMIVLFSHIRTGQWASIMPRNLAESFGFPKQIKIIPITEPDAEHLVGLIATHREPHTPLVSALLHEARQRAAEKAFDRNFLSNDGN